Protein AF-A0A521ZVB1-F1 (afdb_monomer_lite)

Sequence (395 aa):
MKQEWLLQDIETSDVESHEQVLKEKLITLQVVFAEQMFGKMRAENPEATFAKSLKRYTAVGSELKESLRNYSEKISEIELNDYFEQFSAKVNGLFASAGEDGVSAVAEYITDELRRIRQSAPASILQRNQERREAMRLQRKDLGVFHYEIKHGEDGGVGRELYLHAEELYKSEGKSLGIEGLRESLGKIATEIVDRYPQIQKVRGQSWLMAHPLGKRLGFQITKVDTPEEALTHGSVWWQFMDKNGQLNAQKVEHLMTSGRVELTSAVGEMSVEDFLQRYLPAKRRGKIILKTITQESAREESEFREFAKKIKDDWERLSEDQIEGYFKANRLMAQFLATIQGEGIVPFFQQMKREGKTMDQIAIQGKDYTNAVNKDLERFLLDVLYVDLEVTID

Secondary structure (DSSP, 8-state):
-HHHHHHS----S-HHHHHHHHHHHHHHHHHHHHHHHHHHHHHH-TT--HHHHHHHH-SHHHHHHHHHHHHSS---HHHHHHHHHHHHHHHHHHHHHSGGGHHHHHHHHHHHHHHHHHHTS-HHHHHHHHHHHHHHHHHHHHHTTEEEEEEE-GGG--SEEEEEEEPPGGGSTT---SHHHHHHHHHHHHHHHHHH-TTEEEEEEEEHHHHSHHHHHTT-EEEEE--HHHHHTSHHHHGGGB-TTS-B-HHHHHHHHHHSS-SS--EEEEEEHHHHHHHHS-GGG-EEEEEEEE-HHHHHHHHHHHHHHHHHHHHTTT--TTHHHHHHHTSHHHHHHHTSTTTTTHHHHHHHHHHTT--HHHHHHHTHHHHHHHHHHHHHHHHHHSEEEEEEEE-

pLDDT: mean 89.29, std 8.47, range [45.84, 98.12]

Radius of gyration: 24.34 Å; chains: 1; bounding box: 61×48×66 Å

Foldseek 3Di:
DLVVLLQDDDPDPDPVSLVLVLVLSLLLLLLVLLVLVQVVVCVVPVPDASLNSSQQQAQLLVLLVVLLVLFDDDDDVVNSVVVSVVLSVVLRVQLVPVVVCSSVSNSVVSSVSSVCSNVPGDPVSVVVVVVVVVVQVVQCVQLPQKDWDWDADPPLHFWIAIEIDGDQLLVRPPQDPPPVSVLSSLQSVLVCCQPPNLRHFKYKYKALVCQPVVVVVLPWDWPFWDDQRRQNNDNRLSCVQADNNRGGNPVQSVCCNVVVGHPTGITMTMDTSQRSCLRRHPPVPFFKTKGKYFDPVLRVLVVVVVVLVVVCQVCVVVDALVCQVVSQCVRPLSVVCCVDPLNVCVSVVSSVCVVVVHHPVNCCVVVVVVVVSSVVSSVVSSSVPGIDIDIDGRD

Structure (mmCIF, N/CA/C/O backbone):
data_AF-A0A521ZVB1-F1
#
_entry.id   AF-A0A521ZVB1-F1
#
loop_
_atom_site.group_PDB
_atom_site.id
_atom_site.type_symbol
_atom_site.label_atom_id
_atom_site.label_alt_id
_atom_site.label_comp_id
_atom_site.label_asym_id
_atom_site.label_entity_id
_atom_site.label_seq_id
_atom_site.pdbx_PDB_ins_code
_atom_site.Cartn_x
_atom_site.Cartn_y
_atom_site.Cartn_z
_atom_site.occupancy
_atom_site.B_iso_or_equiv
_atom_site.auth_seq_id
_atom_site.auth_comp_id
_atom_site.auth_asym_id
_atom_site.auth_atom_id
_atom_site.pdbx_PDB_model_num
ATOM 1 N N . MET A 1 1 ? 15.147 -14.597 -29.418 1.00 45.84 1 MET A N 1
ATOM 2 C CA . MET A 1 1 ? 15.718 -14.947 -28.101 1.00 45.84 1 MET A CA 1
ATOM 3 C C . MET A 1 1 ? 15.016 -14.299 -26.906 1.00 45.84 1 MET A C 1
ATOM 5 O O . MET A 1 1 ? 14.565 -15.041 -26.050 1.00 45.84 1 MET A O 1
ATOM 9 N N . LYS A 1 2 ? 14.892 -12.965 -26.771 1.00 54.66 2 LYS A N 1
ATOM 10 C CA . LYS A 1 2 ? 14.506 -12.355 -25.468 1.00 54.66 2 LYS A CA 1
ATOM 11 C C . LYS A 1 2 ? 12.999 -12.221 -25.185 1.00 54.66 2 LYS A C 1
ATOM 13 O O . LYS A 1 2 ? 12.588 -12.376 -24.041 1.00 54.66 2 LYS A O 1
ATOM 18 N N . GLN A 1 3 ? 12.163 -12.034 -26.209 1.00 59.12 3 GLN A N 1
ATOM 19 C CA . GLN A 1 3 ? 10.703 -12.170 -26.060 1.00 59.12 3 GLN A CA 1
ATOM 20 C C . GLN A 1 3 ? 10.286 -13.622 -25.769 1.00 59.12 3 GLN A C 1
ATOM 22 O O . GLN A 1 3 ? 9.272 -13.850 -25.119 1.00 59.12 3 GLN A O 1
ATOM 27 N N . GLU A 1 4 ? 11.093 -14.597 -26.200 1.00 69.50 4 GLU A N 1
ATOM 28 C CA . GLU A 1 4 ? 10.803 -16.020 -26.002 1.00 69.50 4 GLU A CA 1
ATOM 29 C C . GLU A 1 4 ? 10.942 -16.414 -24.528 1.00 69.50 4 GLU A C 1
ATOM 31 O O . GLU A 1 4 ? 10.026 -17.036 -24.007 1.00 69.50 4 GLU A O 1
ATOM 36 N N . TRP A 1 5 ? 11.997 -15.985 -23.812 1.00 83.44 5 TRP A N 1
ATOM 37 C CA . TRP A 1 5 ? 12.088 -16.232 -22.361 1.00 83.44 5 TRP A CA 1
ATOM 38 C C . TRP A 1 5 ? 10.974 -15.532 -21.584 1.00 83.44 5 TRP A C 1
ATOM 40 O O . TRP A 1 5 ? 10.429 -16.100 -20.642 1.00 83.44 5 TRP A O 1
ATOM 50 N N . LEU A 1 6 ? 10.598 -14.311 -21.975 1.00 84.81 6 LEU A N 1
ATOM 51 C CA . LEU A 1 6 ? 9.546 -13.567 -21.287 1.00 84.81 6 LEU A CA 1
ATOM 52 C C . LEU A 1 6 ? 8.214 -14.336 -21.287 1.00 84.81 6 LEU A C 1
ATOM 54 O O . LEU A 1 6 ? 7.530 -14.375 -20.267 1.00 84.81 6 LEU A O 1
ATOM 58 N N . LEU A 1 7 ? 7.894 -14.984 -22.407 1.00 87.25 7 LEU A N 1
ATOM 59 C CA . LEU A 1 7 ? 6.643 -15.713 -22.620 1.00 87.25 7 LEU A CA 1
ATOM 60 C C . LEU A 1 7 ? 6.744 -17.224 -22.363 1.00 87.25 7 LEU A C 1
ATOM 62 O O . LEU A 1 7 ? 5.744 -17.919 -22.504 1.00 87.25 7 LEU A O 1
ATOM 66 N N . GLN A 1 8 ? 7.918 -17.739 -21.986 1.00 90.69 8 GLN A N 1
ATOM 67 C CA . GLN A 1 8 ? 8.042 -19.109 -21.487 1.00 90.69 8 GLN A CA 1
ATOM 68 C C . GLN A 1 8 ? 7.253 -19.271 -20.189 1.00 90.69 8 GLN A C 1
ATOM 70 O O . GLN A 1 8 ? 7.299 -18.393 -19.319 1.00 90.69 8 GLN A O 1
ATOM 75 N N . ASP A 1 9 ? 6.587 -20.412 -20.049 1.00 91.75 9 ASP A N 1
ATOM 76 C CA . ASP A 1 9 ? 5.887 -20.755 -18.820 1.00 91.75 9 ASP A CA 1
ATOM 77 C C . ASP A 1 9 ? 6.872 -20.854 -17.646 1.00 91.75 9 ASP A C 1
ATOM 79 O O . ASP A 1 9 ? 8.028 -21.264 -17.775 1.00 91.75 9 ASP A O 1
ATOM 83 N N . ILE A 1 10 ? 6.408 -20.435 -16.476 1.00 91.44 10 ILE A N 1
ATOM 84 C CA . ILE A 1 10 ? 7.110 -20.592 -15.209 1.00 91.44 10 ILE A CA 1
ATOM 85 C C . ILE A 1 10 ? 6.928 -22.044 -14.753 1.00 91.44 10 ILE A C 1
ATOM 87 O O . ILE A 1 10 ? 5.837 -22.441 -14.346 1.00 91.44 10 ILE A O 1
ATOM 91 N N . GLU A 1 11 ? 8.004 -22.827 -14.823 1.00 89.56 11 GLU A N 1
ATOM 92 C CA . GLU A 1 11 ? 8.028 -24.252 -14.477 1.00 89.56 11 GLU A CA 1
ATOM 93 C C . GLU A 1 11 ? 8.473 -24.472 -13.020 1.00 89.56 11 GLU A C 1
ATOM 95 O O . GLU A 1 11 ? 9.568 -24.959 -12.740 1.00 89.56 11 GLU A O 1
ATOM 100 N N . THR A 1 12 ? 7.630 -24.100 -12.055 1.00 87.38 12 THR A N 1
ATOM 101 C CA . THR A 1 12 ? 7.827 -24.482 -10.647 1.00 87.38 12 THR A CA 1
ATOM 102 C C . THR A 1 12 ? 6.496 -24.732 -9.952 1.00 87.38 12 THR A C 1
ATOM 104 O O . THR A 1 12 ? 5.500 -24.070 -10.227 1.00 87.38 12 THR A O 1
ATOM 107 N N . SER A 1 13 ? 6.472 -25.712 -9.049 1.00 79.81 13 SER A N 1
ATOM 108 C CA . SER A 1 13 ? 5.310 -26.002 -8.202 1.00 79.81 13 SER A CA 1
ATOM 109 C C . SER A 1 13 ? 5.298 -25.192 -6.904 1.00 79.81 13 SER A C 1
ATOM 111 O O . SER A 1 13 ? 4.302 -25.211 -6.186 1.00 79.81 13 SER A O 1
ATOM 113 N N . ASP A 1 14 ? 6.409 -24.534 -6.564 1.00 89.62 14 ASP A N 1
ATOM 114 C CA . ASP A 1 14 ? 6.522 -23.716 -5.359 1.00 89.62 14 ASP A CA 1
ATOM 115 C C . ASP A 1 14 ? 6.015 -22.291 -5.623 1.00 89.62 14 ASP A C 1
ATOM 117 O O . ASP A 1 14 ? 6.534 -21.589 -6.491 1.00 89.62 14 ASP A O 1
ATOM 121 N N . VAL A 1 15 ? 5.004 -21.856 -4.864 1.00 85.75 15 VAL A N 1
ATOM 122 C CA . VAL A 1 15 ? 4.321 -20.566 -5.067 1.00 85.75 15 VAL A CA 1
ATOM 123 C C . VAL A 1 15 ? 5.266 -19.380 -4.860 1.00 85.75 15 VAL A C 1
ATOM 125 O O . VAL A 1 15 ? 5.160 -18.385 -5.580 1.00 85.75 15 VAL A O 1
ATOM 128 N N . GLU A 1 16 ? 6.198 -19.470 -3.907 1.00 87.25 16 GLU A N 1
ATOM 129 C CA . GLU A 1 16 ? 7.157 -18.392 -3.637 1.00 87.25 16 GLU A CA 1
ATOM 130 C C . GLU A 1 16 ? 8.178 -18.256 -4.771 1.00 87.25 16 GLU A C 1
ATOM 132 O O . GLU A 1 16 ? 8.421 -17.150 -5.262 1.00 87.25 16 GLU A O 1
ATOM 137 N N . SER A 1 17 ? 8.720 -19.382 -5.236 1.00 90.19 17 SER A N 1
ATOM 138 C CA . SER A 1 17 ? 9.604 -19.440 -6.402 1.00 90.19 17 SER A CA 1
ATOM 139 C C . SER A 1 17 ? 8.888 -18.954 -7.661 1.00 90.19 17 SER A C 1
ATOM 141 O O . SER A 1 17 ? 9.459 -18.185 -8.434 1.00 90.19 17 SER A O 1
ATOM 143 N N . HIS A 1 18 ? 7.621 -19.339 -7.850 1.00 91.38 18 HIS A N 1
ATOM 144 C CA . HIS A 1 18 ? 6.798 -18.874 -8.969 1.00 91.38 18 HIS A CA 1
ATOM 145 C C . HIS A 1 18 ? 6.648 -17.356 -8.940 1.00 91.38 18 HIS A C 1
ATOM 147 O O . HIS A 1 18 ? 6.891 -16.681 -9.939 1.00 91.38 18 HIS A O 1
ATOM 153 N N . GLU A 1 19 ? 6.271 -16.805 -7.785 1.00 90.56 19 GLU A N 1
ATOM 154 C CA . GLU A 1 19 ? 6.132 -15.363 -7.593 1.00 90.56 19 GLU A CA 1
ATOM 155 C C . GLU A 1 19 ? 7.437 -14.621 -7.886 1.00 90.56 19 GLU A C 1
ATOM 157 O O . GLU A 1 19 ? 7.407 -13.552 -8.500 1.00 90.56 19 GLU A O 1
ATOM 162 N N . GLN A 1 20 ? 8.578 -15.170 -7.466 1.00 91.19 20 GLN A N 1
ATOM 163 C CA . GLN A 1 20 ? 9.874 -14.565 -7.743 1.00 91.19 20 GLN A CA 1
ATOM 164 C C . GLN A 1 20 ? 10.147 -14.500 -9.250 1.00 91.19 20 GLN A C 1
ATOM 166 O O . GLN A 1 20 ? 10.424 -13.416 -9.761 1.00 91.19 20 GLN A O 1
ATOM 171 N N . VAL A 1 21 ? 10.009 -15.618 -9.968 1.00 93.19 21 VAL A N 1
ATOM 172 C CA . VAL A 1 21 ? 10.240 -15.655 -11.422 1.00 93.19 21 VAL A CA 1
ATOM 173 C C . VAL A 1 21 ? 9.264 -14.732 -12.157 1.00 93.19 21 VAL A C 1
ATOM 175 O O . VAL A 1 21 ? 9.651 -14.031 -13.093 1.00 93.19 21 VAL A O 1
ATOM 178 N N . LEU A 1 22 ? 8.002 -14.669 -11.722 1.00 93.19 22 LEU A N 1
ATOM 179 C CA . LEU A 1 22 ? 7.013 -13.762 -12.303 1.00 93.19 22 LEU A CA 1
ATOM 180 C C . LEU A 1 22 ? 7.410 -12.291 -12.120 1.00 93.19 22 LEU A C 1
ATOM 182 O O . LEU A 1 22 ? 7.305 -11.513 -13.067 1.00 93.19 22 LEU A O 1
ATOM 186 N N . LYS A 1 23 ? 7.905 -11.903 -10.938 1.00 93.06 23 LYS A N 1
ATOM 187 C CA . LYS A 1 23 ? 8.414 -10.542 -10.697 1.00 93.06 23 LYS A CA 1
ATOM 188 C C . LYS A 1 23 ? 9.604 -10.216 -11.594 1.00 93.06 23 LYS A C 1
ATOM 190 O O . LYS A 1 23 ? 9.635 -9.140 -12.181 1.00 93.06 23 LYS A O 1
ATOM 195 N N . GLU A 1 24 ? 10.537 -11.150 -11.761 1.00 93.50 24 GLU A N 1
ATOM 196 C CA . GLU A 1 24 ? 11.693 -10.993 -12.657 1.00 93.50 24 GLU A CA 1
ATOM 197 C C . GLU A 1 24 ? 11.253 -10.811 -14.122 1.00 93.50 24 GLU A C 1
ATOM 199 O O . GLU A 1 24 ? 11.733 -9.915 -14.827 1.00 93.50 24 GLU A O 1
ATOM 204 N N . LYS A 1 25 ? 10.264 -11.593 -14.572 1.00 94.94 25 LYS A N 1
ATOM 205 C CA . LYS A 1 25 ? 9.644 -11.429 -15.894 1.00 94.94 25 LYS A CA 1
ATOM 206 C C . LYS A 1 25 ? 8.936 -10.079 -16.033 1.00 94.94 25 LYS A C 1
ATOM 208 O O . LYS A 1 25 ? 9.112 -9.413 -17.050 1.00 94.94 25 LYS A O 1
ATOM 213 N N . LEU A 1 26 ? 8.187 -9.627 -15.026 1.00 95.31 26 LEU A N 1
ATOM 214 C CA . LEU A 1 26 ? 7.522 -8.318 -15.043 1.00 95.31 26 LEU A CA 1
ATOM 215 C C . LEU A 1 26 ? 8.522 -7.155 -15.085 1.00 95.31 26 LEU A C 1
ATOM 217 O O . LEU A 1 26 ? 8.319 -6.219 -15.855 1.00 95.31 26 LEU A O 1
ATOM 221 N N . ILE A 1 27 ? 9.618 -7.217 -14.324 1.00 95.81 27 ILE A N 1
ATOM 222 C CA . ILE A 1 27 ? 10.713 -6.234 -14.403 1.00 95.81 27 ILE A CA 1
ATOM 223 C C . ILE A 1 27 ? 11.316 -6.236 -15.810 1.00 95.81 27 ILE A C 1
ATOM 225 O O . ILE A 1 27 ? 11.509 -5.181 -16.410 1.00 95.81 27 ILE A O 1
ATOM 229 N N . THR A 1 28 ? 11.559 -7.414 -16.382 1.00 95.50 28 THR A N 1
ATOM 230 C CA . THR A 1 28 ? 12.098 -7.531 -17.743 1.00 95.50 28 THR A CA 1
ATOM 231 C C . THR A 1 28 ? 11.153 -6.913 -18.776 1.00 95.50 28 THR A C 1
ATOM 233 O O . THR A 1 28 ? 11.598 -6.127 -19.612 1.00 95.50 28 THR A O 1
ATOM 236 N N . LEU A 1 29 ? 9.847 -7.191 -18.691 1.00 96.06 29 LEU A N 1
ATOM 237 C CA . LEU A 1 29 ? 8.826 -6.568 -19.539 1.00 96.06 29 LEU A CA 1
ATOM 238 C C . LEU A 1 29 ? 8.853 -5.037 -19.422 1.00 96.06 29 LEU A C 1
ATOM 240 O O . LEU A 1 29 ? 8.823 -4.346 -20.439 1.00 96.06 29 LEU A O 1
ATOM 244 N N . GLN A 1 30 ? 8.953 -4.511 -18.199 1.00 96.81 30 GLN A N 1
ATOM 245 C CA . GLN A 1 30 ? 9.067 -3.076 -17.938 1.00 96.81 30 GLN A CA 1
ATOM 246 C C . GLN A 1 30 ? 10.289 -2.461 -18.635 1.00 96.81 30 GLN A C 1
ATOM 248 O O . GLN A 1 30 ? 10.169 -1.428 -19.294 1.00 96.81 30 GLN A O 1
ATOM 253 N N . VAL A 1 31 ? 11.462 -3.093 -18.536 1.00 96.75 31 VAL A N 1
ATOM 254 C CA . VAL A 1 31 ? 12.703 -2.594 -19.158 1.00 96.75 31 VAL A CA 1
ATOM 255 C C . VAL A 1 31 ? 12.630 -2.655 -20.688 1.00 96.75 31 VAL A C 1
ATOM 257 O O . VAL A 1 31 ? 13.007 -1.686 -21.348 1.00 96.75 31 VAL A O 1
ATOM 260 N N . VAL A 1 32 ? 12.092 -3.740 -21.257 1.00 95.62 32 VAL A N 1
ATOM 261 C CA . VAL A 1 32 ? 11.847 -3.872 -22.708 1.00 95.62 32 VAL A CA 1
ATOM 262 C C . VAL A 1 32 ? 10.918 -2.760 -23.204 1.00 95.62 32 VAL A C 1
ATOM 264 O O . VAL A 1 32 ? 11.185 -2.112 -24.217 1.00 95.62 32 VAL A O 1
ATOM 267 N N . PHE A 1 33 ? 9.836 -2.493 -22.471 1.00 95.75 33 PHE A N 1
ATOM 268 C CA . PHE A 1 33 ? 8.914 -1.415 -22.810 1.00 95.75 33 PHE A CA 1
ATOM 269 C C . PHE A 1 33 ? 9.589 -0.036 -22.726 1.00 95.75 33 PHE A C 1
ATOM 271 O O . PHE A 1 33 ? 9.446 0.794 -23.629 1.00 95.75 33 PHE A O 1
ATOM 278 N N . ALA A 1 34 ? 10.390 0.199 -21.682 1.00 96.62 34 ALA A N 1
ATOM 279 C CA . ALA A 1 34 ? 11.155 1.431 -21.528 1.00 96.62 34 ALA A CA 1
ATOM 280 C C . ALA A 1 34 ? 12.162 1.647 -22.668 1.00 96.62 34 ALA A C 1
ATOM 282 O O . ALA A 1 34 ? 12.374 2.794 -23.059 1.00 96.62 34 ALA A O 1
ATOM 283 N N . GLU A 1 35 ? 12.765 0.592 -23.222 1.00 96.38 35 GLU A N 1
ATOM 284 C CA . GLU A 1 35 ? 13.682 0.682 -24.371 1.00 96.38 35 GLU A CA 1
ATOM 285 C C . GLU A 1 35 ? 12.948 1.152 -25.624 1.00 96.38 35 GLU A C 1
ATOM 287 O O . GLU A 1 35 ? 13.374 2.102 -26.289 1.00 96.38 35 GLU A O 1
ATOM 292 N N . GLN A 1 36 ? 11.794 0.552 -25.908 1.00 94.62 36 GLN A N 1
ATOM 293 C CA . GLN A 1 36 ? 10.971 0.964 -27.038 1.00 94.62 36 GLN A CA 1
ATOM 294 C C . GLN A 1 36 ? 10.556 2.439 -26.919 1.00 94.62 36 GLN A C 1
ATOM 296 O O . GLN A 1 36 ? 10.623 3.200 -27.891 1.00 94.62 36 GLN A O 1
ATOM 301 N N . MET A 1 37 ? 10.138 2.859 -25.723 1.00 95.19 37 MET A N 1
ATOM 302 C CA . MET A 1 37 ? 9.752 4.246 -25.466 1.00 95.19 37 MET A CA 1
ATOM 303 C C . MET A 1 37 ? 10.951 5.194 -25.472 1.00 95.19 37 MET A C 1
ATOM 305 O O . MET A 1 37 ? 10.826 6.330 -25.928 1.00 95.19 37 MET A O 1
ATOM 309 N N . PHE A 1 38 ? 12.127 4.724 -25.067 1.00 96.31 38 PHE A N 1
ATOM 310 C CA . PHE A 1 38 ? 13.366 5.487 -25.121 1.00 96.31 38 PHE A CA 1
ATOM 311 C C . PHE A 1 38 ? 13.749 5.846 -26.559 1.00 96.31 38 PHE A C 1
ATOM 313 O O . PHE A 1 38 ? 14.109 6.994 -26.819 1.00 96.31 38 PHE A O 1
ATOM 320 N N . GLY A 1 39 ? 13.591 4.915 -27.506 1.00 94.00 39 GLY A N 1
ATOM 321 C CA . GLY A 1 39 ? 13.793 5.194 -28.931 1.00 94.00 39 GLY A CA 1
ATOM 322 C C . GLY A 1 39 ? 12.907 6.339 -29.438 1.00 94.00 39 GLY A C 1
ATOM 323 O O . GLY A 1 39 ? 13.391 7.240 -30.124 1.00 94.00 39 GLY A O 1
ATOM 324 N N . LYS A 1 40 ? 11.631 6.362 -29.027 1.00 94.38 40 LYS A N 1
ATOM 325 C CA . LYS A 1 40 ? 10.693 7.455 -29.347 1.00 94.38 40 LYS A CA 1
ATOM 326 C C . LYS A 1 40 ? 11.104 8.767 -28.676 1.00 94.38 40 LYS A C 1
ATOM 328 O O . LYS A 1 40 ? 11.175 9.797 -29.337 1.00 94.38 40 LYS A O 1
ATOM 333 N N . MET A 1 41 ? 11.454 8.723 -27.389 1.00 95.12 41 MET A N 1
ATOM 334 C CA . MET A 1 41 ? 11.920 9.900 -26.650 1.00 95.12 41 MET A CA 1
ATOM 335 C C . MET A 1 41 ? 13.177 10.516 -27.264 1.00 95.12 41 MET A C 1
ATOM 337 O O . MET A 1 41 ? 13.271 11.737 -27.321 1.00 95.12 41 MET A O 1
ATOM 341 N N . ARG A 1 42 ? 14.140 9.704 -27.721 1.00 95.88 42 ARG A N 1
ATOM 342 C CA . ARG A 1 42 ? 15.368 10.206 -28.355 1.00 95.88 42 ARG A CA 1
ATOM 343 C C . ARG A 1 42 ? 15.127 10.849 -29.712 1.00 95.88 42 ARG A C 1
ATOM 345 O O . ARG A 1 42 ? 15.856 11.772 -30.062 1.00 95.88 42 ARG A O 1
ATOM 352 N N . ALA A 1 43 ? 14.125 10.383 -30.456 1.00 95.81 43 ALA A N 1
ATOM 353 C CA . ALA A 1 43 ? 13.738 11.010 -31.716 1.00 95.81 43 ALA A CA 1
ATOM 354 C C . ALA A 1 43 ? 13.228 12.449 -31.504 1.00 95.81 43 ALA A C 1
ATOM 356 O O . ALA A 1 43 ? 13.468 13.313 -32.342 1.00 95.81 43 ALA A O 1
ATOM 357 N N . GLU A 1 44 ? 12.569 12.713 -30.373 1.00 95.00 44 GLU A N 1
ATOM 358 C CA . GLU A 1 44 ? 12.055 14.040 -30.003 1.00 95.00 44 GLU A CA 1
ATOM 359 C C . GLU A 1 44 ? 13.081 14.886 -29.231 1.00 95.00 44 GLU A C 1
ATOM 361 O O . GLU A 1 44 ? 13.136 16.106 -29.377 1.00 95.00 44 GLU A O 1
ATOM 366 N N . ASN A 1 45 ? 13.898 14.244 -28.397 1.00 96.00 45 ASN A N 1
ATOM 367 C CA . ASN A 1 45 ? 14.912 14.870 -27.561 1.00 96.00 45 ASN A CA 1
ATOM 368 C C . ASN A 1 45 ? 16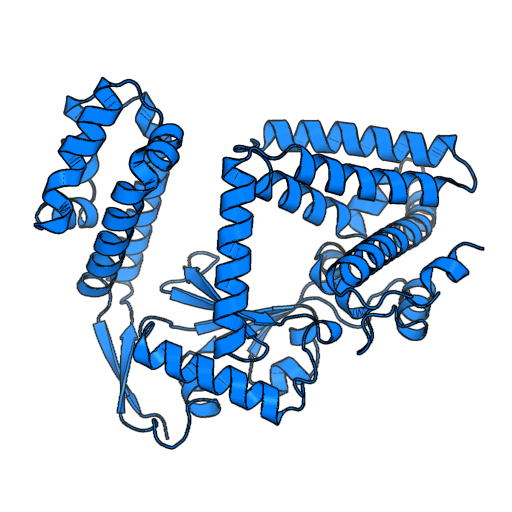.188 14.008 -27.549 1.00 96.00 45 ASN A C 1
ATOM 370 O O . ASN A 1 45 ? 16.273 13.064 -26.757 1.00 96.00 45 ASN A O 1
ATOM 374 N N . PRO A 1 46 ? 17.201 14.340 -28.372 1.00 94.94 46 PRO A N 1
ATOM 375 C CA . PRO A 1 46 ? 18.427 13.550 -28.493 1.00 94.94 46 PRO A CA 1
ATOM 376 C C . PRO A 1 46 ? 19.200 13.332 -27.185 1.00 94.94 46 PRO A C 1
ATOM 378 O O . PRO A 1 46 ? 19.886 12.311 -27.078 1.00 94.94 46 PRO A O 1
ATOM 381 N N . GLU A 1 47 ? 19.042 14.241 -26.213 1.00 95.88 47 GLU A N 1
ATOM 382 C CA . GLU A 1 47 ? 19.659 14.225 -24.874 1.00 95.88 47 GLU A CA 1
ATOM 383 C C . GLU A 1 47 ? 18.858 13.405 -23.845 1.00 95.88 47 GLU A C 1
ATOM 385 O O . GLU A 1 47 ? 19.215 13.333 -22.666 1.00 95.88 47 GLU A O 1
ATOM 390 N N . ALA A 1 48 ? 17.734 12.800 -24.245 1.00 96.25 48 ALA A N 1
ATOM 391 C CA . ALA A 1 48 ? 17.010 11.886 -23.375 1.00 96.25 48 ALA A CA 1
ATOM 392 C C . ALA A 1 48 ? 17.920 10.720 -22.953 1.00 96.25 48 ALA A C 1
ATOM 394 O O . ALA A 1 48 ? 18.682 10.180 -23.754 1.00 96.25 48 ALA A O 1
ATOM 395 N N . THR A 1 49 ? 17.795 10.301 -21.693 1.00 97.38 49 THR A N 1
ATOM 396 C CA . THR A 1 49 ? 18.529 9.164 -21.124 1.00 97.38 49 THR A CA 1
ATOM 397 C C . THR A 1 49 ? 17.609 7.967 -20.911 1.00 97.38 49 THR A C 1
ATOM 399 O O . THR A 1 49 ? 16.395 8.124 -20.742 1.00 97.38 49 THR A O 1
ATOM 402 N N . PHE A 1 50 ? 18.182 6.763 -20.891 1.00 97.81 50 PHE A N 1
ATOM 403 C CA . PHE A 1 50 ? 17.407 5.541 -20.693 1.00 97.81 50 PHE A CA 1
ATOM 404 C C . PHE A 1 50 ? 16.743 5.512 -19.310 1.00 97.81 50 PHE A C 1
ATOM 406 O O . PHE A 1 50 ? 15.552 5.226 -19.201 1.00 97.81 50 PHE A O 1
ATOM 413 N N . ALA A 1 51 ? 17.460 5.940 -18.267 1.00 97.56 51 ALA A N 1
ATOM 414 C CA . ALA A 1 51 ? 16.914 6.080 -16.917 1.00 97.56 51 ALA A CA 1
ATOM 415 C C . ALA A 1 51 ? 15.690 7.017 -16.862 1.00 97.56 51 ALA A C 1
ATOM 417 O O . ALA A 1 51 ? 14.752 6.760 -16.107 1.00 97.56 51 ALA A O 1
ATOM 418 N N . LYS A 1 52 ? 15.649 8.075 -17.689 1.00 96.50 52 LYS A N 1
ATOM 419 C CA . LYS A 1 52 ? 14.477 8.961 -17.788 1.00 96.50 52 LYS A CA 1
ATOM 420 C C . LYS A 1 52 ? 13.277 8.250 -18.416 1.00 96.50 52 LYS A C 1
ATOM 422 O O . LYS A 1 52 ? 12.159 8.467 -17.958 1.00 96.50 52 LYS A O 1
ATOM 427 N N . SER A 1 53 ? 13.503 7.408 -19.428 1.00 96.75 53 SER A N 1
ATOM 428 C CA . SER A 1 53 ? 12.452 6.562 -20.011 1.00 96.75 53 SER A CA 1
ATOM 429 C C . SER A 1 53 ? 11.918 5.564 -18.985 1.00 96.75 53 SER A C 1
ATOM 431 O O . SER A 1 53 ? 10.712 5.500 -18.765 1.00 96.75 53 SER A O 1
ATOM 433 N N . LEU A 1 54 ? 12.818 4.871 -18.279 1.00 96.94 54 LEU A N 1
ATOM 434 C CA . LEU A 1 54 ? 12.467 3.921 -17.225 1.00 96.94 54 LEU A CA 1
ATOM 435 C C . LEU A 1 54 ? 11.608 4.588 -16.140 1.00 96.94 54 LEU A C 1
ATOM 437 O O . LEU A 1 54 ? 10.517 4.123 -15.845 1.00 96.94 54 LEU A O 1
ATOM 441 N N . LYS A 1 55 ? 12.040 5.742 -15.619 1.00 95.44 55 LYS A N 1
ATOM 442 C CA . LYS A 1 55 ? 11.284 6.509 -14.614 1.00 95.44 55 LYS A CA 1
ATOM 443 C C . LYS A 1 55 ? 9.889 6.930 -15.091 1.00 95.44 55 LYS A C 1
ATOM 445 O O . LYS A 1 55 ? 8.983 7.049 -14.273 1.00 95.44 55 LYS A O 1
ATOM 450 N N . ARG A 1 56 ? 9.738 7.235 -16.381 1.00 94.19 56 ARG A N 1
ATOM 451 C CA . ARG A 1 56 ? 8.500 7.781 -16.951 1.00 94.19 56 ARG A CA 1
ATOM 452 C C . ARG A 1 56 ? 7.489 6.699 -17.321 1.00 94.19 56 ARG A C 1
ATOM 454 O O . ARG A 1 56 ? 6.293 6.927 -17.200 1.00 94.19 56 ARG A O 1
ATOM 461 N N . TYR A 1 57 ? 7.967 5.558 -17.807 1.00 95.38 57 TYR A N 1
ATOM 462 C CA . TYR A 1 57 ? 7.131 4.543 -18.446 1.00 95.38 57 TYR A CA 1
ATOM 463 C C . TYR A 1 57 ? 7.089 3.214 -17.694 1.00 95.38 57 TYR A C 1
ATOM 465 O O . TYR A 1 57 ? 6.558 2.248 -18.238 1.00 95.38 57 TYR A O 1
ATOM 473 N N . THR A 1 58 ? 7.635 3.140 -16.477 1.00 95.88 58 THR A N 1
ATOM 474 C CA . THR A 1 58 ? 7.611 1.928 -15.648 1.00 95.88 58 THR A CA 1
ATOM 475 C C . THR A 1 58 ? 7.424 2.235 -14.164 1.00 95.88 58 THR A C 1
ATOM 477 O O . THR A 1 58 ? 7.558 3.378 -13.721 1.00 95.88 58 THR A O 1
ATOM 480 N N . ALA A 1 59 ? 7.124 1.194 -13.385 1.00 95.19 59 ALA A N 1
ATOM 481 C CA . ALA A 1 59 ? 6.975 1.256 -11.936 1.00 95.19 59 ALA A CA 1
ATOM 482 C C . ALA A 1 59 ? 8.283 0.951 -11.183 1.00 95.19 59 ALA A C 1
ATOM 484 O O . ALA A 1 59 ? 8.312 1.013 -9.959 1.00 95.19 59 ALA A O 1
ATOM 485 N N . VAL A 1 60 ? 9.396 0.689 -11.878 1.00 95.62 60 VAL A N 1
ATOM 486 C CA . VAL A 1 60 ? 10.678 0.327 -11.240 1.00 95.62 60 VAL A CA 1
ATOM 487 C C . VAL A 1 60 ? 11.100 1.345 -10.175 1.00 95.62 60 VAL A C 1
ATOM 489 O O . VAL A 1 60 ? 11.534 0.976 -9.085 1.00 95.62 60 VAL A O 1
ATOM 492 N N . GLY A 1 61 ? 10.943 2.642 -10.456 1.00 93.31 61 GLY A N 1
ATOM 493 C CA . GLY A 1 61 ? 11.285 3.691 -9.496 1.00 93.31 61 GLY A CA 1
ATOM 494 C C . GLY A 1 61 ? 10.418 3.661 -8.232 1.00 93.31 61 GLY A C 1
ATOM 495 O O . GLY A 1 61 ? 10.938 3.8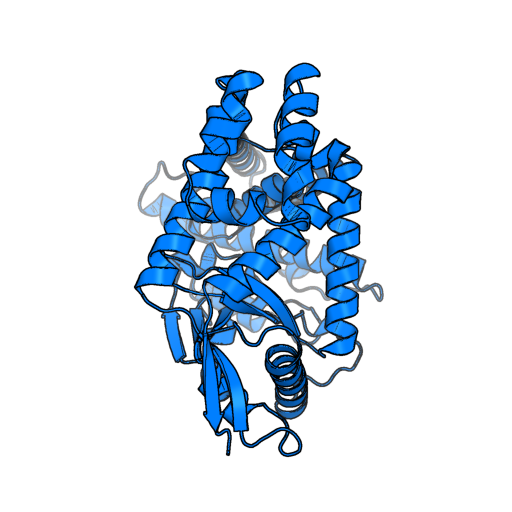40 -7.129 1.00 93.31 61 GLY A O 1
ATOM 496 N N . SER A 1 62 ? 9.111 3.419 -8.368 1.00 91.69 62 SER A N 1
ATOM 497 C CA . SER A 1 62 ? 8.196 3.334 -7.224 1.00 91.69 62 SER A CA 1
ATOM 498 C C . SER A 1 62 ? 8.410 2.042 -6.430 1.00 91.69 62 SER A C 1
ATOM 500 O O . SER A 1 62 ? 8.471 2.106 -5.203 1.00 91.69 62 SER A O 1
ATOM 502 N N . GLU A 1 63 ? 8.652 0.912 -7.101 1.00 93.06 63 GLU A N 1
ATOM 503 C CA . GLU A 1 63 ? 8.979 -0.381 -6.481 1.00 93.06 63 GLU A CA 1
ATOM 504 C C . GLU A 1 63 ? 10.291 -0.337 -5.677 1.00 93.06 63 GLU A C 1
ATOM 506 O O . GLU A 1 63 ? 10.350 -0.835 -4.548 1.00 93.06 63 GLU A O 1
ATOM 511 N N . LEU A 1 64 ? 11.337 0.307 -6.211 1.00 93.62 64 LEU A N 1
ATOM 512 C CA . LEU A 1 64 ? 12.595 0.532 -5.489 1.00 93.62 64 LEU A CA 1
ATOM 513 C C . LEU A 1 64 ? 12.389 1.447 -4.283 1.00 93.62 64 LEU A C 1
ATOM 515 O O . LEU A 1 64 ? 12.868 1.145 -3.190 1.00 93.62 64 LEU A O 1
ATOM 519 N N . LYS A 1 65 ? 11.644 2.547 -4.454 1.00 92.44 65 LYS A N 1
ATOM 520 C CA . LYS A 1 65 ? 11.359 3.498 -3.369 1.00 92.44 65 LYS A CA 1
ATOM 521 C C . LYS A 1 65 ? 10.582 2.827 -2.237 1.00 92.44 65 LYS A C 1
ATOM 523 O O . LYS A 1 65 ? 10.906 3.028 -1.067 1.00 92.44 65 LYS A O 1
ATOM 528 N N . GLU A 1 66 ? 9.574 2.027 -2.572 1.00 90.50 66 GLU A N 1
ATOM 529 C CA . GLU A 1 66 ? 8.804 1.248 -1.606 1.00 90.50 66 GLU A CA 1
ATOM 530 C C . GLU A 1 66 ? 9.678 0.194 -0.915 1.00 90.50 66 GLU A C 1
ATOM 532 O O . GLU A 1 66 ? 9.651 0.087 0.310 1.00 90.50 66 GLU A O 1
ATOM 537 N N . SER A 1 67 ? 10.511 -0.530 -1.668 1.00 90.75 67 SER A N 1
ATOM 538 C CA . SER A 1 67 ? 11.429 -1.526 -1.107 1.00 90.75 67 SER A CA 1
ATOM 539 C C . SER A 1 67 ? 12.419 -0.897 -0.131 1.00 90.75 67 SER A C 1
ATOM 541 O O . SER A 1 67 ? 12.561 -1.388 0.986 1.00 90.75 67 SER A O 1
ATOM 543 N N . LEU A 1 68 ? 13.041 0.227 -0.490 1.00 91.19 68 LEU A N 1
ATOM 544 C CA . LEU A 1 68 ? 13.921 0.967 0.414 1.00 91.19 68 LEU A CA 1
ATOM 545 C C . LEU A 1 68 ? 13.178 1.380 1.683 1.00 91.19 68 LEU A C 1
ATOM 547 O O . LEU A 1 68 ? 13.654 1.109 2.779 1.00 91.19 68 LEU A O 1
ATOM 551 N N . ARG A 1 69 ? 11.981 1.959 1.568 1.00 87.44 69 ARG A N 1
ATOM 552 C CA . ARG A 1 69 ? 11.179 2.358 2.738 1.00 87.44 69 ARG A CA 1
ATOM 553 C C . ARG A 1 69 ? 10.766 1.175 3.621 1.00 87.44 69 ARG A C 1
ATOM 555 O O . ARG A 1 69 ? 10.688 1.333 4.835 1.00 87.44 69 ARG A O 1
ATOM 562 N N . ASN A 1 70 ? 10.520 0.007 3.030 1.00 84.75 70 ASN A N 1
ATOM 563 C CA . ASN A 1 70 ? 10.094 -1.198 3.745 1.00 84.75 70 ASN A CA 1
ATOM 564 C C . ASN A 1 70 ? 11.252 -1.995 4.368 1.00 84.75 70 ASN A C 1
ATOM 566 O O . ASN A 1 70 ? 11.006 -2.793 5.276 1.00 84.75 70 ASN A O 1
ATOM 570 N N . TYR A 1 71 ? 12.482 -1.824 3.874 1.00 84.38 71 TYR A N 1
ATOM 571 C CA . TYR A 1 71 ? 13.632 -2.663 4.232 1.00 84.38 71 TYR A CA 1
ATOM 572 C C . TYR A 1 71 ? 14.847 -1.898 4.773 1.00 84.38 71 TYR A C 1
ATOM 574 O O . TYR A 1 71 ? 15.773 -2.533 5.267 1.00 84.38 71 TYR A O 1
ATOM 582 N N . SER A 1 72 ? 14.845 -0.565 4.754 1.00 81.75 72 SER A N 1
ATOM 583 C CA . SER A 1 72 ? 15.876 0.254 5.406 1.00 81.75 72 SER A CA 1
ATOM 584 C C . SER A 1 72 ? 15.394 0.824 6.741 1.00 81.75 72 SER A C 1
ATOM 586 O O . SER A 1 72 ? 14.205 1.095 6.941 1.00 81.75 72 SER A O 1
ATOM 588 N N . GLU A 1 73 ? 16.328 1.041 7.667 1.00 71.94 73 GLU A N 1
ATOM 589 C CA . GLU A 1 73 ? 16.081 1.931 8.800 1.00 71.94 73 GLU A CA 1
ATOM 590 C C . GLU A 1 73 ? 15.983 3.351 8.252 1.00 71.94 73 GLU A C 1
ATOM 592 O O . GLU A 1 73 ? 16.978 3.895 7.798 1.00 71.94 73 GLU A O 1
ATOM 597 N N . LYS A 1 74 ? 14.767 3.909 8.237 1.00 72.19 74 LYS A N 1
ATOM 598 C CA . LYS A 1 74 ? 14.463 5.320 7.942 1.00 72.19 74 LYS A CA 1
ATOM 599 C C . LYS A 1 74 ? 15.429 5.997 6.970 1.00 72.19 74 LYS A C 1
ATOM 601 O O . LYS A 1 74 ? 16.237 6.828 7.361 1.00 72.19 74 LYS A O 1
ATOM 606 N N . ILE A 1 75 ? 15.251 5.709 5.694 1.00 81.06 75 ILE A N 1
ATOM 607 C CA . ILE A 1 75 ? 15.911 6.468 4.641 1.00 81.06 75 ILE A CA 1
ATOM 608 C C . ILE A 1 75 ? 15.272 7.863 4.507 1.00 81.06 75 ILE A C 1
ATOM 610 O O . ILE A 1 75 ? 14.051 7.998 4.352 1.00 81.06 75 ILE A O 1
ATOM 614 N N . SER A 1 76 ? 16.082 8.914 4.621 1.00 83.81 76 SER A N 1
ATOM 615 C CA . SER A 1 76 ? 15.653 10.301 4.412 1.00 83.81 76 SER A CA 1
ATOM 616 C C . SER A 1 76 ? 15.378 10.584 2.929 1.00 83.81 76 SER A C 1
ATOM 618 O O . SER A 1 76 ? 15.832 9.860 2.046 1.00 83.81 76 SER A O 1
ATOM 620 N N . GLU A 1 77 ? 14.646 11.660 2.614 1.00 86.50 77 GLU A N 1
ATOM 621 C CA . GLU A 1 77 ? 14.434 12.037 1.204 1.00 86.50 77 GLU A CA 1
ATOM 622 C C . GLU A 1 77 ? 15.742 12.469 0.513 1.00 86.50 77 GLU A C 1
ATOM 624 O O . GLU A 1 77 ? 15.862 12.286 -0.693 1.00 86.50 77 GLU A O 1
ATOM 629 N N . ILE A 1 78 ? 16.742 12.977 1.250 1.00 88.12 78 ILE A N 1
ATOM 630 C CA . ILE A 1 78 ? 18.071 13.290 0.692 1.00 88.12 78 ILE A CA 1
ATOM 631 C C . ILE A 1 78 ? 18.781 11.994 0.289 1.00 88.12 78 ILE A C 1
ATOM 633 O O . ILE A 1 78 ? 19.183 11.855 -0.859 1.00 88.12 78 ILE A O 1
ATOM 637 N N . GLU A 1 79 ? 18.840 11.010 1.189 1.00 89.12 79 GLU A N 1
ATOM 638 C CA . GLU A 1 79 ? 19.448 9.704 0.896 1.00 89.12 79 GLU A CA 1
ATOM 639 C C . GLU A 1 79 ? 18.714 8.963 -0.230 1.00 89.12 79 GLU A C 1
ATOM 641 O O . GLU A 1 79 ? 19.348 8.309 -1.057 1.00 89.12 79 GLU A O 1
ATOM 646 N N . LEU A 1 80 ? 17.382 9.085 -0.303 1.00 91.12 80 LEU A N 1
ATOM 647 C CA . LEU A 1 80 ? 16.603 8.559 -1.426 1.00 91.12 80 LEU A CA 1
ATOM 648 C C . LEU A 1 80 ? 16.995 9.227 -2.746 1.00 91.12 80 LEU A C 1
ATOM 650 O O . LEU A 1 80 ? 17.135 8.535 -3.753 1.00 91.12 80 LEU A O 1
ATOM 654 N N . ASN A 1 81 ? 17.161 10.549 -2.762 1.00 92.88 81 ASN A N 1
ATOM 655 C CA . ASN A 1 81 ? 17.564 11.267 -3.969 1.00 92.88 81 ASN A CA 1
ATOM 656 C C . ASN A 1 81 ? 18.971 10.850 -4.413 1.00 92.88 81 ASN A C 1
ATOM 658 O O . ASN A 1 81 ? 19.132 10.458 -5.569 1.00 92.88 81 ASN A O 1
ATOM 662 N N . ASP A 1 82 ? 19.938 10.822 -3.494 1.00 95.12 82 ASP A N 1
ATOM 663 C CA . ASP A 1 82 ? 21.315 10.389 -3.768 1.00 95.12 82 ASP A CA 1
ATOM 664 C C . ASP A 1 82 ? 21.354 8.952 -4.309 1.00 95.12 82 ASP A C 1
ATOM 666 O O . ASP A 1 82 ? 22.074 8.642 -5.264 1.00 95.12 82 ASP A O 1
ATOM 670 N N . TYR A 1 83 ? 20.539 8.067 -3.729 1.00 95.56 83 TYR A N 1
ATOM 671 C CA . TYR A 1 83 ? 20.369 6.704 -4.214 1.00 95.56 83 TYR A CA 1
ATOM 672 C C . TYR A 1 83 ? 19.850 6.676 -5.658 1.00 95.56 83 TYR A C 1
ATOM 674 O O . TYR A 1 83 ? 20.422 5.994 -6.511 1.00 95.56 83 TYR A O 1
ATOM 682 N N . PHE A 1 84 ? 18.783 7.422 -5.963 1.00 96.88 84 PHE A N 1
ATOM 683 C CA . PHE A 1 84 ? 18.184 7.423 -7.300 1.00 96.88 84 PHE A CA 1
ATOM 684 C C . PHE A 1 84 ? 19.065 8.094 -8.359 1.00 96.88 84 PHE A C 1
ATOM 686 O O . PHE A 1 84 ? 18.992 7.710 -9.532 1.00 96.88 84 PHE A O 1
ATOM 693 N N . GLU A 1 85 ? 19.919 9.043 -7.977 1.00 96.75 85 GLU A N 1
ATOM 694 C CA . GLU A 1 85 ? 20.950 9.600 -8.857 1.00 96.75 85 GLU A CA 1
ATOM 695 C C . GLU A 1 85 ? 21.990 8.538 -9.235 1.00 96.75 85 GLU A C 1
ATOM 697 O O . GLU A 1 85 ? 22.246 8.318 -10.425 1.00 96.75 85 GLU A O 1
ATOM 702 N N . GLN A 1 86 ? 22.522 7.810 -8.247 1.00 97.44 86 GLN A N 1
ATOM 703 C CA . GLN A 1 86 ? 23.479 6.720 -8.474 1.00 97.44 86 GLN A CA 1
ATOM 704 C C . GLN A 1 86 ? 22.866 5.581 -9.294 1.00 97.44 86 GLN A C 1
ATOM 706 O O . GLN A 1 86 ? 23.474 5.107 -10.258 1.00 97.44 86 GLN A O 1
ATOM 711 N N . PHE A 1 87 ? 21.638 5.182 -8.958 1.00 97.75 87 PHE A N 1
ATOM 712 C CA . PHE A 1 87 ? 20.875 4.188 -9.704 1.00 97.75 87 PHE A CA 1
ATOM 713 C C . PHE A 1 87 ? 20.696 4.613 -11.168 1.00 97.75 87 PHE A C 1
ATOM 715 O O . PHE A 1 87 ? 20.988 3.840 -12.081 1.00 97.75 87 PHE A O 1
ATOM 722 N N . SER A 1 88 ? 20.296 5.865 -11.413 1.00 98.06 88 SER A N 1
ATOM 723 C CA . SER A 1 88 ? 20.104 6.392 -12.771 1.00 98.06 88 SER A CA 1
ATOM 724 C C . SER A 1 88 ? 21.406 6.404 -13.573 1.00 98.06 88 SER A C 1
ATOM 726 O O . SER A 1 88 ? 21.414 6.015 -14.745 1.00 98.06 88 SER A O 1
ATOM 728 N N . ALA A 1 89 ? 22.517 6.814 -12.955 1.00 97.94 89 ALA A N 1
ATOM 729 C CA . ALA A 1 89 ? 23.835 6.786 -13.584 1.00 97.94 89 ALA A CA 1
ATOM 730 C C . ALA A 1 89 ? 24.254 5.352 -13.949 1.00 97.94 89 ALA A C 1
ATOM 732 O O . ALA A 1 89 ? 24.715 5.109 -15.068 1.00 97.94 89 ALA A O 1
ATOM 733 N N . LYS A 1 90 ? 24.033 4.389 -13.045 1.00 98.12 90 LYS A N 1
ATOM 734 C CA . LYS A 1 90 ? 24.349 2.975 -13.275 1.00 98.12 90 LYS A CA 1
ATOM 735 C C . LYS A 1 90 ? 23.500 2.366 -14.390 1.00 98.12 90 LYS A C 1
ATOM 737 O O . LYS A 1 90 ? 24.063 1.715 -15.267 1.00 98.12 90 LYS A O 1
ATOM 742 N N . VAL A 1 91 ? 22.190 2.620 -14.399 1.00 98.06 91 VAL A N 1
ATOM 743 C CA . VAL A 1 91 ? 21.267 2.174 -15.459 1.00 98.06 91 VAL A CA 1
ATOM 744 C C . VAL A 1 91 ? 21.705 2.698 -16.824 1.00 98.06 91 VAL A C 1
ATOM 746 O O . VAL A 1 91 ? 21.811 1.922 -17.771 1.00 98.06 91 VAL A O 1
ATOM 749 N N . ASN A 1 92 ? 22.014 3.994 -16.929 1.00 97.88 92 ASN A N 1
ATOM 750 C CA . ASN A 1 92 ? 22.489 4.578 -18.184 1.00 97.88 92 ASN A CA 1
ATOM 751 C C . ASN A 1 92 ? 23.820 3.960 -18.634 1.00 97.88 92 ASN A C 1
ATOM 753 O O . ASN A 1 92 ? 23.982 3.656 -19.814 1.00 97.88 92 ASN A O 1
ATOM 757 N N . GLY A 1 93 ? 24.753 3.747 -17.700 1.00 97.56 93 GLY A N 1
ATOM 758 C CA . GLY A 1 93 ? 26.044 3.123 -17.985 1.00 97.56 93 GLY A CA 1
ATOM 759 C C . GLY A 1 93 ? 25.913 1.687 -18.492 1.00 97.56 93 GLY A C 1
ATOM 760 O O . GLY A 1 93 ? 26.531 1.352 -19.497 1.00 97.56 93 GLY A O 1
ATOM 761 N N . LEU A 1 94 ? 25.087 0.863 -17.837 1.00 97.19 94 LEU A N 1
ATOM 762 C CA . LEU A 1 94 ? 24.823 -0.524 -18.243 1.00 97.19 94 LEU A CA 1
ATOM 763 C C . LEU A 1 94 ? 24.157 -0.598 -19.617 1.00 97.19 94 LEU A C 1
ATOM 765 O O . LEU A 1 94 ? 24.592 -1.368 -20.469 1.00 97.19 94 LEU A O 1
ATOM 769 N N . PHE A 1 95 ? 23.134 0.228 -19.846 1.00 95.88 95 PHE A N 1
ATOM 770 C CA . PHE A 1 95 ? 22.426 0.246 -21.122 1.00 95.88 95 PHE A CA 1
ATOM 771 C C . PHE A 1 95 ? 23.347 0.661 -22.280 1.00 95.88 95 PHE A C 1
ATOM 773 O O . PHE A 1 95 ? 23.288 0.075 -23.356 1.00 95.88 95 PHE A O 1
ATOM 780 N N . ALA A 1 96 ? 24.232 1.639 -22.059 1.00 94.19 96 ALA A N 1
ATOM 781 C CA . ALA A 1 96 ? 25.160 2.113 -23.083 1.00 94.19 96 ALA A CA 1
ATOM 782 C C . ALA A 1 96 ? 26.313 1.135 -23.370 1.00 94.19 96 ALA A C 1
ATOM 784 O O . ALA A 1 96 ? 26.740 1.025 -24.518 1.00 94.19 96 ALA A O 1
ATOM 785 N N . SER A 1 97 ? 26.843 0.447 -22.351 1.00 93.94 97 SER A N 1
ATOM 786 C CA . SER A 1 97 ? 28.032 -0.403 -22.505 1.00 93.94 97 SER A CA 1
ATOM 787 C C . SER A 1 97 ? 27.731 -1.823 -22.983 1.00 93.94 97 SER A C 1
ATOM 789 O O . SER A 1 97 ? 28.597 -2.438 -23.601 1.00 93.94 97 SER A O 1
ATOM 791 N N . ALA A 1 98 ? 26.530 -2.344 -22.720 1.00 88.19 98 ALA A N 1
ATOM 792 C CA . ALA A 1 98 ? 26.167 -3.722 -23.051 1.00 88.19 98 ALA A CA 1
ATOM 793 C C . ALA A 1 98 ? 25.611 -3.905 -24.479 1.00 88.19 98 ALA A C 1
ATOM 795 O O . ALA A 1 98 ? 25.344 -5.034 -24.885 1.00 88.19 98 ALA A O 1
ATOM 796 N N . GLY A 1 99 ? 25.445 -2.832 -25.263 1.00 87.56 99 GLY A N 1
ATOM 797 C CA . GLY A 1 99 ? 24.973 -2.918 -26.650 1.00 87.56 99 GLY A CA 1
ATOM 798 C C . GLY A 1 99 ? 23.613 -3.620 -26.762 1.00 87.56 99 GLY A C 1
ATOM 799 O O . GLY A 1 99 ? 22.657 -3.224 -26.100 1.00 87.56 99 GLY A O 1
ATOM 800 N N . GLU A 1 100 ? 23.533 -4.687 -27.563 1.00 86.12 100 GLU A N 1
ATOM 801 C CA . GLU A 1 100 ? 22.315 -5.509 -27.738 1.00 86.12 100 GLU A CA 1
ATOM 802 C C . GLU A 1 100 ? 21.856 -6.222 -26.443 1.00 86.12 100 GLU A C 1
ATOM 804 O O . GLU A 1 100 ? 20.713 -6.684 -26.331 1.00 86.12 100 GLU A O 1
ATOM 809 N N . ASP A 1 101 ? 22.725 -6.282 -25.429 1.00 89.88 101 ASP A N 1
ATOM 810 C CA . ASP A 1 101 ? 22.434 -6.845 -24.111 1.00 89.88 101 ASP A CA 1
ATOM 811 C C . ASP A 1 101 ? 22.022 -5.812 -23.054 1.00 89.88 101 ASP A C 1
ATOM 813 O O . ASP A 1 101 ? 21.728 -6.192 -21.918 1.00 89.88 101 ASP A O 1
ATOM 817 N N . GLY A 1 102 ? 21.891 -4.533 -23.431 1.00 91.12 102 GLY A N 1
ATOM 818 C CA . GLY A 1 102 ? 21.508 -3.429 -22.540 1.00 91.12 102 GLY A CA 1
ATOM 819 C C . GLY A 1 102 ? 20.270 -3.707 -21.687 1.00 91.12 102 GLY A C 1
ATOM 820 O O . GLY A 1 102 ? 20.302 -3.520 -20.471 1.00 91.12 102 GLY A O 1
ATOM 821 N N . VAL A 1 103 ? 19.195 -4.215 -22.295 1.00 91.81 103 VAL A N 1
ATOM 822 C CA . VAL A 1 103 ? 17.954 -4.568 -21.581 1.00 91.81 103 VAL A CA 1
ATOM 823 C C . VAL A 1 103 ? 18.186 -5.633 -20.515 1.00 91.81 103 VAL A C 1
ATOM 825 O O . VAL A 1 103 ? 17.732 -5.478 -19.384 1.00 91.81 103 VAL A O 1
ATOM 828 N N . SER A 1 104 ? 18.890 -6.711 -20.863 1.00 92.19 104 SER A N 1
ATOM 829 C CA . SER A 1 104 ? 19.133 -7.833 -19.952 1.00 92.19 104 SER A CA 1
ATOM 830 C C . SER A 1 104 ? 20.002 -7.395 -18.778 1.00 92.19 104 SER A C 1
ATOM 832 O O . SER A 1 104 ? 19.633 -7.636 -17.633 1.00 92.19 104 SER A O 1
ATOM 834 N N . ALA A 1 105 ? 21.083 -6.663 -19.058 1.00 95.31 105 ALA A N 1
ATOM 835 C CA . ALA A 1 105 ? 21.975 -6.135 -18.032 1.00 95.31 105 ALA A CA 1
ATOM 836 C C . ALA A 1 105 ? 21.250 -5.184 -17.064 1.00 95.31 105 ALA A C 1
ATOM 838 O O . ALA A 1 105 ? 21.497 -5.214 -15.859 1.00 95.31 105 ALA A O 1
ATOM 839 N N . VAL A 1 106 ? 20.335 -4.344 -17.566 1.00 97.44 106 VAL A N 1
ATOM 840 C CA . VAL A 1 106 ? 19.543 -3.451 -16.707 1.00 97.44 106 VAL A CA 1
ATOM 841 C C . VAL A 1 106 ? 18.495 -4.219 -15.898 1.00 97.44 106 VAL A C 1
ATOM 843 O O . VAL A 1 106 ? 18.349 -3.948 -14.708 1.00 97.44 106 VAL A O 1
ATOM 846 N N . ALA A 1 107 ? 17.773 -5.169 -16.498 1.00 96.19 107 ALA A N 1
ATOM 847 C CA . ALA A 1 107 ? 16.763 -5.960 -15.791 1.00 96.19 107 ALA A CA 1
ATOM 848 C C . ALA A 1 107 ? 17.375 -6.825 -14.674 1.00 96.19 107 ALA A C 1
ATOM 850 O O . ALA A 1 107 ? 16.832 -6.874 -13.567 1.00 96.19 107 ALA A O 1
ATOM 851 N N . GLU A 1 108 ? 18.526 -7.450 -14.940 1.00 95.88 108 GLU A N 1
ATOM 852 C CA . GLU A 1 108 ? 19.308 -8.193 -13.946 1.00 95.88 108 GLU A CA 1
ATOM 853 C C . GLU A 1 108 ? 19.764 -7.266 -12.817 1.00 95.88 108 GLU A C 1
ATOM 855 O O . GLU A 1 108 ? 19.497 -7.544 -11.650 1.00 95.88 108 GLU A O 1
ATOM 860 N N . TYR A 1 109 ? 20.327 -6.099 -13.156 1.00 97.69 109 TYR A N 1
ATOM 861 C CA . TYR A 1 109 ? 20.729 -5.106 -12.161 1.00 97.69 109 TYR A CA 1
ATOM 862 C C . TYR A 1 109 ? 19.565 -4.660 -11.264 1.00 97.69 109 TYR A C 1
ATOM 864 O O . TYR A 1 109 ? 19.725 -4.619 -10.049 1.00 97.69 109 TYR A O 1
ATOM 872 N N . ILE A 1 110 ? 18.388 -4.360 -11.824 1.00 97.56 110 ILE A N 1
ATOM 873 C CA . ILE A 1 110 ? 17.201 -3.966 -11.041 1.00 97.56 110 ILE A CA 1
ATOM 874 C C . ILE A 1 110 ? 16.756 -5.099 -10.109 1.00 97.56 110 ILE A C 1
ATOM 876 O O . ILE A 1 110 ? 16.441 -4.860 -8.942 1.00 97.56 110 ILE A O 1
ATOM 880 N N . THR A 1 111 ? 16.736 -6.331 -10.618 1.00 95.56 111 THR A N 1
ATOM 881 C CA . THR A 1 111 ? 16.353 -7.520 -9.847 1.00 95.56 111 THR A CA 1
ATOM 882 C C . THR A 1 111 ? 17.305 -7.748 -8.675 1.00 95.56 111 THR A C 1
ATOM 884 O O . THR A 1 111 ? 16.867 -7.932 -7.534 1.00 95.56 111 THR A O 1
ATOM 887 N N . ASP A 1 112 ? 18.608 -7.696 -8.937 1.00 96.31 112 ASP A N 1
ATOM 888 C CA . ASP A 1 112 ? 19.646 -7.844 -7.922 1.00 96.31 112 ASP A CA 1
ATOM 889 C C . ASP A 1 112 ? 19.596 -6.719 -6.897 1.00 96.31 112 ASP A C 1
ATOM 891 O O . ASP A 1 112 ? 19.790 -6.957 -5.707 1.00 96.31 112 ASP A O 1
ATOM 895 N N . GLU A 1 113 ? 19.273 -5.507 -7.332 1.00 96.19 113 GLU A N 1
ATOM 896 C CA . GLU A 1 113 ? 19.156 -4.350 -6.463 1.00 96.19 113 GLU A CA 1
ATOM 897 C C . GLU A 1 113 ? 17.978 -4.481 -5.486 1.00 96.19 113 GLU A C 1
ATOM 899 O O . GLU A 1 113 ? 18.151 -4.300 -4.277 1.00 96.19 113 GLU A O 1
ATOM 904 N N . LEU A 1 114 ? 16.803 -4.899 -5.966 1.00 93.88 114 LEU A N 1
ATOM 905 C CA . LEU A 1 114 ? 15.652 -5.218 -5.111 1.00 93.88 114 LEU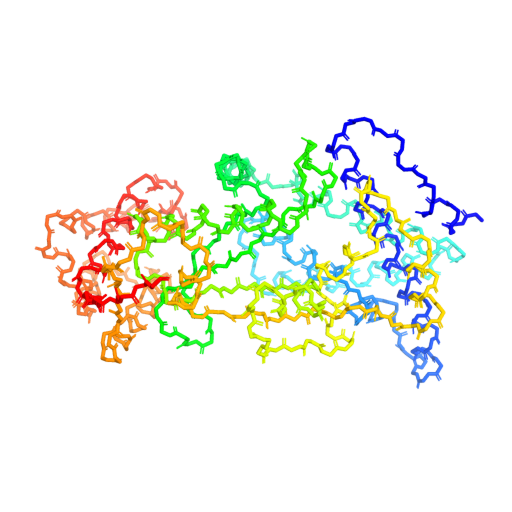 A CA 1
ATOM 906 C C . LEU A 1 114 ? 15.977 -6.349 -4.123 1.00 93.88 114 LEU A C 1
ATOM 908 O O . LEU A 1 114 ? 15.615 -6.280 -2.941 1.00 93.88 114 LEU A O 1
ATOM 912 N N . ARG A 1 115 ? 16.695 -7.383 -4.582 1.00 93.06 115 ARG A N 1
ATOM 913 C CA . ARG A 1 115 ? 17.148 -8.493 -3.732 1.00 93.06 115 ARG A CA 1
ATOM 914 C C . ARG A 1 115 ? 18.122 -8.006 -2.658 1.00 93.06 115 ARG A C 1
ATOM 916 O O . ARG A 1 115 ? 17.950 -8.349 -1.488 1.00 93.06 115 ARG A O 1
ATOM 923 N N . ARG A 1 116 ? 19.094 -7.173 -3.036 1.00 93.81 116 ARG A N 1
ATOM 924 C CA . ARG A 1 116 ? 20.106 -6.578 -2.155 1.00 93.81 116 ARG A CA 1
ATOM 925 C C . ARG A 1 116 ? 19.463 -5.738 -1.063 1.00 93.81 116 ARG A C 1
ATOM 927 O O . ARG A 1 116 ? 19.772 -5.951 0.106 1.00 93.81 116 ARG A O 1
ATOM 934 N N . ILE A 1 117 ? 18.526 -4.858 -1.421 1.00 92.25 117 ILE A N 1
ATOM 935 C CA . ILE A 1 117 ? 17.771 -4.036 -0.465 1.00 92.25 117 ILE A CA 1
ATOM 936 C C . ILE A 1 117 ? 17.110 -4.929 0.591 1.00 92.25 117 ILE A C 1
ATOM 938 O O . ILE A 1 117 ? 17.316 -4.729 1.789 1.00 92.25 117 ILE A O 1
ATOM 942 N N . ARG A 1 118 ? 16.391 -5.974 0.163 1.00 88.50 118 ARG A N 1
ATOM 943 C CA . ARG A 1 118 ? 15.722 -6.914 1.075 1.00 88.50 118 ARG A CA 1
ATOM 944 C C . ARG A 1 118 ? 16.702 -7.687 1.963 1.00 88.50 118 ARG A C 1
ATOM 946 O O . ARG A 1 118 ? 16.404 -7.901 3.133 1.00 88.50 118 ARG A O 1
ATOM 953 N N . GLN A 1 119 ? 17.837 -8.127 1.422 1.00 89.38 119 GLN A N 1
ATOM 954 C CA . GLN A 1 119 ? 18.847 -8.900 2.157 1.00 89.38 119 GLN A CA 1
ATOM 955 C C . GLN A 1 119 ? 19.666 -8.046 3.132 1.00 89.38 119 GLN A C 1
ATOM 957 O O . GLN A 1 119 ? 20.119 -8.556 4.151 1.00 89.38 119 GLN A O 1
ATOM 962 N N . SER A 1 120 ? 19.831 -6.754 2.841 1.00 88.31 120 SER A N 1
ATOM 963 C CA . SER A 1 120 ? 20.521 -5.797 3.715 1.00 88.31 120 SER A CA 1
ATOM 964 C C . SER A 1 120 ? 19.675 -5.308 4.894 1.00 88.31 120 SER A C 1
ATOM 966 O O . SER A 1 120 ? 20.177 -4.572 5.742 1.00 88.31 120 SER A O 1
ATOM 968 N N . ALA A 1 121 ? 18.400 -5.698 4.954 1.00 88.00 121 ALA A N 1
ATOM 969 C CA . ALA A 1 121 ? 17.492 -5.239 5.989 1.00 88.00 121 ALA A CA 1
ATOM 970 C C . ALA A 1 121 ? 17.923 -5.736 7.383 1.00 88.00 121 ALA A C 1
ATOM 972 O O . ALA A 1 121 ? 18.217 -6.925 7.546 1.00 88.00 121 ALA A O 1
ATOM 973 N N . PRO A 1 122 ? 17.896 -4.875 8.416 1.00 86.44 122 PRO A N 1
ATOM 974 C CA . PRO A 1 122 ? 18.129 -5.296 9.791 1.00 86.44 122 PRO A CA 1
ATOM 975 C C . PRO A 1 122 ? 17.168 -6.410 10.216 1.00 86.44 122 PRO A C 1
ATOM 977 O O . PRO A 1 122 ? 15.996 -6.427 9.827 1.00 86.44 122 PRO A O 1
ATOM 980 N N . ALA A 1 123 ? 17.631 -7.301 11.098 1.00 84.06 123 ALA A N 1
ATOM 981 C CA . ALA A 1 123 ? 16.836 -8.424 11.602 1.00 84.06 123 ALA A CA 1
ATOM 982 C C . ALA A 1 123 ? 15.489 -7.981 12.209 1.00 84.06 123 ALA A C 1
ATOM 984 O O . ALA A 1 123 ? 14.474 -8.645 12.015 1.00 84.06 123 ALA A O 1
ATOM 985 N N . SER A 1 124 ? 15.458 -6.823 12.874 1.00 79.12 124 SER A N 1
ATOM 986 C CA . SER A 1 124 ? 14.242 -6.229 13.444 1.00 79.12 124 SER A CA 1
ATOM 987 C C . SER A 1 124 ? 13.194 -5.867 12.380 1.00 79.12 124 SER A C 1
ATOM 989 O O . SER A 1 124 ? 11.994 -6.051 12.601 1.00 79.12 124 SER A O 1
ATOM 991 N N . ILE A 1 125 ? 13.628 -5.380 11.214 1.00 81.38 125 ILE A N 1
ATOM 992 C CA . ILE A 1 125 ? 12.758 -5.057 10.077 1.00 81.38 125 ILE A CA 1
ATOM 993 C C . ILE A 1 125 ? 12.298 -6.339 9.384 1.00 81.38 125 ILE A C 1
ATOM 995 O O . ILE A 1 125 ? 11.114 -6.471 9.070 1.00 81.38 125 ILE A O 1
ATOM 999 N N . LEU A 1 126 ? 13.200 -7.305 9.189 1.00 83.88 126 LEU A N 1
ATOM 1000 C CA . LEU A 1 126 ? 12.855 -8.611 8.621 1.00 83.88 126 LEU A CA 1
ATOM 1001 C C . LEU A 1 126 ? 11.790 -9.322 9.458 1.00 83.88 126 LEU A C 1
ATOM 1003 O O . LEU A 1 126 ? 10.775 -9.749 8.906 1.00 83.88 126 LEU A O 1
ATOM 1007 N N . GLN A 1 127 ? 11.975 -9.367 10.779 1.00 81.94 127 GLN A N 1
ATOM 1008 C CA . GLN A 1 127 ? 11.007 -9.941 11.709 1.00 81.94 127 GLN A CA 1
ATOM 1009 C C . GLN A 1 127 ? 9.657 -9.218 11.627 1.00 81.94 127 GLN A C 1
ATOM 1011 O O . GLN A 1 127 ? 8.626 -9.862 11.465 1.00 81.94 127 GLN A O 1
ATOM 1016 N N . ARG A 1 128 ? 9.644 -7.879 11.656 1.00 81.69 128 ARG A N 1
ATOM 1017 C CA . ARG A 1 128 ? 8.404 -7.091 11.531 1.00 81.69 128 ARG A CA 1
ATOM 1018 C C . ARG A 1 128 ? 7.670 -7.370 10.218 1.00 81.69 128 ARG A C 1
ATOM 1020 O O . ARG A 1 128 ? 6.448 -7.500 10.202 1.00 81.69 128 ARG A O 1
ATOM 1027 N N . ASN A 1 129 ? 8.406 -7.457 9.112 1.00 81.38 129 ASN A N 1
ATOM 1028 C CA . ASN A 1 129 ? 7.834 -7.760 7.805 1.00 81.38 129 ASN A CA 1
ATOM 1029 C C . ASN A 1 129 ? 7.296 -9.198 7.743 1.00 81.38 129 ASN A C 1
ATOM 1031 O O . ASN A 1 129 ? 6.267 -9.423 7.106 1.00 81.38 129 ASN A O 1
ATOM 1035 N N . GLN A 1 130 ? 7.937 -10.153 8.422 1.00 83.81 130 GLN A N 1
ATOM 1036 C CA . GLN A 1 130 ? 7.428 -11.517 8.567 1.00 83.81 130 GLN A CA 1
ATOM 1037 C C . GLN A 1 130 ? 6.141 -11.555 9.404 1.00 83.81 130 GLN A C 1
ATOM 1039 O O . GLN A 1 130 ? 5.136 -12.077 8.926 1.00 83.81 130 GLN A O 1
ATOM 1044 N N . GLU A 1 131 ? 6.128 -10.926 10.584 1.00 83.06 131 GLU A N 1
ATOM 1045 C CA . GLU A 1 131 ? 4.940 -10.798 11.446 1.00 83.06 131 GLU A CA 1
ATOM 1046 C C . GLU A 1 131 ? 3.759 -10.187 10.671 1.00 83.06 131 GLU A C 1
ATOM 1048 O O . GLU A 1 131 ? 2.644 -10.710 10.705 1.00 83.06 131 GLU A O 1
ATOM 1053 N N . ARG A 1 132 ? 4.004 -9.119 9.894 1.00 82.75 132 ARG A N 1
ATOM 1054 C CA . ARG A 1 132 ? 2.982 -8.488 9.043 1.00 82.75 132 ARG A CA 1
ATOM 1055 C C . ARG A 1 132 ? 2.463 -9.446 7.970 1.00 82.75 132 ARG A C 1
ATOM 1057 O O . ARG A 1 132 ? 1.256 -9.511 7.747 1.00 82.75 132 ARG A O 1
ATOM 1064 N N . ARG A 1 133 ? 3.343 -10.193 7.295 1.00 81.44 133 ARG A N 1
ATOM 1065 C CA . ARG A 1 133 ? 2.944 -11.186 6.279 1.00 81.44 133 ARG A CA 1
ATOM 1066 C C . ARG A 1 133 ? 2.102 -12.303 6.880 1.00 81.44 133 ARG A C 1
ATOM 1068 O O . ARG A 1 133 ? 1.082 -12.660 6.295 1.00 81.44 133 ARG A O 1
ATOM 1075 N N . GLU A 1 134 ? 2.486 -12.816 8.042 1.00 82.62 134 GLU A N 1
ATOM 1076 C CA . GLU A 1 134 ? 1.729 -13.844 8.755 1.00 82.62 134 GLU A CA 1
ATOM 1077 C C . GLU A 1 134 ? 0.360 -13.328 9.208 1.00 82.62 134 GLU A C 1
ATOM 1079 O O . GLU A 1 134 ? -0.644 -14.002 8.978 1.00 82.62 134 GLU A O 1
ATOM 1084 N N . ALA A 1 135 ? 0.290 -12.109 9.750 1.00 81.75 135 ALA A N 1
ATOM 1085 C CA . ALA A 1 135 ? -0.971 -11.465 10.114 1.00 81.75 135 ALA A CA 1
ATOM 1086 C C . ALA A 1 135 ? -1.896 -11.290 8.898 1.00 81.75 135 ALA A C 1
ATOM 1088 O O . ALA A 1 135 ? -3.068 -11.663 8.954 1.00 81.75 135 ALA A O 1
ATOM 1089 N N . MET A 1 136 ? -1.365 -10.814 7.765 1.00 79.56 136 MET A N 1
ATOM 1090 C CA . MET A 1 136 ? -2.128 -10.715 6.515 1.00 79.56 136 MET A CA 1
ATOM 1091 C C . MET A 1 136 ? -2.580 -12.088 6.007 1.00 79.56 136 MET A C 1
ATOM 1093 O O . MET A 1 136 ? -3.681 -12.211 5.474 1.00 79.56 136 MET A O 1
ATOM 1097 N N . ARG A 1 137 ? -1.754 -13.131 6.148 1.00 79.81 137 ARG A N 1
ATOM 1098 C CA . ARG A 1 137 ? -2.104 -14.504 5.754 1.00 79.81 137 ARG A CA 1
ATOM 1099 C C . ARG A 1 137 ? -3.241 -15.060 6.614 1.00 79.81 137 ARG A C 1
ATOM 1101 O O . ARG A 1 137 ? -4.150 -15.695 6.083 1.00 79.81 137 ARG A O 1
ATOM 1108 N N . LEU A 1 138 ? -3.211 -14.808 7.922 1.00 80.12 138 LEU A N 1
ATOM 1109 C CA . LEU A 1 138 ? -4.287 -15.183 8.843 1.00 80.12 138 LEU A CA 1
ATOM 1110 C C . LEU A 1 138 ? -5.581 -14.435 8.512 1.00 80.12 138 LEU A C 1
ATOM 1112 O O . LEU A 1 138 ? -6.616 -15.071 8.341 1.00 80.12 138 LEU A O 1
ATOM 1116 N N . GLN A 1 139 ? -5.508 -13.118 8.299 1.00 78.12 139 GLN A N 1
ATOM 1117 C CA . GLN A 1 139 ? -6.663 -12.314 7.893 1.00 78.12 139 GLN A CA 1
ATOM 1118 C C . GLN A 1 139 ? -7.287 -12.843 6.588 1.00 78.12 139 GLN A C 1
ATOM 1120 O O . GLN A 1 139 ? -8.502 -12.989 6.492 1.00 78.12 139 GLN A O 1
ATOM 1125 N N . ARG A 1 140 ? -6.470 -13.224 5.598 1.00 74.62 140 ARG A N 1
ATOM 1126 C CA . ARG A 1 140 ? -6.940 -13.835 4.339 1.00 74.62 140 ARG A CA 1
ATOM 1127 C C . ARG A 1 140 ? -7.615 -15.188 4.528 1.00 74.62 140 ARG A C 1
ATOM 1129 O O . ARG A 1 140 ? -8.572 -15.506 3.819 1.00 74.62 140 ARG A O 1
ATOM 1136 N N . LYS A 1 141 ? -7.119 -16.014 5.453 1.00 74.75 141 LYS A N 1
ATOM 1137 C CA . LYS A 1 141 ? -7.751 -17.303 5.765 1.00 74.75 141 LYS A CA 1
ATOM 1138 C C . LYS A 1 141 ? -9.203 -17.094 6.196 1.00 74.75 141 LYS A C 1
ATOM 1140 O O . LYS A 1 141 ? -10.074 -17.834 5.743 1.00 74.75 141 LYS A O 1
ATOM 1145 N N . ASP A 1 142 ? -9.443 -16.044 6.970 1.00 78.81 142 ASP A N 1
ATOM 1146 C CA . ASP A 1 142 ? -10.759 -15.743 7.519 1.00 78.81 142 ASP A CA 1
ATOM 1147 C C . ASP A 1 142 ? -11.638 -14.957 6.532 1.00 78.81 142 ASP A C 1
ATOM 1149 O O . ASP A 1 142 ? -12.838 -15.207 6.462 1.00 78.81 142 ASP A O 1
ATOM 1153 N N . LEU A 1 143 ? -11.062 -14.071 5.709 1.00 84.88 143 LEU A N 1
ATOM 1154 C CA . LEU A 1 143 ? -11.806 -13.163 4.819 1.00 84.88 143 LEU A CA 1
ATOM 1155 C C . LEU A 1 143 ? -11.919 -13.608 3.355 1.00 84.88 143 LEU A C 1
ATOM 1157 O O . LEU A 1 143 ? -12.626 -12.967 2.582 1.00 84.88 143 LEU A O 1
ATOM 1161 N N . GLY A 1 144 ? -11.278 -14.708 2.953 1.00 84.38 144 GLY A N 1
ATOM 1162 C CA . GLY A 1 144 ? -11.378 -15.239 1.590 1.00 84.38 144 GLY A CA 1
ATOM 1163 C C . GLY A 1 144 ? -10.252 -14.759 0.674 1.00 84.38 144 GLY A C 1
ATOM 1164 O O . GLY A 1 144 ? -9.117 -15.199 0.852 1.00 84.38 144 GLY A O 1
ATOM 1165 N N . VAL A 1 145 ? -10.573 -13.967 -0.356 1.00 83.62 145 VAL A N 1
ATOM 1166 C CA . VAL A 1 145 ? -9.593 -13.461 -1.354 1.00 83.62 145 VAL A CA 1
ATOM 1167 C C . VAL A 1 145 ? -9.159 -12.011 -1.117 1.00 83.62 145 VAL A C 1
ATOM 1169 O O . VAL A 1 145 ? -8.264 -11.505 -1.794 1.00 83.62 145 VAL A O 1
ATOM 1172 N N . PHE A 1 146 ? -9.811 -11.337 -0.171 1.00 88.19 146 PHE A N 1
ATOM 1173 C CA . PHE A 1 146 ? -9.496 -9.969 0.208 1.00 88.19 146 PHE A CA 1
ATOM 1174 C C . PHE A 1 146 ? -8.794 -9.933 1.562 1.00 88.19 146 PHE A C 1
ATOM 1176 O O . PHE A 1 146 ? -9.027 -10.768 2.436 1.00 88.19 146 PHE A O 1
ATOM 1183 N N . HIS A 1 147 ? -7.971 -8.912 1.736 1.00 89.75 147 HIS A N 1
ATOM 1184 C CA . HIS A 1 147 ? -7.521 -8.423 3.030 1.00 89.75 147 HIS A CA 1
ATOM 1185 C C . HIS A 1 147 ? -7.704 -6.908 3.065 1.00 89.75 147 HIS A C 1
ATOM 1187 O O . HIS A 1 147 ? -8.014 -6.297 2.035 1.00 89.75 147 HIS A O 1
ATOM 1193 N N . TYR A 1 148 ? -7.562 -6.304 4.241 1.00 92.19 148 TYR A N 1
ATOM 1194 C CA . TYR A 1 148 ? -7.761 -4.869 4.365 1.00 92.19 148 TYR A CA 1
ATOM 1195 C C . TYR A 1 148 ? -6.800 -4.201 5.331 1.00 92.19 148 TYR A C 1
ATOM 1197 O O . TYR A 1 148 ? -6.349 -4.798 6.310 1.00 92.19 148 TYR A O 1
ATOM 1205 N N . GLU A 1 149 ? -6.567 -2.921 5.072 1.00 90.56 149 GLU A N 1
ATOM 1206 C CA . GLU A 1 149 ? -5.905 -2.000 5.985 1.00 90.56 149 GLU A CA 1
ATOM 1207 C C . GLU A 1 149 ? -6.888 -0.905 6.393 1.00 90.56 149 GLU A C 1
ATOM 1209 O O . GLU A 1 149 ? -7.653 -0.402 5.570 1.00 90.56 149 GLU A O 1
ATOM 1214 N N . ILE A 1 150 ? -6.871 -0.523 7.667 1.00 88.81 150 ILE A N 1
ATOM 1215 C CA . ILE A 1 150 ? -7.642 0.624 8.142 1.00 88.81 150 ILE A CA 1
ATOM 1216 C C . ILE A 1 150 ? -6.717 1.823 8.141 1.00 88.81 150 ILE A C 1
ATOM 1218 O O . ILE A 1 150 ? -5.694 1.835 8.829 1.00 88.81 150 ILE A O 1
ATOM 1222 N N . LYS A 1 151 ? -7.093 2.837 7.375 1.00 86.56 151 LYS A N 1
ATOM 1223 C CA . LYS A 1 151 ? -6.372 4.100 7.301 1.00 86.56 151 LYS A CA 1
ATOM 1224 C C . LYS A 1 151 ? -7.272 5.227 7.770 1.00 86.56 151 LYS A C 1
ATOM 1226 O O . LYS A 1 151 ? -8.482 5.077 7.927 1.00 86.56 151 LYS A O 1
ATOM 1231 N N . HIS A 1 152 ? -6.656 6.365 8.023 1.00 78.75 152 HIS A N 1
ATOM 1232 C CA . HIS A 1 152 ? -7.401 7.612 8.094 1.00 78.75 152 HIS A CA 1
ATOM 1233 C C . HIS A 1 152 ? -7.654 8.125 6.693 1.00 78.75 152 HIS A C 1
ATOM 1235 O O . HIS A 1 152 ? -6.862 7.812 5.803 1.00 78.75 152 HIS A O 1
ATOM 1241 N N . GLY A 1 153 ? -8.728 8.897 6.526 1.00 68.81 153 GLY A N 1
ATOM 1242 C CA . GLY A 1 153 ? -9.034 9.540 5.257 1.00 68.81 153 GLY A CA 1
ATOM 1243 C C . GLY A 1 153 ? -7.798 10.197 4.646 1.00 68.81 153 GLY A C 1
ATOM 1244 O O . GLY A 1 153 ? -7.166 11.059 5.261 1.00 68.81 153 GLY A O 1
ATOM 1245 N N . GLU A 1 154 ? -7.419 9.745 3.449 1.00 63.47 154 GLU A N 1
ATOM 1246 C CA . GLU A 1 154 ? -6.391 10.417 2.650 1.00 63.47 154 GLU A CA 1
ATOM 1247 C C . GLU A 1 154 ? -6.889 11.828 2.256 1.00 63.47 154 GLU A C 1
ATOM 1249 O O . GLU A 1 154 ? -8.088 12.104 2.288 1.00 63.47 154 GLU A O 1
ATOM 1254 N N . ASP A 1 155 ? -5.970 12.747 1.944 1.00 51.66 155 ASP A N 1
ATOM 1255 C CA . ASP A 1 155 ? -6.268 14.123 1.494 1.00 51.66 155 ASP A CA 1
ATOM 1256 C C . ASP A 1 155 ? -7.071 15.007 2.471 1.00 51.66 155 ASP A C 1
ATOM 1258 O O . ASP A 1 155 ? -7.855 15.864 2.067 1.00 51.66 155 ASP A O 1
ATOM 1262 N N . GLY A 1 156 ? -6.874 14.822 3.781 1.00 50.50 156 GLY A N 1
ATOM 1263 C CA . GLY A 1 156 ? -7.635 15.564 4.796 1.00 50.50 156 GLY A CA 1
ATOM 1264 C C . GLY A 1 156 ? -9.064 15.044 4.968 1.00 50.50 156 GLY A C 1
ATOM 1265 O O . GLY A 1 156 ? -9.896 15.718 5.577 1.00 50.50 156 GLY A O 1
ATOM 1266 N N . GLY A 1 157 ? -9.341 13.845 4.441 1.00 56.19 157 GLY A N 1
ATOM 1267 C CA . GLY A 1 157 ? -10.568 13.112 4.691 1.00 56.19 157 GLY A CA 1
ATOM 1268 C C . GLY A 1 157 ? -10.781 12.876 6.184 1.00 56.19 157 GLY A C 1
ATOM 1269 O O . GLY A 1 157 ? -9.869 12.532 6.938 1.00 56.19 157 GLY A O 1
ATOM 1270 N N . VAL A 1 158 ? -12.018 13.085 6.606 1.00 63.22 158 VAL A N 1
ATOM 1271 C CA . VAL A 1 158 ? -12.468 12.872 7.977 1.00 63.22 158 VAL A CA 1
ATOM 1272 C C . VAL A 1 158 ? -12.758 11.382 8.185 1.00 63.22 158 VAL A C 1
ATOM 1274 O O . VAL A 1 158 ? -13.260 10.729 7.277 1.00 63.22 158 VAL A O 1
ATOM 1277 N N . GLY A 1 159 ? -12.449 10.849 9.371 1.00 76.88 159 GLY A N 1
ATOM 1278 C CA . GLY A 1 159 ? -12.829 9.492 9.766 1.00 76.88 159 GLY A CA 1
ATOM 1279 C C . GLY A 1 159 ? -11.862 8.376 9.355 1.00 76.88 159 GLY A C 1
ATOM 1280 O O . GLY A 1 159 ? -10.723 8.601 8.926 1.00 76.88 159 GLY A O 1
ATOM 1281 N N . ARG A 1 160 ? -12.314 7.132 9.553 1.00 88.06 160 ARG A N 1
ATOM 1282 C CA . ARG A 1 160 ? -11.570 5.908 9.223 1.00 88.06 160 ARG A CA 1
ATOM 1283 C C . ARG A 1 160 ? -12.093 5.308 7.918 1.00 88.06 160 ARG A C 1
ATOM 1285 O O . ARG A 1 160 ? -13.299 5.222 7.692 1.00 88.06 160 ARG A O 1
ATOM 1292 N N . GLU A 1 161 ? -11.176 4.832 7.091 1.00 92.50 161 GLU A N 1
ATOM 1293 C CA . GLU A 1 161 ? -11.452 4.201 5.803 1.00 92.50 161 GLU A CA 1
ATOM 1294 C C . GLU A 1 161 ? -10.855 2.793 5.772 1.00 92.50 161 GLU A C 1
ATOM 1296 O O . GLU A 1 161 ? -9.757 2.558 6.283 1.00 92.50 161 GLU A O 1
ATOM 1301 N N . LEU A 1 162 ? -11.569 1.858 5.148 1.00 94.44 162 LEU A N 1
ATOM 1302 C CA . LEU A 1 162 ? -11.102 0.492 4.938 1.00 94.44 162 LEU A CA 1
ATOM 1303 C C . LEU A 1 162 ? -10.588 0.351 3.504 1.00 94.44 162 LEU A C 1
ATOM 1305 O O . LEU A 1 162 ? -11.363 0.436 2.552 1.00 94.44 162 LEU A O 1
ATOM 1309 N N . TYR A 1 163 ? -9.286 0.123 3.351 1.00 93.81 163 TYR A N 1
ATOM 1310 C CA . TYR A 1 163 ? -8.630 -0.105 2.065 1.00 93.81 163 TYR A CA 1
ATOM 1311 C C . TYR A 1 163 ? -8.614 -1.596 1.761 1.00 93.81 163 TYR A C 1
ATOM 1313 O O . TYR A 1 163 ? -8.010 -2.377 2.491 1.00 93.81 163 TYR A O 1
ATOM 1321 N N . LEU A 1 164 ? -9.292 -1.991 0.688 1.00 92.81 164 LEU A N 1
ATOM 1322 C CA . LEU A 1 164 ? -9.349 -3.363 0.213 1.00 92.81 164 LEU A CA 1
ATOM 1323 C C . LEU A 1 164 ? -8.171 -3.686 -0.691 1.00 92.81 164 LEU A C 1
ATOM 1325 O O . LEU A 1 164 ? -7.877 -2.975 -1.655 1.00 92.81 164 LEU A O 1
ATOM 1329 N N . HIS A 1 165 ? -7.588 -4.847 -0.432 1.00 89.62 165 HIS A N 1
ATOM 1330 C CA . HIS A 1 165 ? -6.515 -5.421 -1.218 1.00 89.62 165 HIS A CA 1
ATOM 1331 C C . HIS A 1 165 ? -6.919 -6.830 -1.656 1.00 89.62 165 HIS A C 1
ATOM 1333 O O . HIS A 1 165 ? -7.365 -7.644 -0.845 1.00 89.62 165 HIS A O 1
ATOM 1339 N N . ALA A 1 166 ? -6.781 -7.114 -2.950 1.00 84.44 166 ALA A N 1
ATOM 1340 C CA . ALA A 1 166 ? -7.025 -8.434 -3.521 1.00 84.44 166 ALA A CA 1
ATOM 1341 C C . ALA A 1 166 ? -5.695 -9.169 -3.708 1.00 84.44 166 ALA A C 1
ATOM 1343 O O . ALA A 1 166 ? -4.720 -8.570 -4.159 1.00 84.44 166 ALA A O 1
ATOM 1344 N N . GLU A 1 167 ? -5.665 -10.452 -3.366 1.00 78.12 167 GLU A N 1
ATOM 1345 C CA . GLU A 1 167 ? -4.511 -11.314 -3.629 1.00 78.12 167 GLU A CA 1
ATOM 1346 C C . GLU A 1 167 ? -4.482 -11.796 -5.088 1.00 78.12 167 GLU A C 1
ATOM 1348 O O . GLU A 1 167 ? -5.516 -11.887 -5.758 1.00 78.12 167 GLU A O 1
ATOM 1353 N N . GLU A 1 168 ? -3.288 -12.120 -5.585 1.00 76.62 168 GLU A N 1
ATOM 1354 C CA . GLU A 1 168 ? -3.115 -12.721 -6.900 1.00 76.62 168 GLU A CA 1
ATOM 1355 C C . GLU A 1 168 ? -3.759 -14.115 -6.971 1.00 76.62 168 GLU A C 1
ATOM 1357 O O . GLU A 1 168 ? -3.548 -14.979 -6.121 1.00 76.62 168 GLU A O 1
ATOM 1362 N N . LEU A 1 169 ? -4.527 -14.356 -8.035 1.00 72.06 169 LEU A N 1
ATOM 1363 C CA . LEU A 1 169 ? -5.393 -15.535 -8.160 1.00 72.06 169 LEU A CA 1
ATOM 1364 C C . LEU A 1 169 ? -4.628 -16.864 -8.097 1.00 72.06 169 LEU A C 1
ATOM 1366 O O . LEU A 1 169 ? -5.117 -17.825 -7.508 1.00 72.06 169 LEU A O 1
ATOM 1370 N N . TYR A 1 170 ? -3.421 -16.922 -8.660 1.00 75.56 170 TYR A N 1
ATOM 1371 C CA . TYR A 1 170 ? -2.620 -18.150 -8.685 1.00 75.56 170 TYR A CA 1
ATOM 1372 C C . TYR A 1 170 ? -2.139 -18.585 -7.289 1.00 75.56 170 TYR A C 1
ATOM 1374 O O . TYR A 1 170 ? -1.843 -19.759 -7.091 1.00 75.56 170 TYR A O 1
ATOM 1382 N N . LYS A 1 171 ? -2.116 -17.673 -6.304 1.00 75.75 171 LYS A N 1
ATOM 1383 C CA . LYS A 1 171 ? -1.797 -17.986 -4.897 1.00 75.75 171 LYS A CA 1
ATOM 1384 C C . LYS A 1 171 ? -2.988 -18.577 -4.144 1.00 75.75 171 LYS A C 1
ATOM 1386 O O . LYS A 1 171 ? -2.846 -19.120 -3.051 1.00 75.75 171 LYS A O 1
ATOM 1391 N N . SER A 1 172 ? -4.188 -18.457 -4.705 1.00 66.56 172 SER A N 1
ATOM 1392 C CA . SER A 1 172 ? -5.425 -18.845 -4.043 1.00 66.56 172 SER A CA 1
ATOM 1393 C C . SER A 1 172 ? -5.788 -20.298 -4.377 1.00 66.56 172 SER A C 1
ATOM 1395 O O . SER A 1 172 ? -6.623 -20.547 -5.237 1.00 66.56 172 SER A O 1
ATOM 1397 N N . GLU A 1 173 ? -5.132 -21.255 -3.704 1.00 63.41 173 GLU A N 1
ATOM 1398 C CA . GLU A 1 173 ? -5.288 -22.726 -3.814 1.00 63.41 173 GLU A CA 1
ATOM 1399 C C . GLU A 1 173 ? -6.750 -23.200 -4.022 1.00 63.41 173 GLU A C 1
ATOM 1401 O O . GLU A 1 173 ? -7.459 -23.554 -3.080 1.00 63.41 173 GLU A O 1
ATOM 1406 N N . GLY A 1 174 ? -7.250 -23.185 -5.261 1.00 54.91 174 GLY A N 1
ATOM 1407 C CA . GLY A 1 174 ? -8.613 -23.611 -5.599 1.00 54.91 174 GLY A CA 1
ATOM 1408 C C . GLY A 1 174 ? -9.754 -22.715 -5.087 1.00 54.91 174 GLY A C 1
ATOM 1409 O O . GLY A 1 174 ? -10.920 -23.090 -5.232 1.00 54.91 174 GLY A O 1
ATOM 1410 N N . LYS A 1 175 ? -9.478 -21.529 -4.520 1.00 59.97 175 LYS A N 1
ATOM 1411 C CA . LYS A 1 175 ? -10.545 -20.588 -4.133 1.00 59.97 175 LYS A CA 1
ATOM 1412 C C . LYS A 1 175 ? -11.166 -19.996 -5.399 1.00 59.97 175 LYS A C 1
ATOM 1414 O O . LYS A 1 175 ? -10.501 -19.335 -6.191 1.00 59.97 175 LYS A O 1
ATOM 1419 N N . SER A 1 176 ? -12.463 -20.227 -5.609 1.00 55.72 176 SER A N 1
ATOM 1420 C CA . SER A 1 176 ? -13.141 -19.700 -6.794 1.00 55.72 176 SER A CA 1
ATOM 1421 C C . SER A 1 176 ? -13.255 -18.174 -6.708 1.00 55.72 176 SER A C 1
ATOM 1423 O O . SER A 1 176 ? -13.860 -17.640 -5.778 1.00 55.72 176 SER A O 1
ATOM 1425 N N . LEU A 1 177 ? -12.739 -17.478 -7.719 1.00 62.06 177 LEU A N 1
ATOM 1426 C CA . LEU A 1 177 ? -12.929 -16.034 -7.927 1.00 62.06 177 LEU A CA 1
ATOM 1427 C C . LEU A 1 177 ? -14.177 -15.729 -8.753 1.00 62.06 177 LEU A C 1
ATOM 1429 O O . LEU A 1 177 ? -14.303 -14.670 -9.370 1.00 62.06 177 LEU A O 1
ATOM 1433 N N . GLY A 1 178 ? -15.117 -16.676 -8.773 1.00 71.94 178 GLY A N 1
ATOM 1434 C CA . GLY A 1 178 ? -16.456 -16.400 -9.254 1.00 71.94 178 GLY A CA 1
ATOM 1435 C C . GLY A 1 178 ? -17.049 -15.223 -8.482 1.00 71.94 178 GLY A C 1
ATOM 1436 O O . GLY A 1 178 ? -16.686 -14.956 -7.335 1.00 71.94 178 GLY A O 1
ATOM 1437 N N . ILE A 1 179 ? -17.993 -14.527 -9.111 1.00 76.62 179 ILE A N 1
ATOM 1438 C CA . ILE A 1 179 ? -18.665 -13.370 -8.506 1.00 76.62 179 ILE A CA 1
ATOM 1439 C C . ILE A 1 179 ? -19.233 -13.688 -7.111 1.00 76.62 179 ILE A C 1
ATOM 1441 O O . ILE A 1 179 ? -19.216 -12.829 -6.236 1.00 76.62 179 ILE A O 1
ATOM 1445 N N . GLU A 1 180 ? -19.659 -14.933 -6.883 1.00 82.31 180 GLU A N 1
ATOM 1446 C CA . GLU A 1 180 ? -20.157 -15.408 -5.592 1.00 82.31 180 GLU A CA 1
ATOM 1447 C C . GLU A 1 180 ? -19.049 -15.546 -4.535 1.00 82.31 180 GLU A C 1
ATOM 1449 O O . GLU A 1 180 ? -19.245 -15.112 -3.406 1.00 82.31 180 GLU A O 1
ATOM 1454 N N . GLY A 1 181 ? -17.853 -16.028 -4.892 1.00 83.94 181 GLY A N 1
ATOM 1455 C CA . GLY A 1 181 ? -16.711 -16.077 -3.966 1.00 83.94 181 GLY A CA 1
ATOM 1456 C C . GLY A 1 181 ? -16.200 -14.683 -3.581 1.00 83.94 181 GLY A C 1
ATOM 1457 O O . GLY A 1 181 ? -15.842 -14.437 -2.423 1.00 83.94 181 GLY A O 1
ATOM 1458 N N . LEU A 1 182 ? -16.239 -13.735 -4.528 1.00 87.19 182 LEU A N 1
ATOM 1459 C CA . LEU A 1 182 ? -15.962 -12.322 -4.247 1.00 87.19 182 LEU A CA 1
ATOM 1460 C C . LEU A 1 182 ? -17.006 -11.737 -3.289 1.00 87.19 182 LEU A C 1
ATOM 1462 O O . LEU A 1 182 ? -16.642 -11.103 -2.302 1.00 87.19 182 LEU A O 1
ATOM 1466 N N . ARG A 1 183 ? -18.296 -11.980 -3.549 1.00 88.75 183 ARG A N 1
ATOM 1467 C CA . ARG A 1 183 ? -19.407 -11.535 -2.692 1.00 88.75 183 ARG A CA 1
ATOM 1468 C C . ARG A 1 183 ? -19.325 -12.111 -1.286 1.00 88.75 183 ARG A C 1
ATOM 1470 O O . ARG A 1 183 ? -19.510 -11.364 -0.333 1.00 88.75 183 ARG A O 1
ATOM 1477 N N . GLU A 1 184 ? -19.017 -13.397 -1.151 1.00 90.69 184 GLU A N 1
ATOM 1478 C CA . GLU A 1 184 ? -18.843 -14.040 0.152 1.00 90.69 184 GLU A CA 1
ATOM 1479 C C . GLU A 1 184 ? -17.705 -13.376 0.938 1.00 90.69 184 GLU A C 1
ATOM 1481 O O . GLU A 1 184 ? -17.883 -13.015 2.101 1.00 90.69 184 GLU A O 1
ATOM 1486 N N . SER A 1 185 ? -16.560 -13.149 0.287 1.00 91.50 185 SER A N 1
ATOM 1487 C CA . SER A 1 185 ? -15.401 -12.490 0.902 1.00 91.50 185 SER A CA 1
ATOM 1488 C C . SER A 1 185 ? -15.737 -11.060 1.358 1.00 91.50 185 SER A C 1
ATOM 1490 O O . SER A 1 185 ? -15.447 -10.676 2.492 1.00 91.50 185 SER A O 1
ATOM 1492 N N . LEU A 1 186 ? -16.432 -10.283 0.518 1.00 94.56 186 LEU A N 1
ATOM 1493 C CA . LEU A 1 186 ? -16.906 -8.940 0.875 1.00 94.56 186 LEU A CA 1
ATOM 1494 C C . LEU A 1 186 ? -17.955 -8.969 1.997 1.00 94.56 186 LEU A C 1
ATOM 1496 O O . LEU A 1 186 ? -17.962 -8.080 2.843 1.00 94.56 186 LEU A O 1
ATOM 1500 N N . GLY A 1 187 ? -18.797 -10.003 2.068 1.00 95.94 187 GLY A N 1
ATOM 1501 C CA . GLY A 1 187 ? -19.755 -10.180 3.160 1.00 95.94 187 GLY A CA 1
ATOM 1502 C C . GLY A 1 187 ? -19.103 -10.498 4.508 1.00 95.94 187 GLY A C 1
ATOM 1503 O O . GLY A 1 187 ? -19.589 -10.054 5.554 1.00 95.94 187 GLY A O 1
ATOM 1504 N N . LYS A 1 188 ? -17.964 -11.201 4.506 1.00 95.31 188 LYS A N 1
ATOM 1505 C CA . LYS A 1 188 ? -17.139 -11.388 5.713 1.00 95.31 188 LYS A CA 1
ATOM 1506 C C . LYS A 1 188 ? -16.530 -10.067 6.172 1.00 95.31 188 LYS A C 1
ATOM 1508 O O . LYS A 1 188 ? -16.584 -9.758 7.357 1.00 95.31 188 LYS A O 1
ATOM 1513 N N . ILE A 1 189 ? -16.054 -9.244 5.238 1.00 96.12 189 ILE A N 1
ATOM 1514 C CA . ILE A 1 189 ? -15.579 -7.888 5.548 1.00 96.12 189 ILE A CA 1
ATOM 1515 C C . ILE A 1 189 ? -16.716 -7.014 6.099 1.00 96.12 189 ILE A C 1
ATOM 1517 O O . ILE A 1 189 ? -16.520 -6.336 7.100 1.00 96.12 189 ILE A O 1
ATOM 1521 N N . ALA A 1 190 ? -17.918 -7.068 5.515 1.00 97.56 190 ALA A N 1
ATOM 1522 C CA . ALA A 1 190 ? -19.087 -6.337 6.017 1.00 97.56 190 ALA A CA 1
ATOM 1523 C C . ALA A 1 190 ? -19.421 -6.717 7.470 1.00 97.56 190 ALA A C 1
ATOM 1525 O O . ALA A 1 190 ? -19.733 -5.860 8.290 1.00 97.56 190 ALA A O 1
ATOM 1526 N N . THR A 1 191 ? -19.304 -8.006 7.794 1.00 96.75 191 THR A N 1
ATOM 1527 C CA . THR A 1 191 ? -19.488 -8.530 9.154 1.00 96.75 191 THR A CA 1
ATOM 1528 C C . THR A 1 191 ? -18.427 -7.969 10.111 1.00 96.75 191 THR A C 1
ATOM 1530 O O . THR A 1 191 ? -18.772 -7.485 11.184 1.00 96.75 191 THR A O 1
ATOM 1533 N N . GLU A 1 192 ? -17.154 -7.965 9.707 1.00 95.69 192 GLU A N 1
ATOM 1534 C CA . GLU A 1 192 ? -16.051 -7.408 10.506 1.00 95.69 192 GLU A CA 1
ATOM 1535 C C . GLU A 1 192 ? -16.176 -5.897 10.736 1.00 95.69 192 GLU A C 1
ATOM 1537 O O . GLU A 1 192 ? -15.862 -5.425 11.828 1.00 95.69 192 GLU A O 1
ATOM 1542 N N . ILE A 1 193 ? -16.665 -5.139 9.748 1.00 96.31 193 ILE A N 1
ATOM 1543 C CA . ILE A 1 193 ? -16.965 -3.712 9.921 1.00 96.31 193 ILE A CA 1
ATOM 1544 C C . ILE A 1 193 ? -17.974 -3.534 11.057 1.00 96.31 193 ILE A C 1
ATOM 1546 O O . ILE A 1 193 ? -17.700 -2.794 11.994 1.00 96.31 193 ILE A O 1
ATOM 1550 N N . VAL A 1 194 ? -19.100 -4.250 11.021 1.00 96.38 194 VAL A N 1
ATOM 1551 C CA . VAL A 1 194 ? -20.136 -4.131 12.060 1.00 96.38 194 VAL A CA 1
ATOM 1552 C C . VAL A 1 194 ? -19.613 -4.552 13.437 1.00 96.38 194 VAL A C 1
ATOM 1554 O O . VAL A 1 194 ? -19.914 -3.898 14.430 1.00 96.38 194 VAL A O 1
ATOM 1557 N N . ASP A 1 195 ? -18.826 -5.627 13.509 1.00 94.69 195 ASP A N 1
ATOM 1558 C CA . ASP A 1 195 ? -18.412 -6.205 14.793 1.00 94.69 195 ASP A CA 1
ATOM 1559 C C . ASP A 1 195 ? -17.233 -5.490 15.449 1.00 94.69 195 ASP A C 1
ATOM 1561 O O . ASP A 1 195 ? -17.140 -5.446 16.677 1.00 94.69 195 ASP A O 1
ATOM 1565 N N . ARG A 1 196 ? -16.288 -4.995 14.647 1.00 92.81 196 ARG A N 1
ATOM 1566 C CA . ARG A 1 196 ? -14.983 -4.542 15.150 1.00 92.81 196 ARG A CA 1
ATOM 1567 C C . ARG A 1 196 ? -14.626 -3.130 14.738 1.00 92.81 196 ARG A C 1
ATOM 1569 O O . ARG A 1 196 ? -13.850 -2.484 15.440 1.00 92.81 196 ARG A O 1
ATOM 1576 N N . TYR A 1 197 ? -15.160 -2.664 13.614 1.00 93.69 197 TYR A N 1
ATOM 1577 C CA . TYR A 1 197 ? -14.793 -1.375 13.042 1.00 93.69 197 TYR A CA 1
ATOM 1578 C C . TYR A 1 197 ? -16.020 -0.544 12.638 1.00 93.69 197 TYR A C 1
ATOM 1580 O O . TYR A 1 197 ? -16.084 -0.075 11.498 1.00 93.69 197 TYR A O 1
ATOM 1588 N N . PRO A 1 198 ? -16.996 -0.320 13.544 1.00 94.19 198 PRO A N 1
ATOM 1589 C CA . PRO A 1 198 ? -18.210 0.429 13.215 1.00 94.19 198 PRO A CA 1
ATOM 1590 C C . PRO A 1 198 ? -17.918 1.879 12.802 1.00 94.19 198 PRO A C 1
ATOM 1592 O O . PRO A 1 198 ? -18.769 2.528 12.208 1.00 94.19 198 PRO A O 1
ATOM 1595 N N . GLN A 1 199 ? -16.717 2.386 13.097 1.00 92.19 199 GLN A N 1
ATOM 1596 C CA . GLN A 1 199 ? -16.235 3.720 12.737 1.00 92.19 199 GLN A CA 1
ATOM 1597 C C . GLN A 1 199 ? -15.777 3.882 11.282 1.00 92.19 199 GLN A C 1
ATOM 1599 O O . GLN A 1 199 ? -15.366 4.977 10.893 1.00 92.19 199 GLN A O 1
ATOM 1604 N N . ILE A 1 200 ? -15.746 2.802 10.495 1.00 94.25 200 ILE A N 1
ATOM 1605 C CA . ILE A 1 200 ? -15.402 2.892 9.074 1.00 94.25 200 ILE A CA 1
ATOM 1606 C C . ILE A 1 200 ? -16.505 3.662 8.363 1.00 94.25 200 ILE A C 1
ATOM 1608 O O . ILE A 1 200 ? -17.651 3.236 8.368 1.00 94.25 200 ILE A O 1
ATOM 1612 N N . GLN A 1 201 ? -16.153 4.760 7.703 1.00 92.12 201 GLN A N 1
ATOM 1613 C CA . GLN A 1 201 ? -17.112 5.566 6.941 1.00 92.12 201 GLN A CA 1
ATOM 1614 C C . GLN A 1 201 ? -17.199 5.130 5.477 1.00 92.12 201 GLN A C 1
ATOM 1616 O O . GLN A 1 201 ? -18.178 5.405 4.779 1.00 92.12 201 GLN A O 1
ATOM 1621 N N . LYS A 1 202 ? -16.158 4.454 4.988 1.00 93.56 202 LYS A N 1
ATOM 1622 C CA . LYS A 1 202 ? -15.976 4.201 3.565 1.00 93.56 202 LYS A CA 1
ATOM 1623 C C . LYS A 1 202 ? -15.062 3.014 3.311 1.00 93.56 202 LYS A C 1
ATOM 1625 O O . LYS A 1 202 ? -14.067 2.818 4.010 1.00 93.56 202 LYS A O 1
ATOM 1630 N N . VAL A 1 203 ? -15.372 2.275 2.256 1.00 95.69 203 VAL A N 1
ATOM 1631 C CA . VAL A 1 203 ? -14.540 1.208 1.706 1.00 95.69 203 VAL A CA 1
ATOM 1632 C C . VAL A 1 203 ? -13.902 1.705 0.409 1.00 95.69 203 VAL A C 1
ATOM 1634 O O . VAL A 1 203 ? -14.600 2.175 -0.493 1.00 95.69 203 VAL A O 1
ATOM 1637 N N . ARG A 1 204 ? -12.575 1.627 0.310 1.00 94.69 204 ARG A N 1
ATOM 1638 C CA . ARG A 1 204 ? -11.794 2.101 -0.842 1.00 94.69 204 ARG A CA 1
ATOM 1639 C C . ARG A 1 204 ? -10.938 0.984 -1.413 1.00 94.69 204 ARG A C 1
ATOM 1641 O O . ARG A 1 204 ? -10.560 0.052 -0.713 1.00 94.69 204 ARG A O 1
ATOM 1648 N N . GLY A 1 205 ? -10.601 1.094 -2.687 1.00 92.44 205 GLY A N 1
ATOM 1649 C CA . GLY A 1 205 ? -9.595 0.261 -3.331 1.00 92.44 205 GLY A CA 1
ATOM 1650 C C . GLY A 1 205 ? -8.943 1.022 -4.474 1.00 92.44 205 GLY A C 1
ATOM 1651 O O . GLY A 1 205 ? -9.603 1.808 -5.151 1.00 92.44 205 GLY A O 1
ATOM 1652 N N . GLN A 1 206 ? -7.657 0.777 -4.707 1.00 91.12 206 GLN A N 1
ATOM 1653 C CA . GLN A 1 206 ? -6.933 1.335 -5.845 1.00 91.12 206 GLN A CA 1
ATOM 1654 C C . GLN A 1 206 ? -6.244 0.212 -6.610 1.00 91.12 206 GLN A C 1
ATOM 1656 O O . GLN A 1 206 ? -5.405 -0.508 -6.070 1.00 91.12 206 GLN A O 1
ATOM 1661 N N . SER A 1 207 ? -6.638 0.021 -7.865 1.00 90.12 207 SER A N 1
ATOM 1662 C CA . SER A 1 207 ? -6.104 -1.038 -8.721 1.00 90.12 207 SER A CA 1
ATOM 1663 C C . SER A 1 207 ? -6.547 -0.828 -10.165 1.00 90.12 207 SER A C 1
ATOM 1665 O O . SER A 1 207 ? -7.561 -0.179 -10.425 1.00 90.12 207 SER A O 1
ATOM 1667 N N . TRP A 1 208 ? -5.862 -1.470 -11.108 1.00 90.75 208 TRP A N 1
ATOM 1668 C CA . TRP A 1 208 ? -6.372 -1.639 -12.470 1.00 90.75 208 TRP A CA 1
ATOM 1669 C C . TRP A 1 208 ? -7.731 -2.357 -12.506 1.00 90.75 208 TRP A C 1
ATOM 1671 O O . TRP A 1 208 ? -8.553 -2.116 -13.391 1.00 90.75 208 TRP A O 1
ATOM 1681 N N . LEU A 1 209 ? -8.027 -3.190 -11.500 1.00 88.12 209 LEU A N 1
ATOM 1682 C CA . LEU A 1 209 ? -9.320 -3.866 -11.376 1.00 88.12 209 LEU A CA 1
ATOM 1683 C C . LEU A 1 209 ? -10.481 -2.881 -11.148 1.00 88.12 209 LEU A C 1
ATOM 1685 O O . LEU A 1 209 ? -11.619 -3.184 -11.505 1.00 88.12 209 LEU A O 1
ATOM 1689 N N . MET A 1 210 ? -10.208 -1.702 -10.578 1.00 91.81 210 MET A N 1
ATOM 1690 C CA . MET A 1 210 ? -11.222 -0.659 -10.394 1.00 91.81 210 MET A CA 1
ATOM 1691 C C . MET A 1 210 ? -11.571 0.041 -11.711 1.00 91.81 210 MET A C 1
ATOM 1693 O O . MET A 1 210 ? -12.713 0.458 -11.888 1.00 91.81 210 MET A O 1
ATOM 1697 N N . ALA A 1 211 ? -10.637 0.109 -12.666 1.00 90.19 211 ALA A N 1
ATOM 1698 C CA . ALA A 1 211 ? -10.926 0.593 -14.016 1.00 90.19 211 ALA A CA 1
ATOM 1699 C C . ALA A 1 211 ? -11.704 -0.441 -14.851 1.00 90.19 211 ALA A C 1
ATOM 1701 O O . ALA A 1 211 ? -12.451 -0.080 -15.762 1.00 90.19 211 ALA A O 1
ATOM 1702 N N . HIS A 1 212 ? -11.578 -1.730 -14.525 1.00 90.38 212 HIS A N 1
ATOM 1703 C CA . HIS A 1 212 ? -12.349 -2.794 -15.160 1.00 90.38 212 HIS A CA 1
ATOM 1704 C C . HIS A 1 212 ? -13.854 -2.688 -14.809 1.00 90.38 212 HIS A C 1
ATOM 1706 O O . HIS A 1 212 ? -14.200 -2.353 -13.671 1.00 90.38 212 HIS A O 1
ATOM 1712 N N . PRO A 1 213 ? -14.793 -3.074 -15.706 1.00 89.94 213 PRO A N 1
ATOM 1713 C CA . PRO A 1 213 ? -16.235 -3.077 -15.413 1.00 89.94 213 PRO A CA 1
ATOM 1714 C C . PRO A 1 213 ? -16.636 -3.853 -14.150 1.00 89.94 213 PRO A C 1
ATOM 1716 O O . PRO A 1 213 ? -17.709 -3.622 -13.589 1.00 89.94 213 PRO A O 1
ATOM 1719 N N . LEU A 1 214 ? -15.779 -4.768 -13.685 1.00 87.19 214 LEU A N 1
ATOM 1720 C CA . LEU A 1 214 ? -15.972 -5.485 -12.428 1.00 87.19 214 LEU A CA 1
ATOM 1721 C C . LEU A 1 214 ? -16.025 -4.540 -11.219 1.00 87.19 214 LEU A C 1
ATOM 1723 O O . LEU A 1 214 ? -16.871 -4.767 -10.363 1.00 87.19 214 LEU A O 1
ATOM 1727 N N . GLY A 1 215 ? -15.222 -3.470 -11.161 1.00 89.25 215 GLY A N 1
ATOM 1728 C CA . GLY A 1 215 ? -15.256 -2.504 -10.052 1.00 89.25 215 GLY A CA 1
ATOM 1729 C C . GLY A 1 215 ? -16.652 -1.899 -9.860 1.00 89.25 215 GLY A C 1
ATOM 1730 O O . GLY A 1 215 ? -17.244 -2.001 -8.784 1.00 89.25 215 GLY A O 1
ATOM 1731 N N . LYS A 1 216 ? -17.256 -1.407 -10.952 1.00 91.12 216 LYS A N 1
ATOM 1732 C CA . LYS A 1 216 ? -18.646 -0.907 -10.955 1.00 91.12 216 LYS A CA 1
ATOM 1733 C C . LYS A 1 216 ? -19.669 -2.007 -10.660 1.00 91.12 216 LYS A C 1
ATOM 1735 O O . LYS A 1 216 ? -20.633 -1.779 -9.934 1.00 91.12 216 LYS A O 1
ATOM 1740 N N . ARG A 1 217 ? -19.466 -3.228 -11.173 1.00 90.56 217 ARG A N 1
ATOM 1741 C CA . ARG A 1 217 ? -20.325 -4.392 -10.859 1.00 90.56 217 ARG A CA 1
ATOM 1742 C C . ARG A 1 217 ? -20.218 -4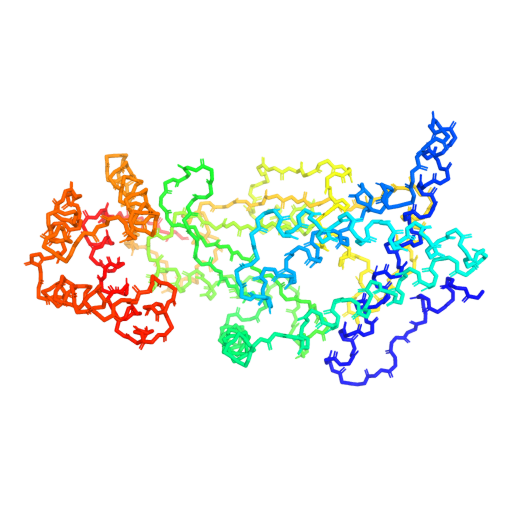.845 -9.404 1.00 90.56 217 ARG A C 1
ATOM 1744 O O . ARG A 1 217 ? -21.156 -5.466 -8.909 1.00 90.56 217 ARG A O 1
ATOM 1751 N N . LEU A 1 218 ? -19.118 -4.542 -8.726 1.00 90.44 218 LEU A N 1
ATOM 1752 C CA . LEU A 1 218 ? -18.962 -4.685 -7.282 1.00 90.44 218 LEU A CA 1
ATOM 1753 C C . LEU A 1 218 ? -19.497 -3.456 -6.527 1.00 90.44 218 LEU A C 1
ATOM 1755 O O . LEU A 1 218 ? -19.535 -3.474 -5.306 1.00 90.44 218 LEU A O 1
ATOM 1759 N N . GLY A 1 219 ? -19.989 -2.432 -7.224 1.00 92.38 219 GLY A N 1
ATOM 1760 C CA . GLY A 1 219 ? -20.658 -1.268 -6.647 1.00 92.38 219 GLY A CA 1
ATOM 1761 C C . GLY A 1 219 ? -19.754 -0.091 -6.316 1.00 92.38 219 GLY A C 1
ATOM 1762 O O . GLY A 1 219 ? -20.255 0.895 -5.793 1.00 92.38 219 GLY A O 1
ATOM 1763 N N . PHE A 1 220 ? -18.456 -0.170 -6.605 1.00 95.00 220 PHE A N 1
ATOM 1764 C CA . PHE A 1 220 ? -17.561 0.955 -6.369 1.00 95.00 220 PHE A CA 1
ATOM 1765 C C . PHE A 1 220 ? -17.881 2.101 -7.329 1.00 95.00 220 PHE A C 1
ATOM 1767 O O . PHE A 1 220 ? -17.976 1.914 -8.549 1.00 95.00 220 PHE A O 1
ATOM 1774 N N . GLN A 1 221 ? -18.004 3.299 -6.770 1.00 95.69 221 GLN A N 1
ATOM 1775 C CA . GLN A 1 221 ? -17.975 4.544 -7.510 1.00 95.69 221 GLN A CA 1
ATOM 1776 C C . GLN A 1 221 ? -16.520 4.879 -7.827 1.00 95.69 221 GLN A C 1
ATOM 1778 O O . GLN A 1 221 ? -15.684 4.985 -6.935 1.00 95.69 221 GLN A O 1
ATOM 1783 N N . ILE A 1 222 ? -16.211 5.038 -9.109 1.00 94.62 222 ILE A N 1
ATOM 1784 C CA . ILE A 1 222 ? -14.860 5.394 -9.540 1.00 94.62 222 ILE A CA 1
ATOM 1785 C C . ILE A 1 222 ? -14.702 6.906 -9.417 1.00 94.62 222 ILE A C 1
ATOM 1787 O O . ILE A 1 222 ? -15.412 7.648 -10.096 1.00 94.62 222 ILE A O 1
ATOM 1791 N N . THR A 1 223 ? -13.809 7.350 -8.536 1.00 92.25 223 THR A N 1
ATOM 1792 C CA . THR A 1 223 ? -13.612 8.772 -8.202 1.00 92.25 223 THR A CA 1
ATOM 1793 C C . THR A 1 223 ? -12.377 9.365 -8.858 1.00 92.25 223 THR A C 1
ATOM 1795 O O . THR A 1 223 ? -12.353 10.555 -9.161 1.00 92.25 223 THR A O 1
ATOM 1798 N N . LYS A 1 224 ? -11.377 8.529 -9.144 1.00 91.62 224 LYS A N 1
ATOM 1799 C CA . LYS A 1 224 ? -10.162 8.913 -9.858 1.00 91.62 224 LYS A CA 1
ATOM 1800 C C . LYS A 1 224 ? -9.751 7.802 -10.813 1.00 91.62 224 LYS A C 1
ATOM 1802 O O . LYS A 1 224 ? -9.801 6.628 -10.459 1.00 91.62 224 LYS A O 1
ATOM 1807 N N . VAL A 1 225 ? -9.329 8.180 -12.012 1.00 91.69 225 VAL A N 1
ATOM 1808 C CA . VAL A 1 225 ? -8.715 7.277 -12.989 1.00 91.69 225 VAL A CA 1
ATOM 1809 C C . VAL A 1 225 ? -7.372 7.880 -13.351 1.00 91.69 225 VAL A C 1
ATOM 1811 O O . VAL A 1 225 ? -7.321 9.044 -13.747 1.00 91.69 225 VAL A O 1
ATOM 1814 N N . ASP A 1 226 ? -6.305 7.107 -13.187 1.00 89.44 226 ASP A N 1
ATOM 1815 C CA . ASP A 1 226 ? -4.966 7.551 -13.546 1.00 89.44 226 ASP A CA 1
ATOM 1816 C C . ASP A 1 226 ? -4.885 7.723 -15.067 1.00 89.44 226 ASP A C 1
ATOM 1818 O O . ASP A 1 226 ? -5.465 6.945 -15.842 1.00 89.44 226 ASP A O 1
ATOM 1822 N N . THR A 1 227 ? -4.160 8.748 -15.512 1.00 88.44 227 THR A N 1
ATOM 1823 C CA . THR A 1 227 ? -3.842 8.891 -16.935 1.00 88.44 227 THR A CA 1
ATOM 1824 C C . THR A 1 227 ? -3.001 7.696 -17.408 1.00 88.44 227 THR A C 1
ATOM 1826 O O . THR A 1 227 ? -2.344 7.041 -16.596 1.00 88.44 227 THR A O 1
ATOM 1829 N N . PRO A 1 228 ? -2.961 7.389 -18.719 1.00 84.19 228 PRO A N 1
ATOM 1830 C CA . PRO A 1 228 ? -2.140 6.287 -19.222 1.00 84.19 228 PRO A CA 1
ATOM 1831 C C . PRO A 1 228 ? -0.658 6.380 -18.829 1.00 84.19 228 PRO A C 1
ATOM 1833 O O . PRO A 1 228 ? -0.026 5.354 -18.606 1.00 84.19 228 PRO A O 1
ATOM 1836 N N . GLU A 1 229 ? -0.111 7.596 -18.728 1.00 82.12 229 GLU A N 1
ATOM 1837 C CA . GLU A 1 229 ? 1.273 7.823 -18.300 1.00 82.12 229 GLU A CA 1
ATOM 1838 C C . GLU A 1 229 ? 1.448 7.566 -16.796 1.00 82.12 229 GLU A C 1
ATOM 1840 O O . GLU A 1 229 ? 2.336 6.815 -16.403 1.00 82.12 229 GLU A O 1
ATOM 1845 N N . GLU A 1 230 ? 0.560 8.105 -15.954 1.00 86.62 230 GLU A N 1
ATOM 1846 C CA . GLU A 1 230 ? 0.585 7.864 -14.503 1.00 86.62 230 GLU A CA 1
ATOM 1847 C C . GLU A 1 230 ? 0.399 6.378 -14.168 1.00 86.62 230 GLU A C 1
ATOM 1849 O O . GLU A 1 230 ? 1.104 5.843 -13.310 1.00 86.62 230 GLU A O 1
ATOM 1854 N N . ALA A 1 231 ? -0.492 5.688 -14.885 1.00 87.00 231 ALA A N 1
ATOM 1855 C CA . ALA A 1 231 ? -0.784 4.275 -14.677 1.00 87.00 231 ALA A CA 1
ATOM 1856 C C . ALA A 1 231 ? 0.467 3.390 -14.804 1.00 87.00 231 ALA A C 1
ATOM 1858 O O . ALA A 1 231 ? 0.646 2.466 -14.016 1.00 87.00 231 ALA A O 1
ATOM 1859 N N . LEU A 1 232 ? 1.360 3.686 -15.753 1.00 90.00 232 LEU A N 1
ATOM 1860 C CA . LEU A 1 232 ? 2.584 2.910 -15.975 1.00 90.00 232 LEU A CA 1
ATOM 1861 C C . LEU A 1 232 ? 3.582 3.013 -14.814 1.00 90.00 232 LEU A C 1
ATOM 1863 O O . LEU A 1 232 ? 4.393 2.107 -14.626 1.00 90.00 232 LEU A O 1
ATOM 1867 N N . THR A 1 233 ? 3.502 4.078 -14.014 1.00 89.81 233 THR A N 1
ATOM 1868 C CA . THR A 1 233 ? 4.332 4.259 -12.812 1.00 89.81 233 THR A CA 1
ATOM 1869 C C . THR A 1 233 ? 3.763 3.559 -11.574 1.00 89.81 233 THR A C 1
ATOM 1871 O O . THR A 1 233 ? 4.430 3.466 -10.537 1.00 89.81 233 THR A O 1
ATOM 1874 N N . HIS A 1 234 ? 2.541 3.029 -11.682 1.00 86.38 234 HIS A N 1
ATOM 1875 C CA . HIS A 1 234 ? 1.849 2.325 -10.615 1.00 86.38 234 HIS A CA 1
ATOM 1876 C C . HIS A 1 234 ? 2.120 0.816 -10.704 1.00 86.38 234 HIS A C 1
ATOM 1878 O O . HIS A 1 234 ? 1.667 0.151 -11.634 1.00 86.38 234 HIS A O 1
ATOM 1884 N N . GLY A 1 235 ? 2.815 0.244 -9.713 1.00 84.50 235 GLY A N 1
ATOM 1885 C CA . GLY A 1 235 ? 3.237 -1.168 -9.735 1.00 84.50 235 GLY A CA 1
ATOM 1886 C C . GLY A 1 235 ? 2.093 -2.158 -9.980 1.00 84.50 235 GLY A C 1
ATOM 1887 O O . GLY A 1 235 ? 2.246 -3.116 -10.732 1.00 84.50 235 GLY A O 1
ATOM 1888 N N . SER A 1 236 ? 0.900 -1.883 -9.438 1.00 85.94 236 SER A N 1
ATOM 1889 C CA . SER A 1 236 ? -0.287 -2.729 -9.622 1.00 85.94 236 SER A CA 1
ATOM 1890 C C . SER A 1 236 ? -0.666 -2.935 -11.094 1.00 85.94 236 SER A C 1
ATOM 1892 O O . SER A 1 236 ? -1.109 -4.025 -11.449 1.00 85.94 236 SER A O 1
ATOM 1894 N N . VAL A 1 237 ? -0.472 -1.934 -11.960 1.00 90.06 237 VAL A N 1
ATOM 1895 C CA . VAL A 1 237 ? -0.854 -1.972 -13.384 1.00 90.06 237 VAL A CA 1
ATOM 1896 C C . VAL A 1 237 ? -0.082 -3.049 -14.141 1.00 90.06 237 VAL A C 1
ATOM 1898 O O . VAL A 1 237 ? -0.653 -3.681 -15.027 1.00 90.06 237 VAL A O 1
ATOM 1901 N N . TRP A 1 238 ? 1.162 -3.334 -13.759 1.00 92.62 238 TRP A N 1
ATOM 1902 C CA . TRP A 1 238 ? 1.978 -4.373 -14.396 1.00 92.62 238 TRP A CA 1
ATOM 1903 C C . TRP A 1 238 ? 1.469 -5.789 -14.112 1.00 92.62 238 TRP A C 1
ATOM 1905 O O . TRP A 1 238 ? 1.620 -6.686 -14.938 1.00 92.62 238 TRP A O 1
ATOM 1915 N N . TRP A 1 239 ? 0.741 -5.991 -13.016 1.00 91.06 239 TRP A N 1
ATOM 1916 C CA . TRP A 1 239 ? 0.133 -7.285 -12.707 1.00 91.06 239 TRP A CA 1
ATOM 1917 C C . TRP A 1 239 ? -1.045 -7.644 -13.625 1.00 91.06 239 TRP A C 1
ATOM 1919 O O . TRP A 1 239 ? -1.472 -8.796 -13.639 1.00 91.06 239 TRP A O 1
ATOM 1929 N N . GLN A 1 240 ? -1.559 -6.713 -14.441 1.00 91.06 240 GLN A N 1
ATOM 1930 C CA . GLN A 1 240 ? -2.634 -7.010 -15.401 1.00 91.06 240 GLN A CA 1
ATOM 1931 C C . GLN A 1 240 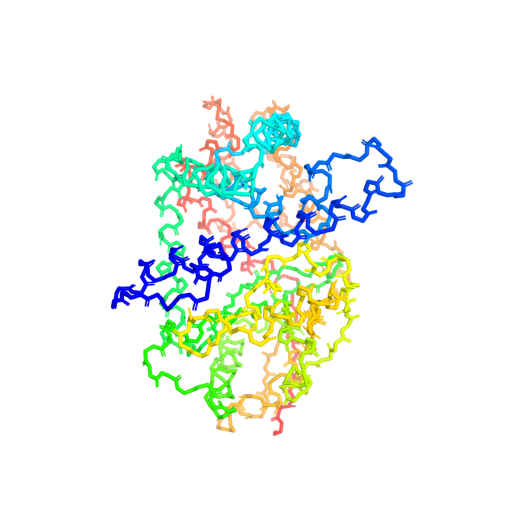? -2.189 -7.932 -16.550 1.00 91.06 240 GLN A C 1
ATOM 1933 O O . GLN A 1 240 ? -3.038 -8.524 -17.227 1.00 91.06 240 GLN A O 1
ATOM 1938 N N . PHE A 1 241 ? -0.875 -8.024 -16.786 1.00 93.31 241 PHE A N 1
ATOM 1939 C CA . PHE A 1 241 ? -0.273 -8.888 -17.802 1.00 93.31 241 PHE A CA 1
ATOM 1940 C C . PHE A 1 241 ? -0.221 -10.350 -17.372 1.00 93.31 241 PHE A C 1
ATOM 1942 O O . PHE A 1 241 ? 0.107 -11.200 -18.187 1.00 93.31 241 PHE A O 1
ATOM 1949 N N . MET A 1 242 ? -0.568 -10.651 -16.125 1.00 91.69 242 MET A N 1
ATOM 1950 C CA . MET A 1 242 ? -0.656 -12.007 -15.615 1.00 91.69 242 MET A CA 1
ATOM 1951 C C . MET A 1 242 ? -1.992 -12.659 -16.008 1.00 91.69 242 MET A C 1
ATOM 1953 O O . MET A 1 242 ? -3.050 -12.021 -15.984 1.00 91.69 242 MET A O 1
ATOM 1957 N N . ASP A 1 243 ? -1.961 -13.940 -16.358 1.00 88.81 243 ASP A N 1
ATOM 1958 C CA . ASP A 1 243 ? -3.145 -14.769 -16.544 1.00 88.81 243 ASP A CA 1
ATOM 1959 C C . ASP A 1 243 ? -3.597 -15.441 -15.229 1.00 88.81 243 ASP A C 1
ATOM 1961 O O . ASP A 1 243 ? -3.052 -15.221 -14.147 1.00 88.81 243 ASP A O 1
ATOM 1965 N N . LYS A 1 244 ? -4.637 -16.277 -15.299 1.00 83.50 244 LYS A N 1
ATOM 1966 C CA . LYS A 1 244 ? -5.182 -16.968 -14.118 1.00 83.50 244 LYS A CA 1
ATOM 1967 C C . LYS A 1 244 ? -4.225 -17.995 -13.489 1.00 83.50 244 LYS A C 1
ATOM 1969 O O . LYS A 1 244 ? -4.444 -18.372 -12.344 1.00 83.50 244 LYS A O 1
ATOM 1974 N N . ASN A 1 245 ? -3.224 -18.460 -14.235 1.00 85.94 245 ASN A N 1
ATOM 1975 C CA . ASN A 1 245 ? -2.247 -19.460 -13.808 1.00 85.94 245 ASN A CA 1
ATOM 1976 C C . ASN A 1 245 ? -0.950 -18.808 -13.301 1.00 85.94 245 ASN A C 1
ATOM 1978 O O . ASN A 1 245 ? 0.001 -19.515 -12.981 1.00 85.94 245 ASN A O 1
ATOM 1982 N N . GLY A 1 246 ? -0.887 -17.474 -13.253 1.00 88.19 246 GLY A N 1
ATOM 1983 C CA . GLY A 1 246 ? 0.328 -16.767 -12.868 1.00 88.19 246 GLY A CA 1
ATOM 1984 C C . GLY A 1 246 ? 1.361 -16.672 -13.991 1.00 88.19 246 GLY A C 1
ATOM 1985 O O . GLY A 1 246 ? 2.528 -16.439 -13.693 1.00 88.19 246 GLY A O 1
ATOM 1986 N N . GLN A 1 247 ? 0.969 -16.866 -15.253 1.00 92.44 247 GLN A N 1
ATOM 1987 C CA . GLN A 1 247 ? 1.848 -16.733 -16.420 1.00 92.44 247 GLN A CA 1
ATOM 1988 C C . GLN A 1 247 ? 1.669 -15.369 -17.087 1.00 92.44 247 GLN A C 1
ATOM 1990 O O . GLN A 1 247 ? 0.627 -14.730 -16.930 1.00 92.44 247 GLN A O 1
ATOM 1995 N N . LEU A 1 248 ? 2.655 -14.909 -17.861 1.00 93.75 248 LEU A N 1
ATOM 1996 C CA . LEU A 1 248 ? 2.471 -13.707 -18.675 1.00 93.75 248 LEU A CA 1
ATOM 1997 C C . LEU A 1 248 ? 1.567 -13.999 -19.878 1.00 93.75 248 LEU A C 1
ATOM 1999 O O . LEU A 1 248 ? 1.811 -14.896 -20.678 1.00 93.75 248 LEU A O 1
ATOM 2003 N N . ASN A 1 249 ? 0.525 -13.193 -20.035 1.00 93.69 249 ASN A N 1
ATOM 2004 C CA . ASN A 1 249 ? -0.410 -13.276 -21.139 1.00 93.69 249 ASN A CA 1
ATOM 2005 C C . ASN A 1 249 ? 0.202 -12.650 -22.401 1.00 93.69 249 ASN A C 1
ATOM 2007 O O . ASN A 1 249 ? 0.276 -11.425 -22.528 1.00 93.69 249 ASN A O 1
ATOM 2011 N N . ALA A 1 250 ? 0.590 -13.500 -23.355 1.00 92.31 250 ALA A N 1
ATOM 2012 C CA . ALA A 1 250 ? 1.233 -13.087 -24.601 1.00 92.31 250 ALA A CA 1
ATOM 2013 C C . ALA A 1 250 ? 0.433 -12.039 -25.392 1.00 92.31 250 ALA A C 1
ATOM 2015 O O . ALA A 1 250 ? 1.021 -11.082 -25.882 1.00 92.31 250 ALA A O 1
ATOM 2016 N N . GLN A 1 251 ? -0.899 -12.161 -25.460 1.00 93.25 251 GLN A N 1
ATOM 2017 C CA . GLN A 1 251 ? -1.746 -11.215 -26.198 1.00 93.25 251 GLN A CA 1
ATOM 2018 C C . GLN A 1 251 ? -1.727 -9.820 -25.566 1.00 93.25 251 GLN A C 1
ATOM 2020 O O . GLN A 1 251 ? -1.636 -8.817 -26.271 1.00 93.25 251 GLN A O 1
ATOM 2025 N N . LYS A 1 252 ? -1.781 -9.737 -24.231 1.00 93.06 252 LYS A N 1
ATOM 2026 C CA . LYS A 1 252 ? -1.699 -8.451 -23.525 1.00 93.06 252 LYS A CA 1
ATOM 2027 C C . LYS A 1 252 ? -0.314 -7.826 -23.641 1.00 93.06 252 LYS A C 1
ATOM 2029 O O . LYS A 1 252 ? -0.208 -6.614 -23.813 1.00 93.06 252 LYS A O 1
ATOM 2034 N N . VAL A 1 253 ? 0.738 -8.642 -23.564 1.00 94.50 253 VAL A N 1
ATOM 2035 C CA . VAL A 1 253 ? 2.119 -8.185 -23.773 1.00 94.50 253 VAL A CA 1
ATOM 2036 C C . VAL A 1 253 ? 2.290 -7.652 -25.196 1.00 94.50 253 VAL A C 1
ATOM 2038 O O . VAL A 1 253 ? 2.761 -6.534 -25.376 1.00 94.50 253 VAL A O 1
ATOM 2041 N N . GLU A 1 254 ? 1.846 -8.394 -26.210 1.00 93.25 254 GLU A N 1
ATOM 2042 C CA . GLU A 1 254 ? 1.874 -7.955 -27.608 1.00 93.25 254 GLU A CA 1
ATOM 2043 C C . GLU A 1 254 ? 1.084 -6.655 -27.804 1.00 93.25 254 GLU A C 1
ATOM 2045 O O . GLU A 1 254 ? 1.571 -5.720 -28.444 1.00 93.25 254 GLU A O 1
ATOM 2050 N N . HIS A 1 255 ? -0.102 -6.544 -27.203 1.00 93.69 255 HIS A N 1
ATOM 2051 C CA . HIS A 1 255 ? -0.894 -5.319 -27.245 1.00 93.69 255 HIS A CA 1
ATOM 2052 C C . HIS A 1 255 ? -0.147 -4.118 -26.651 1.00 93.69 255 HIS A C 1
ATOM 2054 O O . HIS A 1 255 ? -0.136 -3.049 -27.265 1.00 93.69 255 HIS A O 1
ATOM 2060 N N . LEU A 1 256 ? 0.511 -4.279 -25.498 1.00 94.00 256 LEU A N 1
ATOM 2061 C CA . LEU A 1 256 ? 1.331 -3.223 -24.897 1.00 94.00 256 LEU A CA 1
ATOM 2062 C C . LEU A 1 256 ? 2.454 -2.797 -25.848 1.00 94.00 256 LEU A C 1
ATOM 2064 O O . LEU A 1 256 ? 2.615 -1.607 -26.119 1.00 94.00 256 LEU A O 1
ATOM 2068 N N . MET A 1 257 ? 3.207 -3.765 -26.374 1.00 93.00 257 MET A N 1
ATOM 2069 C CA . MET A 1 257 ? 4.365 -3.504 -27.232 1.00 93.00 257 MET A CA 1
ATOM 2070 C C . MET 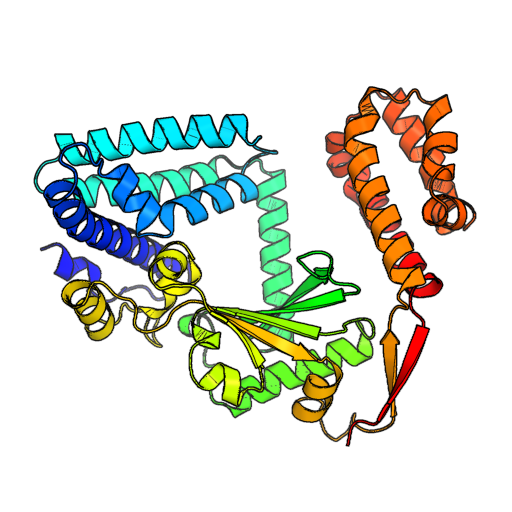A 1 257 ? 3.969 -2.858 -28.566 1.00 93.00 257 MET A C 1
ATOM 2072 O O . MET A 1 257 ? 4.685 -2.009 -29.093 1.00 93.00 257 MET A O 1
ATOM 2076 N N . THR A 1 258 ? 2.815 -3.217 -29.124 1.00 92.69 258 THR A N 1
ATOM 2077 C CA . THR A 1 258 ? 2.337 -2.658 -30.399 1.00 92.69 258 THR A CA 1
ATOM 2078 C C . THR A 1 258 ? 1.686 -1.288 -30.226 1.00 92.69 258 THR A C 1
ATOM 2080 O O . THR A 1 258 ? 1.993 -0.358 -30.973 1.00 92.69 258 THR A O 1
ATOM 2083 N N . SER A 1 259 ? 0.808 -1.131 -29.232 1.00 91.38 259 SER A N 1
ATOM 2084 C CA . SER A 1 259 ? 0.032 0.099 -29.028 1.00 91.38 259 SER A CA 1
ATOM 2085 C C . SER A 1 259 ? 0.772 1.168 -28.219 1.00 91.38 259 SER A C 1
ATOM 2087 O O . SER A 1 259 ? 0.439 2.353 -28.308 1.00 91.38 259 SER A O 1
ATOM 2089 N N . GLY A 1 260 ? 1.765 0.773 -27.419 1.00 90.25 260 GLY A N 1
ATOM 2090 C CA . GLY A 1 260 ? 2.400 1.645 -26.436 1.00 90.25 260 GLY A CA 1
ATOM 2091 C C . GLY A 1 260 ? 1.512 1.962 -25.228 1.00 90.25 260 GLY A C 1
ATOM 2092 O O . GLY A 1 260 ? 1.776 2.949 -24.541 1.00 90.25 260 GLY A O 1
ATOM 2093 N N . ARG A 1 261 ? 0.420 1.215 -25.011 1.00 89.69 261 ARG A N 1
ATOM 2094 C CA . ARG A 1 261 ? -0.600 1.506 -23.992 1.00 89.69 261 ARG A CA 1
ATOM 2095 C C . ARG A 1 261 ? -1.014 0.245 -23.240 1.00 89.69 261 ARG A C 1
ATOM 2097 O O . ARG A 1 261 ? -1.080 -0.842 -23.804 1.00 89.69 261 ARG A O 1
ATOM 2104 N N . VAL A 1 262 ? -1.323 0.417 -21.958 1.00 90.75 262 VAL A N 1
ATOM 2105 C CA . VAL A 1 262 ? -1.974 -0.609 -21.135 1.00 90.75 262 VAL A CA 1
ATOM 2106 C C . VAL A 1 262 ? -3.466 -0.672 -21.455 1.00 90.75 262 VAL A C 1
ATOM 2108 O O . VAL A 1 262 ? -4.077 0.352 -21.762 1.00 90.75 262 VAL A O 1
ATOM 2111 N N . GLU A 1 263 ? -4.054 -1.864 -21.361 1.00 89.25 263 GLU A N 1
ATOM 2112 C CA . GLU A 1 263 ? -5.494 -2.063 -21.571 1.00 89.25 263 GLU A CA 1
ATOM 2113 C C . GLU A 1 263 ? -6.307 -1.391 -20.456 1.00 89.25 263 GLU A C 1
ATOM 2115 O O . GLU A 1 263 ? -7.318 -0.735 -20.710 1.00 89.25 263 GLU A O 1
ATOM 2120 N N . LEU A 1 264 ? -5.837 -1.531 -19.215 1.00 90.94 264 LEU A N 1
ATOM 2121 C CA . LEU A 1 264 ? -6.466 -0.972 -18.028 1.00 90.94 264 LEU A CA 1
ATOM 2122 C C . LEU A 1 264 ? -5.481 -0.059 -17.301 1.00 90.94 264 LEU A C 1
ATOM 2124 O O . LEU A 1 264 ? -4.350 -0.448 -16.999 1.00 90.94 264 LEU A O 1
ATOM 2128 N N . THR A 1 265 ? -5.929 1.154 -16.993 1.00 92.12 265 THR A N 1
ATOM 2129 C CA . THR A 1 265 ? -5.220 2.064 -16.090 1.00 92.12 265 THR A CA 1
ATOM 2130 C C . THR A 1 265 ? -5.581 1.758 -14.642 1.00 92.12 265 THR A C 1
ATOM 2132 O O . THR A 1 265 ? -6.572 1.085 -14.365 1.00 92.12 265 THR A O 1
ATOM 2135 N N . SER A 1 266 ? -4.776 2.234 -13.695 1.00 91.19 266 SER A N 1
ATOM 2136 C CA . SER A 1 266 ? -5.153 2.205 -12.283 1.00 91.19 266 SER A CA 1
ATOM 2137 C C . SER A 1 266 ? -6.276 3.218 -12.022 1.00 91.19 266 SER A C 1
ATOM 2139 O O . SER A 1 266 ? -6.338 4.286 -12.634 1.00 91.19 266 SER A O 1
ATOM 2141 N N . ALA A 1 267 ? -7.207 2.861 -11.141 1.00 92.62 267 ALA A N 1
ATOM 2142 C CA . ALA A 1 267 ? -8.286 3.739 -10.716 1.00 92.62 267 ALA A CA 1
ATOM 2143 C C . ALA A 1 267 ? -8.554 3.576 -9.220 1.00 92.62 267 ALA A C 1
ATOM 2145 O O . ALA A 1 267 ? -8.321 2.507 -8.648 1.00 92.62 267 ALA A O 1
ATOM 2146 N N . VAL A 1 268 ? -9.080 4.634 -8.608 1.00 92.69 268 VAL A N 1
ATOM 2147 C CA . VAL A 1 268 ? -9.572 4.641 -7.231 1.00 92.69 268 VAL A CA 1
ATOM 2148 C C . VAL A 1 268 ? -11.080 4.421 -7.264 1.00 92.69 268 VAL A C 1
ATOM 2150 O O . VAL A 1 268 ? -11.827 5.173 -7.898 1.00 92.69 268 VAL A O 1
ATOM 2153 N N . GLY A 1 269 ? -11.508 3.352 -6.601 1.00 94.75 269 GLY A N 1
ATOM 2154 C CA . GLY A 1 269 ? -12.900 2.991 -6.395 1.00 94.75 269 GLY A CA 1
ATOM 2155 C C . GLY A 1 269 ? -13.289 3.169 -4.936 1.00 94.75 269 GLY A C 1
ATOM 2156 O O . GLY A 1 269 ? -12.535 2.833 -4.023 1.00 94.75 269 GLY A O 1
ATOM 2157 N N . GLU A 1 270 ? -14.486 3.693 -4.720 1.00 95.44 270 GLU A N 1
ATOM 2158 C CA . GLU A 1 270 ? -14.971 4.116 -3.416 1.00 95.44 270 GLU A CA 1
ATOM 2159 C C . GLU A 1 270 ? -16.423 3.691 -3.208 1.00 95.44 270 GLU A C 1
ATOM 2161 O O . GLU A 1 270 ? -17.229 3.732 -4.134 1.00 95.44 270 GLU A O 1
ATOM 2166 N N . MET A 1 271 ? -16.772 3.294 -1.990 1.00 95.94 271 MET A N 1
ATOM 2167 C CA . MET A 1 271 ? -18.142 2.977 -1.600 1.00 95.94 271 MET A CA 1
ATOM 2168 C C . MET A 1 271 ? -18.376 3.463 -0.172 1.00 95.94 271 MET A C 1
ATOM 2170 O O . MET A 1 271 ? -17.514 3.264 0.687 1.00 95.94 271 MET A O 1
ATOM 2174 N N . SER A 1 272 ? -19.514 4.112 0.087 1.00 94.94 272 SER A N 1
ATOM 2175 C CA . SER A 1 272 ? -19.898 4.436 1.464 1.00 94.94 272 SER A CA 1
ATOM 2176 C C . SER A 1 272 ? -20.046 3.143 2.272 1.00 94.94 272 SER A C 1
ATOM 2178 O O . SER A 1 272 ? -20.367 2.087 1.718 1.00 94.94 272 SER A O 1
ATOM 2180 N N . VAL A 1 273 ? -19.786 3.194 3.579 1.00 95.69 273 VAL A N 1
ATOM 2181 C CA . VAL A 1 273 ? -19.974 2.006 4.423 1.00 95.69 273 VAL A CA 1
ATOM 2182 C C . VAL A 1 273 ? -21.429 1.528 4.391 1.00 95.69 273 VAL A C 1
ATOM 2184 O O . VAL A 1 273 ? -21.670 0.329 4.328 1.00 95.69 273 VAL A O 1
ATOM 2187 N N . GLU A 1 274 ? -22.396 2.445 4.343 1.00 96.25 274 GLU A N 1
ATOM 2188 C CA . GLU A 1 274 ? -23.826 2.129 4.300 1.00 96.25 274 GLU A CA 1
ATOM 2189 C C . GLU A 1 274 ? -24.182 1.341 3.033 1.00 96.25 274 GLU A C 1
ATOM 2191 O O . GLU A 1 274 ? -24.729 0.240 3.130 1.00 96.25 274 GLU A O 1
ATOM 2196 N N . ASP A 1 275 ? -23.769 1.824 1.856 1.00 97.06 275 ASP A N 1
ATOM 2197 C CA . ASP A 1 275 ? -23.972 1.116 0.584 1.00 97.06 275 ASP A CA 1
ATOM 2198 C C . ASP A 1 275 ? -23.272 -0.249 0.579 1.00 97.06 275 ASP A C 1
ATOM 2200 O O . ASP A 1 275 ? -23.790 -1.236 0.041 1.00 97.06 275 ASP A O 1
ATOM 2204 N N . PHE A 1 276 ? -22.088 -0.324 1.194 1.00 97.56 276 PHE A N 1
ATOM 2205 C CA . PHE A 1 276 ? -21.330 -1.564 1.312 1.00 97.56 276 PHE A CA 1
ATOM 2206 C C . PHE A 1 276 ? -22.070 -2.599 2.152 1.00 97.56 276 PHE A C 1
ATOM 2208 O O . PHE A 1 276 ? -22.198 -3.755 1.735 1.00 97.56 276 PHE A O 1
ATOM 2215 N N . LEU A 1 277 ? -22.610 -2.194 3.301 1.00 97.88 277 LEU A N 1
ATOM 2216 C CA . LEU A 1 277 ? -23.396 -3.066 4.166 1.00 97.88 277 LEU A CA 1
ATOM 2217 C C . LEU A 1 277 ? -24.715 -3.470 3.498 1.00 97.88 277 LEU A C 1
ATOM 2219 O O . LEU A 1 277 ? -25.032 -4.659 3.468 1.00 97.88 277 LEU A O 1
ATOM 2223 N N . GLN A 1 278 ? -25.424 -2.538 2.859 1.00 97.00 278 GLN A N 1
ATOM 2224 C CA . GLN A 1 278 ? -26.645 -2.823 2.094 1.00 97.00 278 GLN A CA 1
ATOM 2225 C C . GLN A 1 278 ? -26.428 -3.907 1.035 1.00 97.00 278 GLN A C 1
ATOM 2227 O O . GLN A 1 278 ? -27.266 -4.790 0.810 1.00 97.00 278 GLN A O 1
ATOM 2232 N N . ARG A 1 279 ? -25.262 -3.876 0.394 1.00 96.00 279 ARG A N 1
ATOM 2233 C CA . ARG A 1 279 ? -24.921 -4.804 -0.677 1.00 96.00 279 ARG A CA 1
ATOM 2234 C C . ARG A 1 279 ? -24.390 -6.145 -0.185 1.00 96.00 279 ARG A C 1
ATOM 2236 O O . ARG A 1 279 ? -24.738 -7.169 -0.772 1.00 96.00 279 ARG A O 1
ATOM 2243 N N . TYR A 1 280 ? -23.541 -6.147 0.840 1.00 97.25 280 TYR A N 1
ATOM 2244 C CA . TYR A 1 280 ? -22.726 -7.315 1.188 1.00 97.25 280 TYR A CA 1
ATOM 2245 C C . TYR A 1 280 ? -22.997 -7.897 2.569 1.00 97.25 280 TYR A C 1
ATOM 2247 O O . TYR A 1 280 ? -22.646 -9.054 2.802 1.00 97.25 280 TYR A O 1
ATOM 2255 N N . LEU A 1 281 ? -23.647 -7.166 3.476 1.00 97.62 281 LEU A N 1
ATOM 2256 C CA . LEU A 1 281 ? -23.954 -7.703 4.794 1.00 97.62 281 LEU A CA 1
ATOM 2257 C C . LEU A 1 281 ? -24.915 -8.900 4.666 1.00 97.62 281 LEU A C 1
ATOM 2259 O O . LEU A 1 281 ? -25.973 -8.768 4.030 1.00 97.62 281 LEU A O 1
ATOM 2263 N N . PRO A 1 282 ? -24.586 -10.068 5.256 1.00 96.12 282 PRO A N 1
ATOM 2264 C CA . PRO A 1 282 ? -25.445 -11.243 5.177 1.00 96.12 282 PRO A CA 1
ATOM 2265 C C . PRO A 1 282 ? -26.845 -10.963 5.726 1.00 96.12 282 PRO A C 1
ATOM 2267 O O . PRO A 1 282 ? -26.973 -10.374 6.794 1.00 96.12 282 PRO A O 1
ATOM 2270 N N . ALA A 1 283 ? -27.890 -11.453 5.048 1.00 95.12 283 ALA A N 1
ATOM 2271 C CA . ALA A 1 283 ? -29.294 -11.167 5.378 1.00 95.12 283 ALA A CA 1
ATOM 2272 C C . ALA A 1 283 ? -29.643 -11.373 6.865 1.00 95.12 283 ALA A C 1
ATOM 2274 O O . ALA A 1 283 ? -30.317 -10.549 7.467 1.00 95.12 283 ALA A O 1
ATOM 2275 N N . LYS A 1 284 ? -29.100 -12.424 7.498 1.00 95.69 284 LYS A N 1
ATOM 2276 C CA . LYS A 1 284 ? -29.297 -12.727 8.930 1.00 95.69 284 LYS A CA 1
ATOM 2277 C C . LYS A 1 284 ? -28.755 -11.667 9.904 1.00 95.69 284 LYS A C 1
ATOM 2279 O O . LYS A 1 284 ? -28.981 -11.782 11.102 1.00 95.69 284 LYS A O 1
ATOM 2284 N N . ARG A 1 285 ? -27.962 -10.715 9.411 1.00 95.19 285 ARG A N 1
ATOM 2285 C CA . ARG A 1 285 ? -27.320 -9.638 10.176 1.00 95.19 285 ARG A CA 1
ATOM 2286 C C . ARG A 1 285 ? -27.850 -8.249 9.820 1.00 95.19 285 ARG A C 1
ATOM 2288 O O . ARG A 1 285 ? -27.368 -7.275 10.386 1.00 95.19 285 ARG A O 1
ATOM 2295 N N . ARG A 1 286 ? -28.781 -8.167 8.869 1.00 96.06 286 ARG A N 1
ATOM 2296 C CA . ARG A 1 286 ? -29.433 -6.923 8.455 1.00 96.06 286 ARG A CA 1
ATOM 2297 C C . ARG A 1 286 ? -30.441 -6.453 9.506 1.00 96.06 286 ARG A C 1
ATOM 2299 O O . ARG A 1 286 ? -30.769 -7.194 10.434 1.00 96.06 286 ARG A O 1
ATOM 2306 N N . GLY A 1 287 ? -30.913 -5.222 9.354 1.00 95.44 287 GLY A N 1
ATOM 2307 C CA . GLY A 1 287 ? -31.755 -4.516 10.312 1.00 95.44 287 GLY A CA 1
ATOM 2308 C C . GLY A 1 287 ? -31.063 -3.274 10.869 1.00 95.44 287 GLY A C 1
ATOM 2309 O O . GLY A 1 287 ? -30.265 -2.634 10.186 1.00 95.44 287 GLY A O 1
ATOM 2310 N N . LYS A 1 288 ? -31.390 -2.927 12.117 1.00 96.75 288 LYS A N 1
ATOM 2311 C CA . LYS A 1 288 ? -30.807 -1.776 12.813 1.00 96.75 288 LYS A CA 1
ATOM 2312 C C . LYS A 1 288 ? -29.376 -2.073 13.240 1.00 96.75 288 LYS A C 1
ATOM 2314 O O . LYS A 1 288 ? -29.137 -3.013 13.999 1.00 96.75 288 LYS A O 1
ATOM 2319 N N . ILE A 1 289 ? -28.444 -1.261 12.764 1.00 96.25 289 ILE A N 1
ATOM 2320 C CA . ILE A 1 289 ? -27.014 -1.370 13.040 1.00 96.25 289 ILE A CA 1
ATOM 2321 C C . ILE A 1 289 ? -26.533 -0.034 13.580 1.00 96.25 289 ILE A C 1
ATOM 2323 O O . ILE A 1 289 ? -26.937 1.019 13.096 1.00 96.25 289 ILE A O 1
ATOM 2327 N N . ILE A 1 290 ? -25.659 -0.086 14.580 1.00 95.44 290 ILE A N 1
ATOM 2328 C CA . ILE A 1 290 ? -24.996 1.100 15.108 1.00 95.44 290 ILE A CA 1
ATOM 2329 C C . ILE A 1 290 ? -23.635 1.219 14.433 1.00 95.44 290 ILE A C 1
ATOM 2331 O O . ILE A 1 290 ? -22.746 0.396 14.653 1.00 95.44 290 ILE A O 1
ATOM 2335 N N . LEU A 1 291 ? -23.494 2.237 13.593 1.00 94.69 291 LEU A N 1
ATOM 2336 C CA . LEU A 1 291 ? -22.207 2.688 13.084 1.00 94.69 291 LEU A CA 1
ATOM 2337 C C . LEU A 1 291 ? -21.691 3.830 13.954 1.00 94.69 291 LEU A C 1
ATOM 2339 O O . LEU A 1 291 ? -22.439 4.438 14.713 1.00 94.69 291 LEU A O 1
ATOM 2343 N N . LYS A 1 292 ? -20.402 4.133 13.838 1.00 92.75 292 LYS A N 1
ATOM 2344 C CA . LYS A 1 292 ? -19.775 5.277 14.493 1.00 92.75 292 LYS A CA 1
ATOM 2345 C C . LYS A 1 292 ? -19.442 6.326 13.441 1.00 92.75 292 LYS A C 1
ATOM 2347 O O . LYS A 1 292 ? -18.757 6.043 12.461 1.00 92.75 292 LYS A O 1
ATOM 2352 N N . THR A 1 293 ? -19.901 7.552 13.652 1.00 90.94 293 THR A N 1
ATOM 2353 C CA . THR A 1 293 ? -19.590 8.695 12.787 1.00 90.94 293 THR A CA 1
ATOM 2354 C C . THR A 1 293 ? -18.897 9.792 13.578 1.00 90.94 293 THR A C 1
ATOM 2356 O O . THR A 1 293 ? -18.964 9.822 14.801 1.00 90.94 293 THR A O 1
ATOM 2359 N N . ILE A 1 294 ? -18.214 10.694 12.889 1.00 89.56 294 ILE A N 1
ATOM 2360 C CA . ILE A 1 294 ? -17.478 11.799 13.496 1.00 89.56 294 ILE A CA 1
ATOM 2361 C C . ILE A 1 294 ? -18.058 13.119 12.985 1.00 89.56 294 ILE A C 1
ATOM 2363 O O . ILE A 1 294 ? -18.353 13.271 11.797 1.00 89.56 294 ILE A O 1
ATOM 2367 N N . THR A 1 295 ? -18.269 14.069 13.894 1.00 87.81 295 THR A N 1
ATOM 2368 C CA . THR A 1 295 ? -18.780 15.401 13.538 1.00 87.81 295 THR A CA 1
ATOM 2369 C C . THR A 1 295 ? -17.678 16.255 12.909 1.00 87.81 295 THR A C 1
ATOM 2371 O O . THR A 1 295 ? -16.494 15.965 13.065 1.00 87.81 295 THR A O 1
ATOM 2374 N N . GLN A 1 296 ? -18.037 17.348 12.231 1.00 85.56 296 GLN A N 1
ATOM 2375 C CA . GLN A 1 296 ? -17.041 18.264 11.660 1.00 85.56 296 GLN A CA 1
ATOM 2376 C C . GLN A 1 296 ? -16.116 18.875 12.730 1.00 85.56 296 GLN A C 1
ATOM 2378 O O . GLN A 1 296 ? -14.926 19.063 12.481 1.00 85.56 296 GLN A O 1
ATOM 2383 N N . GLU A 1 297 ? -16.644 19.167 13.921 1.00 88.56 297 GLU A N 1
ATOM 2384 C CA . GLU A 1 297 ? -15.859 19.679 15.048 1.00 88.56 297 GLU A CA 1
ATOM 2385 C C . GLU A 1 297 ? -14.881 18.617 15.558 1.00 88.56 297 GLU A C 1
ATOM 2387 O O . GLU A 1 297 ? -13.674 18.846 15.569 1.00 88.56 297 GLU A O 1
ATOM 2392 N N . SER A 1 298 ? -15.376 17.417 15.865 1.00 90.00 298 SER A N 1
ATOM 2393 C CA . SER A 1 298 ? -14.548 16.294 16.319 1.00 90.00 298 SER A CA 1
ATOM 2394 C C . SER A 1 298 ? -13.481 15.904 15.288 1.00 90.00 298 SER A C 1
ATOM 2396 O O . SER A 1 298 ? -12.364 15.544 15.647 1.00 90.00 298 SER A O 1
ATOM 2398 N N . ALA A 1 299 ? -13.788 16.023 13.996 1.00 86.38 299 ALA A N 1
ATOM 2399 C CA . ALA A 1 299 ? -12.841 15.784 12.915 1.00 86.38 299 ALA A CA 1
ATOM 2400 C C . ALA A 1 299 ? -11.688 16.791 12.898 1.00 86.38 299 ALA A C 1
ATOM 2402 O O . ALA A 1 299 ? -10.530 16.422 12.686 1.00 86.38 299 ALA A O 1
ATOM 2403 N N . ARG A 1 300 ? -11.998 18.068 13.146 1.00 87.62 300 ARG A N 1
ATOM 2404 C CA . ARG A 1 300 ? -10.983 19.110 13.296 1.00 87.62 300 ARG A CA 1
ATOM 2405 C C . ARG A 1 300 ? -10.086 18.810 14.495 1.00 87.62 300 ARG A C 1
ATOM 2407 O O . ARG A 1 300 ? -8.867 18.883 14.361 1.00 87.62 300 ARG A O 1
ATOM 2414 N N . GLU A 1 301 ? -10.665 18.427 15.627 1.00 90.75 301 GLU A N 1
ATOM 2415 C CA . GLU A 1 301 ? -9.895 18.056 16.819 1.00 90.75 301 GLU A CA 1
ATOM 2416 C C . GLU A 1 301 ? -9.008 16.828 16.580 1.00 90.75 301 GLU A C 1
ATOM 2418 O O . GLU A 1 301 ? -7.852 16.807 17.008 1.00 90.75 301 GLU A O 1
ATOM 2423 N N . GLU A 1 302 ? -9.503 15.829 15.842 1.00 88.62 302 GLU A N 1
ATOM 2424 C CA . GLU A 1 302 ? -8.699 14.678 15.425 1.00 88.62 302 GLU A CA 1
ATOM 2425 C C . GLU A 1 302 ? -7.498 15.123 14.576 1.00 88.62 302 GLU A C 1
ATOM 2427 O O . GLU A 1 302 ? -6.378 14.651 14.779 1.00 88.62 302 GLU A O 1
ATOM 2432 N N . SER A 1 303 ? -7.708 16.052 13.639 1.00 86.94 303 SER A N 1
ATOM 2433 C CA . SER A 1 303 ? -6.636 16.607 12.805 1.00 86.94 303 SER A CA 1
ATOM 2434 C C . SER A 1 303 ? -5.591 17.357 13.634 1.00 86.94 303 SER A C 1
ATOM 2436 O O . SER A 1 303 ? -4.393 17.121 13.473 1.00 86.94 303 SER A O 1
ATOM 2438 N N . GLU A 1 304 ? -6.022 18.208 14.567 1.00 89.88 304 GLU A N 1
ATOM 2439 C CA . GLU A 1 304 ? -5.129 18.931 15.483 1.00 89.88 304 GLU A CA 1
ATOM 2440 C C . GLU A 1 304 ? -4.312 17.955 16.352 1.00 89.88 304 GLU A C 1
ATOM 2442 O O . GLU A 1 304 ? -3.107 18.142 16.551 1.00 89.88 304 GLU A O 1
ATOM 2447 N N . PHE A 1 305 ? -4.929 16.864 16.818 1.00 90.62 305 PHE A N 1
ATOM 2448 C CA . PHE A 1 305 ? -4.234 15.799 17.543 1.00 90.62 305 PHE A CA 1
ATOM 2449 C C . PHE A 1 305 ? -3.196 15.070 16.684 1.00 90.62 305 PHE A C 1
ATOM 2451 O O . PHE A 1 305 ? -2.087 14.805 17.147 1.00 90.62 305 PHE A O 1
ATOM 2458 N N . ARG A 1 306 ? -3.508 14.772 15.418 1.00 86.56 306 ARG A N 1
ATOM 2459 C CA . ARG A 1 306 ? -2.559 14.141 14.483 1.00 86.56 306 ARG A CA 1
ATOM 2460 C C . ARG A 1 306 ? -1.346 15.009 14.221 1.00 86.56 306 ARG A C 1
ATOM 2462 O O . ARG A 1 306 ? -0.227 14.500 14.169 1.00 86.56 306 ARG A O 1
ATOM 2469 N N . GLU A 1 307 ? -1.566 16.299 14.008 1.00 88.19 307 GLU A N 1
ATOM 2470 C CA . GLU A 1 307 ? -0.477 17.252 13.828 1.00 88.19 307 GLU A CA 1
ATOM 2471 C C . GLU A 1 307 ? 0.393 17.328 15.076 1.00 88.19 307 GLU A C 1
ATOM 2473 O O . GLU A 1 307 ? 1.617 17.281 14.965 1.00 88.19 307 GLU A O 1
ATOM 2478 N N . PHE A 1 308 ? -0.226 17.371 16.257 1.00 91.19 308 PHE A N 1
ATOM 2479 C CA . PHE A 1 308 ? 0.484 17.284 17.527 1.00 91.19 308 PHE A CA 1
ATOM 2480 C C . PHE A 1 308 ? 1.323 15.997 17.620 1.00 91.19 308 PHE A C 1
ATOM 2482 O O . PHE A 1 308 ? 2.526 16.075 17.856 1.00 91.19 308 PHE A O 1
ATOM 2489 N N . ALA A 1 309 ? 0.742 14.828 17.338 1.00 87.25 309 ALA A N 1
ATOM 2490 C CA . ALA A 1 309 ? 1.448 13.546 17.388 1.00 87.25 309 ALA A CA 1
ATOM 2491 C C . ALA A 1 309 ? 2.649 13.484 16.426 1.00 87.25 309 ALA A C 1
ATOM 2493 O O . ALA A 1 309 ? 3.692 12.929 16.774 1.00 87.25 309 ALA A O 1
ATOM 2494 N N . LYS A 1 310 ? 2.532 14.084 15.233 1.00 86.00 310 LYS A N 1
ATOM 2495 C CA . LYS A 1 310 ? 3.657 14.228 14.293 1.00 86.00 310 LYS A CA 1
ATOM 2496 C C . LYS A 1 310 ? 4.748 15.141 14.865 1.00 86.00 310 LYS A C 1
ATOM 2498 O O . LYS A 1 310 ? 5.918 14.769 14.825 1.00 86.00 310 LYS A O 1
ATOM 2503 N N . LYS A 1 311 ? 4.361 16.283 15.445 1.00 89.44 311 LYS A N 1
ATOM 2504 C CA . LYS A 1 311 ? 5.279 17.283 16.017 1.00 89.44 311 LYS A CA 1
ATOM 2505 C C . LYS A 1 311 ? 6.052 16.789 17.237 1.00 89.44 311 LYS A C 1
ATOM 2507 O O . LYS A 1 311 ? 7.201 17.190 17.381 1.00 89.44 311 LYS A O 1
ATOM 2512 N N . ILE A 1 312 ? 5.496 15.874 18.049 1.00 88.75 312 ILE A N 1
ATOM 2513 C CA . ILE A 1 312 ? 6.220 15.270 19.191 1.00 88.75 312 ILE A CA 1
ATOM 2514 C C . ILE A 1 312 ? 7.601 14.787 18.746 1.00 88.75 312 ILE A C 1
ATOM 2516 O O . ILE A 1 312 ? 8.592 15.021 19.432 1.00 88.75 312 ILE A O 1
ATOM 2520 N N . LYS A 1 313 ? 7.672 14.120 17.589 1.00 84.81 313 LYS A N 1
ATOM 2521 C CA . LYS A 1 313 ? 8.927 13.576 17.080 1.00 84.81 313 LYS A CA 1
ATOM 2522 C C . LYS A 1 313 ? 9.921 14.665 16.684 1.00 84.81 313 LYS A C 1
ATOM 2524 O O . LYS A 1 313 ? 11.105 14.521 16.973 1.00 84.81 313 LYS A O 1
ATOM 2529 N N . ASP A 1 314 ? 9.444 15.721 16.038 1.00 87.00 314 ASP A N 1
ATOM 2530 C CA . ASP A 1 314 ? 10.286 16.815 15.548 1.00 87.00 314 ASP A CA 1
ATOM 2531 C C . ASP A 1 314 ? 10.816 17.682 16.701 1.00 87.00 314 ASP A C 1
ATOM 2533 O O . ASP A 1 314 ? 11.949 18.165 16.662 1.00 87.00 314 ASP A O 1
ATOM 2537 N N . ASP A 1 315 ? 10.015 17.835 17.756 1.00 91.75 315 ASP A N 1
ATOM 2538 C CA . ASP A 1 315 ? 10.360 18.640 18.925 1.00 91.75 315 ASP A CA 1
ATOM 2539 C C . ASP A 1 315 ? 11.095 17.844 20.013 1.00 91.75 315 ASP A C 1
ATOM 2541 O O . ASP A 1 315 ? 11.719 18.452 20.883 1.00 91.75 315 ASP A O 1
ATOM 2545 N N . TRP A 1 316 ? 11.076 16.505 19.960 1.00 93.25 316 TRP A N 1
ATOM 2546 C CA . TRP A 1 316 ? 11.604 15.623 21.008 1.00 93.25 316 TRP A CA 1
ATOM 2547 C C . TRP A 1 316 ? 13.002 16.011 21.491 1.00 93.25 316 TRP A C 1
ATOM 2549 O O . TRP A 1 316 ? 13.247 16.111 22.694 1.00 93.25 316 TRP A O 1
ATOM 2559 N N . GLU A 1 317 ? 13.920 16.271 20.560 1.00 89.06 317 GLU A N 1
ATOM 2560 C CA . GLU A 1 317 ? 15.309 16.609 20.882 1.00 89.06 317 GLU A CA 1
ATOM 2561 C C . GLU A 1 317 ? 15.434 17.947 21.624 1.00 89.06 317 GLU A C 1
ATOM 2563 O O . GLU A 1 317 ? 16.320 18.107 22.462 1.00 89.06 317 GLU A O 1
ATOM 2568 N N . ARG A 1 318 ? 14.507 18.880 21.380 1.00 92.88 318 ARG A N 1
ATOM 2569 C CA . ARG A 1 318 ? 14.484 20.217 21.992 1.00 92.88 318 ARG A CA 1
ATOM 2570 C C . ARG A 1 318 ? 13.804 20.244 23.356 1.00 92.88 318 ARG A C 1
ATOM 2572 O O . ARG A 1 318 ? 14.079 21.152 24.135 1.00 92.88 318 ARG A O 1
ATOM 2579 N N . LEU A 1 319 ? 12.919 19.290 23.634 1.00 93.69 319 LEU A N 1
ATOM 2580 C CA . LEU A 1 319 ? 12.215 19.207 24.911 1.00 93.69 319 LEU A CA 1
ATOM 2581 C C . LEU A 1 319 ? 13.172 18.787 26.026 1.00 93.69 319 LEU A C 1
ATOM 2583 O O . LEU A 1 319 ? 13.905 17.811 25.876 1.00 93.69 319 LEU A O 1
ATOM 2587 N N . SER A 1 320 ? 13.142 19.485 27.160 1.00 94.81 320 SER A N 1
ATOM 2588 C CA . SER A 1 320 ? 13.711 18.984 28.413 1.00 94.81 320 SER A CA 1
ATOM 2589 C C . SER A 1 320 ? 12.743 18.018 29.109 1.00 94.81 320 SER A C 1
ATOM 2591 O O . SER A 1 320 ? 11.553 17.985 28.799 1.00 94.81 320 SER A O 1
ATOM 2593 N N . GLU A 1 321 ? 13.245 17.235 30.068 1.00 95.62 321 GLU A N 1
ATOM 2594 C CA . GLU A 1 321 ? 12.434 16.289 30.854 1.00 95.62 321 GLU A CA 1
ATOM 2595 C C . GLU A 1 321 ? 11.214 16.972 31.507 1.00 95.62 321 GLU A C 1
ATOM 2597 O O . GLU A 1 321 ? 10.081 16.512 31.354 1.00 95.62 321 GLU A O 1
ATOM 2602 N N . ASP A 1 322 ? 11.424 18.126 32.146 1.00 94.75 322 ASP A N 1
ATOM 2603 C CA . ASP A 1 322 ? 10.373 18.879 32.848 1.00 94.75 322 ASP A CA 1
ATOM 2604 C C . ASP A 1 322 ? 9.336 19.511 31.901 1.00 94.75 322 ASP A C 1
ATOM 2606 O O . ASP A 1 322 ? 8.237 19.874 32.318 1.00 94.75 322 ASP A O 1
ATOM 2610 N N . GLN A 1 323 ? 9.660 19.649 30.611 1.00 95.94 323 GLN A N 1
ATOM 2611 C CA . GLN A 1 323 ? 8.762 20.236 29.612 1.00 95.94 323 GLN A CA 1
ATOM 2612 C C . GLN A 1 323 ? 7.763 19.230 29.030 1.00 95.94 323 GLN A C 1
ATOM 2614 O O . GLN A 1 323 ? 6.759 19.651 28.454 1.00 95.94 323 GLN A O 1
ATOM 2619 N N . ILE A 1 324 ? 8.006 17.923 29.174 1.00 94.44 324 ILE A N 1
ATOM 2620 C CA . ILE A 1 324 ? 7.207 16.867 28.530 1.00 94.44 324 ILE A CA 1
ATOM 2621 C C . ILE A 1 324 ? 5.739 16.932 28.955 1.00 94.44 324 ILE A C 1
ATOM 2623 O O . ILE A 1 324 ? 4.849 16.899 28.106 1.00 94.44 324 ILE A O 1
ATOM 2627 N N . GLU A 1 325 ? 5.472 17.072 30.253 1.00 95.31 325 GLU A N 1
ATOM 2628 C CA . GLU A 1 325 ? 4.102 17.112 30.769 1.00 95.31 325 GLU A CA 1
ATOM 2629 C C . GLU A 1 325 ? 3.327 18.315 30.217 1.00 95.31 325 GLU A C 1
ATOM 2631 O O . GLU A 1 325 ? 2.215 18.164 29.710 1.00 95.31 325 GLU A O 1
ATOM 2636 N N . GLY A 1 326 ? 3.932 19.505 30.275 1.00 94.75 326 GLY A N 1
ATOM 2637 C CA . GLY A 1 326 ? 3.337 20.730 29.744 1.00 94.75 326 GLY A CA 1
ATOM 2638 C C . GLY A 1 326 ? 3.109 20.652 28.235 1.00 94.75 326 GLY A C 1
ATOM 2639 O O . GLY A 1 326 ? 2.049 21.053 27.757 1.00 94.75 326 GLY A O 1
ATOM 2640 N N . TYR A 1 327 ? 4.062 20.077 27.495 1.00 94.75 327 TYR A N 1
ATOM 2641 C CA . TYR A 1 327 ? 3.941 19.867 26.053 1.00 94.75 327 TYR A CA 1
ATOM 2642 C C . TYR A 1 327 ? 2.765 18.945 25.718 1.00 94.75 327 TYR A C 1
ATOM 2644 O O . TYR A 1 327 ? 1.964 19.261 24.841 1.00 94.75 327 TYR A O 1
ATOM 2652 N N . PHE A 1 328 ? 2.606 17.834 26.442 1.00 94.44 328 PHE A N 1
ATOM 2653 C CA . PHE A 1 328 ? 1.514 16.893 26.193 1.00 94.44 328 PHE A CA 1
ATOM 2654 C C . PHE A 1 328 ? 0.160 17.488 26.591 1.00 94.44 328 PHE A C 1
ATOM 2656 O O . PHE A 1 328 ? -0.813 17.354 25.850 1.00 94.44 328 PHE A O 1
ATOM 2663 N N . LYS A 1 329 ? 0.100 18.212 27.714 1.00 94.75 329 LYS A N 1
ATOM 2664 C CA . LYS A 1 329 ? -1.119 18.895 28.173 1.00 94.75 329 LYS A CA 1
ATOM 2665 C C . LYS A 1 329 ? -1.527 20.090 27.306 1.00 94.75 329 LYS A C 1
ATOM 2667 O O . LYS A 1 329 ? -2.664 20.543 27.418 1.00 94.75 329 LYS A O 1
ATOM 2672 N N . ALA A 1 330 ? -0.649 20.590 26.434 1.00 93.38 330 ALA A N 1
ATOM 2673 C CA . ALA A 1 330 ? -0.985 21.660 25.496 1.00 93.38 330 ALA A CA 1
ATOM 2674 C C . ALA A 1 330 ? -2.013 21.219 24.438 1.00 93.38 330 ALA A C 1
ATOM 2676 O O . ALA A 1 330 ? -2.743 22.055 23.907 1.00 93.38 330 ALA A O 1
ATOM 2677 N N . ASN A 1 331 ? -2.104 19.919 24.140 1.00 94.88 331 ASN A N 1
ATOM 2678 C CA . ASN A 1 331 ? -3.154 19.377 23.287 1.00 94.88 331 ASN A CA 1
ATOM 2679 C C . ASN A 1 331 ? -4.352 18.908 24.133 1.00 94.88 331 ASN A C 1
ATOM 2681 O O . ASN A 1 331 ? -4.196 18.096 25.042 1.00 94.88 331 ASN A O 1
ATOM 2685 N N . ARG A 1 332 ? -5.563 19.376 23.796 1.00 94.56 332 ARG A N 1
ATOM 2686 C CA . ARG A 1 332 ? -6.801 19.095 24.547 1.00 94.56 332 ARG A CA 1
ATOM 2687 C C . ARG A 1 332 ? -7.079 17.596 24.711 1.00 94.56 332 ARG A C 1
ATOM 2689 O O . ARG A 1 332 ? -7.377 17.151 25.817 1.00 94.56 332 ARG A O 1
ATOM 2696 N N . LEU A 1 333 ? -6.993 16.828 23.624 1.00 93.75 333 LEU A N 1
ATOM 2697 C CA . LEU A 1 333 ? -7.296 15.393 23.622 1.00 93.75 333 LEU A CA 1
ATOM 2698 C C . LEU A 1 333 ? -6.234 14.599 24.381 1.00 93.75 333 LEU A C 1
ATOM 2700 O O . LEU A 1 333 ? -6.579 13.723 25.168 1.00 93.75 333 LEU A O 1
ATOM 2704 N N . MET A 1 334 ? -4.957 14.955 24.217 1.00 94.56 334 MET A N 1
ATOM 2705 C CA . MET A 1 334 ? -3.882 14.351 25.003 1.00 94.56 334 MET A CA 1
ATOM 2706 C C . MET A 1 334 ? -4.042 14.668 26.497 1.00 94.56 334 MET A C 1
ATOM 2708 O O . MET A 1 334 ? -3.948 13.765 27.318 1.00 94.56 334 MET A O 1
ATOM 2712 N N . ALA A 1 335 ? -4.355 15.914 26.867 1.00 94.38 335 ALA A N 1
ATOM 2713 C CA . ALA A 1 335 ? -4.586 16.301 28.259 1.00 94.38 335 ALA A CA 1
ATOM 2714 C C . ALA A 1 335 ? -5.727 15.501 28.908 1.00 94.38 335 ALA A C 1
ATOM 2716 O O . ALA A 1 335 ? -5.606 15.074 30.055 1.00 94.38 335 ALA A O 1
ATOM 2717 N N . GLN A 1 336 ? -6.819 15.274 28.171 1.00 95.12 336 GLN A N 1
ATOM 2718 C CA . GLN A 1 336 ? -7.925 14.437 28.634 1.00 95.12 336 GLN A CA 1
ATOM 2719 C C . GLN A 1 336 ? -7.521 12.971 28.766 1.00 95.12 336 GLN A C 1
ATOM 2721 O O . GLN A 1 336 ? -7.847 12.351 29.774 1.00 95.12 336 GLN A O 1
ATOM 2726 N N . PHE A 1 337 ? -6.781 12.429 27.797 1.00 95.06 337 PHE A N 1
ATOM 2727 C CA . PHE A 1 337 ? -6.296 11.054 27.865 1.00 95.06 337 PHE A CA 1
ATOM 2728 C C . PHE A 1 337 ? -5.345 10.839 29.050 1.00 95.06 337 PHE A C 1
ATOM 2730 O O . PHE A 1 337 ? -5.500 9.871 29.789 1.00 95.06 337 PHE A O 1
ATOM 2737 N N . LEU A 1 338 ? -4.427 11.777 29.299 1.00 94.00 338 LEU A N 1
ATOM 2738 C CA . LEU A 1 338 ? -3.520 11.755 30.453 1.00 94.00 338 LEU A CA 1
ATOM 2739 C C . LEU A 1 338 ? -4.242 11.820 31.807 1.00 94.00 338 LEU A C 1
ATOM 2741 O O . LEU A 1 338 ? -3.665 11.424 32.813 1.00 94.00 338 LEU A O 1
ATOM 2745 N N . ALA A 1 339 ? -5.482 12.315 31.845 1.00 92.56 339 ALA A N 1
ATOM 2746 C CA . ALA A 1 339 ? -6.314 12.317 33.048 1.00 92.56 339 ALA A CA 1
ATOM 2747 C C . ALA A 1 339 ? -7.059 10.984 33.277 1.00 92.56 339 ALA A C 1
ATOM 2749 O O . ALA A 1 339 ? -7.760 10.843 34.278 1.00 92.56 339 ALA A O 1
ATOM 2750 N N . THR A 1 340 ? -6.940 10.020 32.358 1.00 93.00 340 THR A N 1
ATOM 2751 C CA . THR A 1 340 ? -7.479 8.661 32.511 1.00 93.00 340 THR A CA 1
ATOM 2752 C C . THR A 1 340 ? -6.444 7.728 33.136 1.00 93.00 340 THR A C 1
ATOM 2754 O O . THR A 1 340 ? -5.245 7.939 32.973 1.00 93.00 340 THR A O 1
ATOM 2757 N N . ILE A 1 341 ? -6.900 6.636 33.760 1.00 85.94 341 ILE A N 1
ATOM 2758 C CA . ILE A 1 341 ? -6.027 5.593 34.336 1.00 85.94 341 ILE A CA 1
ATOM 2759 C C . ILE A 1 341 ? -5.063 5.029 33.277 1.00 85.94 341 ILE A C 1
ATOM 2761 O O . ILE A 1 341 ? -3.905 4.741 33.566 1.00 85.94 341 ILE A O 1
ATOM 2765 N N . GLN A 1 342 ? -5.524 4.898 32.031 1.00 87.06 342 GLN A N 1
ATOM 2766 C CA . GLN A 1 342 ? -4.723 4.405 30.909 1.00 87.06 342 GLN A CA 1
ATOM 2767 C C . GLN A 1 342 ? -3.607 5.385 30.505 1.00 87.06 342 GLN A C 1
ATOM 2769 O O . GLN A 1 342 ? -2.584 4.966 29.963 1.00 87.06 342 GLN A O 1
ATOM 2774 N N . GLY A 1 343 ? -3.786 6.682 30.773 1.00 86.25 343 GLY A N 1
ATOM 2775 C CA . GLY A 1 343 ? -2.829 7.734 30.436 1.00 86.25 343 GLY A CA 1
ATOM 2776 C C . GLY A 1 343 ? -1.802 8.057 31.525 1.00 86.25 343 GLY A C 1
ATOM 2777 O O . GLY A 1 343 ? -0.770 8.653 31.212 1.00 86.25 343 GLY A O 1
ATOM 2778 N N . GLU A 1 344 ? -2.032 7.649 32.779 1.00 85.81 344 GLU A N 1
ATOM 2779 C CA . GLU A 1 344 ? -1.213 8.042 33.944 1.00 85.81 344 GLU A CA 1
ATOM 2780 C C . GLU A 1 344 ? 0.285 7.718 33.787 1.00 85.81 344 GLU A C 1
ATOM 2782 O O . GLU A 1 344 ? 1.143 8.484 34.225 1.00 85.81 344 GLU A O 1
ATOM 2787 N N . GLY A 1 345 ? 0.622 6.604 33.130 1.00 87.94 345 GLY A N 1
ATOM 2788 C CA . GLY A 1 345 ? 2.012 6.164 32.958 1.00 87.94 345 GLY A CA 1
ATOM 2789 C C . GLY A 1 345 ? 2.784 6.862 31.833 1.00 87.94 345 GLY A C 1
ATOM 2790 O O . GLY A 1 345 ? 4.008 6.741 31.774 1.00 87.94 345 GLY A O 1
ATOM 2791 N N . ILE A 1 346 ? 2.102 7.592 30.946 1.00 91.62 346 ILE A N 1
ATOM 2792 C CA . ILE A 1 346 ? 2.694 8.086 29.695 1.00 91.62 346 ILE A CA 1
ATOM 2793 C C . ILE A 1 346 ? 3.752 9.146 29.971 1.00 91.62 346 ILE A C 1
ATOM 2795 O O . ILE A 1 346 ? 4.877 9.037 29.488 1.00 91.62 346 ILE A O 1
ATOM 2799 N N . VAL A 1 347 ? 3.407 10.165 30.759 1.00 93.94 347 VAL A N 1
ATOM 2800 C CA . VAL A 1 347 ? 4.339 11.250 31.087 1.00 93.94 347 VAL A CA 1
ATOM 2801 C C . VAL A 1 347 ? 5.576 10.711 31.823 1.00 93.94 347 VAL A C 1
ATOM 2803 O O . VAL A 1 347 ? 6.676 10.959 31.326 1.00 93.94 347 VAL A O 1
ATOM 2806 N N . PRO A 1 348 ? 5.448 9.907 32.902 1.00 94.12 348 PRO A N 1
ATOM 2807 C CA . PRO A 1 348 ? 6.602 9.287 33.554 1.00 94.12 348 PRO A CA 1
ATOM 2808 C C . PRO A 1 348 ? 7.470 8.445 32.612 1.00 94.12 348 PRO A C 1
ATOM 2810 O O . PRO A 1 348 ? 8.697 8.528 32.669 1.00 94.12 348 PRO A O 1
ATOM 2813 N N . PHE A 1 349 ? 6.852 7.665 31.717 1.00 93.75 349 PHE A N 1
ATOM 2814 C CA . PHE A 1 349 ? 7.578 6.863 30.733 1.00 93.75 349 PHE A CA 1
ATOM 2815 C C . PHE A 1 349 ? 8.416 7.741 29.797 1.00 93.75 349 PHE A C 1
ATOM 2817 O O . PHE A 1 349 ? 9.618 7.519 29.653 1.00 93.75 349 PHE A O 1
ATOM 2824 N N . PHE A 1 350 ? 7.819 8.769 29.187 1.00 93.31 350 PHE A N 1
ATOM 2825 C CA . PHE A 1 350 ? 8.553 9.660 28.288 1.00 93.31 350 PHE A CA 1
ATOM 2826 C C . PHE A 1 350 ? 9.618 10.479 29.033 1.00 93.31 350 PHE A C 1
ATOM 2828 O O . PHE A 1 350 ? 10.716 10.653 28.510 1.00 93.31 350 PHE A O 1
ATOM 2835 N N . GLN A 1 351 ? 9.363 10.908 30.270 1.00 95.50 351 GLN A N 1
ATOM 2836 C CA . GLN A 1 351 ? 10.378 11.553 31.113 1.00 95.50 351 GLN A CA 1
ATOM 2837 C C . GLN A 1 351 ? 11.574 10.635 31.376 1.00 95.50 351 GLN A C 1
ATOM 2839 O O . GLN A 1 351 ? 12.718 11.050 31.192 1.00 95.50 351 GLN A O 1
ATOM 2844 N N . GLN A 1 352 ? 11.327 9.367 31.714 1.00 94.44 352 GLN A N 1
ATOM 2845 C CA . GLN A 1 352 ? 12.389 8.377 31.878 1.00 94.44 352 GLN A CA 1
ATOM 2846 C C . GLN A 1 352 ? 13.191 8.194 30.583 1.00 94.44 352 GLN A C 1
ATOM 2848 O O . GLN A 1 352 ? 14.419 8.254 30.609 1.00 94.44 352 GLN A O 1
ATOM 2853 N N . MET A 1 353 ? 12.517 8.019 29.445 1.00 93.88 353 MET A N 1
ATOM 2854 C CA . MET A 1 353 ? 13.191 7.858 28.153 1.00 93.88 353 MET A CA 1
ATOM 2855 C C . MET A 1 353 ? 14.033 9.086 27.790 1.00 93.88 353 MET A C 1
ATOM 2857 O O . MET A 1 353 ? 15.147 8.944 27.282 1.00 93.88 353 MET A O 1
ATOM 2861 N N . LYS A 1 354 ? 13.543 10.294 28.096 1.00 94.56 354 LYS A N 1
ATOM 2862 C CA . LYS A 1 354 ? 14.302 11.529 27.891 1.00 94.56 354 LYS A CA 1
ATOM 2863 C C . LYS A 1 354 ? 15.537 11.588 28.787 1.00 94.56 354 LYS A C 1
ATOM 2865 O O . LYS A 1 354 ? 16.612 11.929 28.297 1.00 94.56 354 LYS A O 1
ATOM 2870 N N . ARG A 1 355 ? 15.411 11.205 30.060 1.00 95.31 355 ARG A N 1
ATOM 2871 C CA . ARG A 1 355 ? 16.528 11.133 31.018 1.00 95.31 355 ARG A CA 1
ATOM 2872 C C . ARG A 1 355 ? 17.610 10.150 30.579 1.00 95.31 355 ARG A C 1
ATOM 2874 O O . ARG A 1 355 ? 18.797 10.409 30.747 1.00 95.31 355 ARG A O 1
ATOM 2881 N N . GLU A 1 356 ? 17.201 9.037 29.983 1.00 94.06 356 GLU A N 1
ATOM 2882 C CA . GLU A 1 356 ? 18.094 8.027 29.413 1.00 94.06 356 GLU A CA 1
ATOM 2883 C C . GLU A 1 356 ? 18.705 8.438 28.059 1.00 94.06 356 GLU A C 1
ATOM 2885 O O . GLU A 1 356 ? 19.445 7.657 27.457 1.00 94.06 356 GLU A O 1
ATOM 2890 N N . GLY A 1 357 ? 18.402 9.643 27.561 1.00 92.31 357 GLY A N 1
ATOM 2891 C CA . GLY A 1 357 ? 18.915 10.153 26.289 1.00 92.31 357 GLY A CA 1
ATOM 2892 C C . GLY A 1 357 ? 18.390 9.392 25.072 1.00 92.31 357 GLY A C 1
ATOM 2893 O O . GLY A 1 357 ? 19.071 9.335 24.048 1.00 92.31 357 GLY A O 1
ATOM 2894 N N . LYS A 1 358 ? 17.212 8.764 25.179 1.00 90.88 358 LYS A N 1
ATOM 2895 C CA . LYS A 1 358 ? 16.623 7.983 24.089 1.00 90.88 358 LYS A CA 1
ATOM 2896 C C . LYS A 1 358 ? 16.024 8.902 23.036 1.00 90.88 358 LYS A C 1
ATOM 2898 O O . LYS A 1 358 ? 15.311 9.847 23.366 1.00 90.88 358 LYS A O 1
ATOM 2903 N N . THR A 1 359 ? 16.238 8.577 21.767 1.00 88.00 359 THR A N 1
ATOM 2904 C CA . THR A 1 359 ? 15.503 9.194 20.653 1.00 88.00 359 THR A CA 1
ATOM 2905 C C . THR A 1 359 ? 14.114 8.562 20.520 1.00 88.00 359 THR A C 1
ATOM 2907 O O . THR A 1 359 ? 13.904 7.418 20.932 1.00 88.00 359 THR A O 1
ATOM 2910 N N . MET A 1 360 ? 13.163 9.243 19.871 1.00 84.56 360 MET A N 1
ATOM 2911 C CA . MET A 1 360 ? 11.829 8.671 19.595 1.00 84.56 360 MET A CA 1
ATOM 2912 C C . MET A 1 360 ? 11.877 7.330 18.854 1.00 84.56 360 MET A C 1
ATOM 2914 O O . MET A 1 360 ? 10.994 6.487 19.009 1.00 84.56 360 MET A O 1
ATOM 2918 N N . ASP A 1 361 ? 12.929 7.108 18.074 1.00 79.62 361 ASP A N 1
ATOM 2919 C CA . ASP A 1 361 ? 13.104 5.890 17.289 1.00 79.62 361 ASP A CA 1
ATOM 2920 C C . ASP A 1 361 ? 13.535 4.728 18.174 1.00 79.62 361 ASP A C 1
ATOM 2922 O O . ASP A 1 361 ? 13.021 3.617 18.048 1.00 79.62 361 ASP A O 1
ATOM 2926 N N . GLN A 1 362 ? 14.415 5.008 19.134 1.00 80.75 362 GLN A N 1
ATOM 2927 C CA . GLN A 1 362 ? 14.787 4.050 20.165 1.00 80.75 362 GLN A CA 1
ATOM 2928 C C . GLN A 1 362 ? 13.600 3.733 21.075 1.00 80.75 362 GLN A C 1
ATOM 2930 O O . GLN A 1 362 ? 13.414 2.568 21.413 1.00 80.75 362 GLN A O 1
ATOM 2935 N N . ILE A 1 363 ? 12.762 4.720 21.408 1.00 85.50 363 ILE A N 1
ATOM 2936 C CA . ILE A 1 363 ? 11.534 4.516 22.194 1.00 85.50 363 ILE A CA 1
ATOM 2937 C C . ILE A 1 363 ? 10.568 3.581 21.457 1.00 85.50 363 ILE A C 1
ATOM 2939 O O . ILE A 1 363 ? 10.067 2.629 22.052 1.00 85.50 363 ILE A O 1
ATOM 2943 N N . ALA A 1 364 ? 10.356 3.788 20.154 1.00 77.38 364 ALA A N 1
ATOM 2944 C CA . ALA A 1 364 ? 9.483 2.936 19.343 1.00 77.38 364 ALA A CA 1
ATOM 2945 C C . ALA A 1 364 ? 9.968 1.475 19.238 1.00 77.38 364 ALA A C 1
ATOM 2947 O O . ALA A 1 364 ? 9.170 0.574 18.977 1.00 77.38 364 ALA A O 1
ATOM 2948 N N . ILE A 1 365 ? 11.270 1.229 19.421 1.00 73.50 365 ILE A N 1
ATOM 2949 C CA . ILE A 1 365 ? 11.869 -0.111 19.364 1.00 73.50 365 ILE A CA 1
ATOM 2950 C C . ILE A 1 365 ? 11.931 -0.748 20.758 1.00 73.50 365 ILE A C 1
ATOM 2952 O O . ILE A 1 365 ? 11.451 -1.862 20.943 1.00 73.50 365 ILE A O 1
ATOM 2956 N N . GLN A 1 366 ? 12.517 -0.056 21.737 1.00 74.38 366 GLN A N 1
ATOM 2957 C CA . GLN A 1 366 ? 12.784 -0.577 23.086 1.00 74.38 366 GLN A CA 1
ATOM 2958 C C . GLN A 1 366 ? 11.533 -0.563 23.968 1.00 74.38 366 GLN A C 1
ATOM 2960 O O . GLN A 1 366 ? 11.358 -1.439 24.807 1.00 74.38 366 GLN A O 1
ATOM 2965 N N . GLY A 1 367 ? 10.640 0.400 23.743 1.00 75.25 367 GLY A N 1
ATOM 2966 C CA . GLY A 1 367 ? 9.341 0.503 24.396 1.00 75.25 367 GLY A CA 1
ATOM 2967 C C . GLY A 1 367 ? 8.196 -0.049 23.552 1.00 75.25 367 GLY A C 1
ATOM 2968 O O . GLY A 1 367 ? 7.058 0.339 23.798 1.00 75.25 367 GLY A O 1
ATOM 2969 N N . LYS A 1 368 ? 8.453 -0.896 22.539 1.00 77.25 368 LYS A N 1
ATOM 2970 C CA . LYS A 1 368 ? 7.437 -1.357 21.567 1.00 77.25 368 LYS A CA 1
ATOM 2971 C C . LYS A 1 368 ? 6.167 -1.873 22.250 1.00 77.25 368 LYS A C 1
ATOM 2973 O O . LYS A 1 368 ? 5.074 -1.476 21.867 1.00 77.25 368 LYS A O 1
ATOM 2978 N N . ASP A 1 369 ? 6.292 -2.701 23.282 1.00 79.25 369 ASP A N 1
ATOM 2979 C CA . ASP A 1 369 ? 5.124 -3.289 23.949 1.00 79.25 369 ASP A CA 1
ATOM 2980 C C . ASP A 1 369 ? 4.312 -2.245 24.721 1.00 79.25 369 ASP A C 1
ATOM 2982 O O . ASP A 1 369 ? 3.089 -2.186 24.587 1.00 79.25 369 ASP A O 1
ATOM 2986 N N . TYR A 1 370 ? 4.994 -1.367 25.462 1.00 81.50 370 TYR A N 1
ATOM 2987 C CA . TYR A 1 370 ? 4.349 -0.280 26.196 1.00 81.50 370 TYR A CA 1
ATOM 2988 C C . TYR A 1 370 ? 3.698 0.733 25.244 1.00 81.50 370 TYR A C 1
ATOM 2990 O O . TYR A 1 370 ? 2.525 1.065 25.388 1.00 81.50 370 TYR A O 1
ATOM 2998 N N . THR A 1 371 ? 4.427 1.170 24.217 1.00 80.12 371 THR A N 1
ATOM 2999 C CA . THR A 1 371 ? 3.929 2.116 23.209 1.00 80.12 371 THR A CA 1
ATOM 3000 C C . THR A 1 371 ? 2.777 1.533 22.392 1.00 80.12 371 THR A C 1
ATOM 3002 O O . THR A 1 371 ? 1.822 2.251 22.117 1.00 80.12 371 THR A O 1
ATOM 3005 N N . ASN A 1 372 ? 2.788 0.238 22.062 1.00 80.69 372 ASN A N 1
ATOM 3006 C CA . ASN A 1 372 ? 1.658 -0.426 21.407 1.00 80.69 372 ASN A CA 1
ATOM 3007 C C . ASN A 1 372 ? 0.420 -0.490 22.308 1.00 80.69 372 ASN A C 1
ATOM 3009 O O . ASN A 1 372 ? -0.686 -0.245 21.827 1.00 80.69 372 ASN A O 1
ATOM 3013 N N . ALA A 1 373 ? 0.592 -0.808 23.595 1.00 83.81 373 ALA A N 1
ATOM 3014 C CA . ALA A 1 373 ? -0.508 -0.820 24.556 1.00 83.81 373 ALA A CA 1
ATOM 3015 C C . ALA A 1 373 ? -1.120 0.581 24.715 1.00 83.81 373 ALA A C 1
ATOM 3017 O O . ALA A 1 373 ? -2.323 0.747 24.530 1.00 83.81 373 ALA A O 1
ATOM 3018 N N . VAL A 1 374 ? -0.277 1.596 24.928 1.00 85.75 374 VAL A N 1
ATOM 3019 C CA . VAL A 1 374 ? -0.694 3.003 25.020 1.00 85.75 374 VAL A CA 1
ATOM 3020 C C . VAL A 1 374 ? -1.388 3.467 23.743 1.00 85.75 374 VAL A C 1
ATOM 3022 O O . VAL A 1 374 ? -2.441 4.089 23.822 1.00 85.75 374 VAL A O 1
ATOM 3025 N N . ASN A 1 375 ? -0.846 3.148 22.565 1.00 85.00 375 ASN A N 1
ATOM 3026 C CA . ASN A 1 375 ? -1.470 3.515 21.293 1.00 85.00 375 ASN A CA 1
ATOM 3027 C C . ASN A 1 375 ? -2.856 2.883 21.149 1.00 85.00 375 ASN A C 1
ATOM 3029 O O . ASN A 1 375 ? -3.778 3.552 20.700 1.00 85.00 375 ASN A O 1
ATOM 3033 N N . LYS A 1 376 ? -3.027 1.623 21.562 1.00 87.12 376 LYS A N 1
ATOM 3034 C CA . LYS A 1 376 ? -4.329 0.948 21.531 1.00 87.12 376 LYS A CA 1
ATOM 3035 C C . LYS A 1 376 ? -5.339 1.608 22.474 1.00 87.12 376 LYS A C 1
ATOM 3037 O O . LYS A 1 376 ? -6.494 1.792 22.091 1.00 87.12 376 LYS A O 1
ATOM 3042 N N . ASP A 1 377 ? -4.915 1.970 23.682 1.00 90.50 377 ASP A N 1
ATOM 3043 C CA . ASP A 1 377 ? -5.775 2.652 24.654 1.00 90.50 377 ASP A CA 1
ATOM 3044 C C . ASP A 1 377 ? -6.132 4.070 24.197 1.00 90.50 377 ASP A C 1
ATOM 3046 O O . ASP A 1 377 ? -7.289 4.476 24.292 1.00 90.50 377 ASP A O 1
ATOM 3050 N N . LEU A 1 378 ? -5.170 4.789 23.619 1.00 89.31 378 LEU A N 1
ATOM 3051 C CA . LEU A 1 378 ? -5.377 6.099 23.015 1.00 89.31 378 LEU A CA 1
ATOM 3052 C C . LEU A 1 378 ? -6.335 6.019 21.823 1.00 89.31 378 LEU A C 1
ATOM 3054 O O . LEU A 1 378 ? -7.246 6.833 21.717 1.00 89.31 378 LEU A O 1
ATOM 3058 N N . GLU A 1 379 ? -6.173 5.042 20.928 1.00 87.12 379 GLU A N 1
ATOM 3059 C CA . GLU A 1 379 ? -7.097 4.849 19.808 1.00 87.12 379 GLU A CA 1
ATOM 3060 C C . GLU A 1 379 ? -8.518 4.583 20.297 1.00 87.12 379 GLU A C 1
ATOM 3062 O O . GLU A 1 379 ? -9.462 5.169 19.767 1.00 87.12 379 GLU A O 1
ATOM 3067 N N . ARG A 1 380 ? -8.679 3.752 21.331 1.00 89.25 380 ARG A N 1
ATOM 3068 C CA . ARG A 1 380 ? -9.984 3.505 21.950 1.00 89.25 380 ARG A CA 1
ATOM 3069 C C . ARG A 1 380 ? -10.573 4.779 22.550 1.00 89.25 380 ARG A C 1
ATOM 3071 O O . ARG A 1 380 ? -11.719 5.100 22.263 1.00 89.25 380 ARG A O 1
ATOM 3078 N N . PHE A 1 381 ? -9.774 5.526 23.310 1.00 93.25 381 PHE A N 1
ATOM 3079 C CA . PHE A 1 381 ? -10.170 6.811 23.879 1.00 93.25 381 PHE A CA 1
ATOM 3080 C C . PHE A 1 381 ? -10.647 7.788 22.795 1.00 93.25 381 PHE A C 1
ATOM 3082 O O . PHE A 1 381 ? -11.721 8.372 22.919 1.00 93.25 381 PHE A O 1
ATOM 3089 N N . LEU A 1 382 ? -9.900 7.922 21.695 1.00 90.69 382 LEU A N 1
ATOM 3090 C CA . LEU A 1 382 ? -10.283 8.790 20.579 1.00 90.69 382 LEU A CA 1
ATOM 3091 C C . LEU A 1 382 ? -11.600 8.337 19.931 1.00 90.69 382 LEU A C 1
ATOM 3093 O O . LEU A 1 382 ? -12.430 9.179 19.601 1.00 90.69 382 LEU A O 1
ATOM 3097 N N . LEU A 1 383 ? -11.827 7.027 19.783 1.00 88.62 383 LEU A N 1
ATOM 3098 C CA . LEU A 1 383 ? -13.093 6.486 19.268 1.00 88.62 383 LEU A CA 1
ATOM 3099 C C . LEU A 1 383 ? -14.284 6.711 20.206 1.00 88.62 383 LEU A C 1
ATOM 3101 O O . LEU A 1 383 ? -15.421 6.723 19.738 1.00 88.62 383 LEU A O 1
ATOM 3105 N N . ASP A 1 384 ? -14.056 6.848 21.505 1.00 90.75 384 ASP A N 1
ATOM 3106 C CA . ASP A 1 384 ? -15.127 7.067 22.480 1.00 90.75 384 ASP A CA 1
ATOM 3107 C C . ASP A 1 384 ? -15.433 8.557 22.674 1.00 90.75 384 ASP A C 1
ATOM 3109 O O . ASP A 1 384 ? -16.576 8.922 22.935 1.00 90.75 384 ASP A O 1
ATOM 3113 N N . VAL A 1 385 ? -14.431 9.426 22.511 1.00 92.50 385 VAL A N 1
ATOM 3114 C CA . VAL A 1 385 ? -14.585 10.879 22.678 1.00 92.50 385 VAL A CA 1
ATOM 3115 C C . VAL A 1 385 ? -15.017 11.577 21.390 1.00 92.50 385 VAL A C 1
ATOM 3117 O O . VAL A 1 385 ? -15.786 12.534 21.450 1.00 92.50 385 VAL A O 1
ATOM 3120 N N . LEU A 1 386 ? -14.512 11.142 20.232 1.00 91.62 386 LEU A N 1
ATOM 3121 C CA . LEU A 1 386 ? -14.714 11.859 18.967 1.00 91.62 386 LEU A CA 1
ATOM 3122 C C . LEU A 1 386 ? -15.837 11.289 18.105 1.00 91.62 386 LEU A C 1
ATOM 3124 O O . LEU A 1 386 ? -16.366 12.006 17.256 1.00 91.62 386 LEU A O 1
ATOM 3128 N N . TYR A 1 387 ? -16.185 10.014 18.284 1.00 92.56 387 TYR A N 1
ATOM 3129 C CA . TYR A 1 387 ? -17.181 9.356 17.449 1.00 92.56 387 TYR A CA 1
ATOM 3130 C C . TYR A 1 387 ? -18.490 9.185 18.208 1.00 92.56 387 TYR A C 1
ATOM 3132 O O . TYR A 1 387 ? -18.508 8.798 19.374 1.00 92.56 387 TYR A O 1
ATOM 3140 N N . VAL A 1 388 ? -19.588 9.440 17.508 1.00 93.50 388 VAL A N 1
ATOM 3141 C CA . VAL A 1 388 ? -20.953 9.294 18.004 1.00 93.50 388 VAL A CA 1
ATOM 3142 C C . VAL A 1 388 ? -21.648 8.143 17.294 1.00 93.50 388 VAL A C 1
ATOM 3144 O O . VAL A 1 388 ? -21.368 7.848 16.128 1.00 93.50 388 VAL A O 1
ATOM 3147 N N . ASP A 1 389 ? -22.568 7.505 18.006 1.00 95.31 389 ASP A N 1
ATOM 3148 C CA . ASP A 1 389 ? -23.372 6.418 17.468 1.00 95.31 389 ASP A CA 1
ATOM 3149 C C . ASP A 1 389 ? -24.373 6.948 16.430 1.00 95.31 389 ASP A C 1
ATOM 3151 O O . ASP A 1 389 ? -25.072 7.942 16.645 1.00 95.31 389 ASP A O 1
ATOM 3155 N N . LEU A 1 390 ? -24.445 6.254 15.300 1.00 93.88 390 LEU A N 1
ATOM 3156 C CA . LEU A 1 390 ? -25.368 6.488 14.201 1.00 93.88 390 LEU A CA 1
ATOM 3157 C C . LEU A 1 390 ? -26.142 5.194 13.947 1.00 93.88 390 LEU A C 1
ATOM 3159 O O . LEU A 1 390 ? -25.581 4.209 13.468 1.00 93.88 390 LEU A O 1
ATOM 3163 N N . GLU A 1 391 ? -27.437 5.192 14.266 1.00 96.56 391 GLU A N 1
ATOM 3164 C CA . GLU A 1 391 ? -28.318 4.083 13.901 1.00 96.56 391 GLU A CA 1
ATOM 3165 C C . GLU A 1 391 ? -28.633 4.158 12.404 1.00 96.56 391 GLU A C 1
ATOM 3167 O O . GLU A 1 391 ? -29.241 5.118 11.930 1.00 96.56 391 GLU A O 1
ATOM 3172 N N . VAL A 1 392 ? -28.244 3.119 11.672 1.00 95.50 392 VAL A N 1
ATOM 3173 C CA . VAL A 1 392 ? -28.590 2.920 10.265 1.00 95.50 392 VAL A CA 1
ATOM 3174 C C . VAL A 1 392 ? -29.456 1.674 10.131 1.00 95.50 392 VAL A C 1
ATOM 3176 O O . VAL A 1 392 ? -29.280 0.693 10.856 1.00 95.50 392 VAL A O 1
ATOM 3179 N N . THR A 1 393 ? -30.413 1.702 9.207 1.00 96.31 393 THR A N 1
ATOM 3180 C CA . THR A 1 393 ? -31.210 0.518 8.863 1.00 96.31 393 THR A CA 1
ATOM 3181 C C . THR A 1 393 ? -30.700 -0.039 7.547 1.00 96.31 393 THR A C 1
ATOM 3183 O O . THR A 1 393 ? -30.663 0.676 6.551 1.00 96.31 393 THR A O 1
ATOM 3186 N N . ILE A 1 394 ? -30.285 -1.303 7.573 1.00 96.56 394 ILE A N 1
ATOM 3187 C CA . ILE A 1 394 ? -29.836 -2.048 6.400 1.00 96.56 394 ILE A CA 1
ATOM 3188 C C . ILE A 1 394 ? -30.933 -3.045 6.029 1.00 96.56 394 ILE A C 1
ATOM 3190 O O . ILE A 1 394 ? -31.245 -3.916 6.844 1.00 96.56 394 ILE A O 1
ATOM 3194 N N . ASP A 1 395 ? -31.497 -2.917 4.828 1.00 91.00 395 ASP A N 1
ATOM 3195 C CA . ASP A 1 395 ? -32.654 -3.700 4.352 1.00 91.00 395 ASP A CA 1
ATOM 3196 C C . ASP A 1 395 ? -32.267 -5.032 3.702 1.00 91.00 395 ASP A C 1
ATOM 3198 O O . ASP A 1 395 ? -31.310 -5.054 2.893 1.00 91.00 395 ASP A O 1
#

=== Feature glossary ===
Feature key, reading from the visual/contextual features back to the raw sequence:

Rendered structure images. Structure images are PyMOL renders from six orthogonal camera directions. Cartoon representation draws helices as coils and strands as arrows; sticks shows the backbone as bonds; surface shows the solvent-excluded envelope. Rainbow coloring maps sequence position to hue (blue→red, N→C); chain coloring assigns a distinct color per polypeptide.

Contact-map, Ramachandran, and PAE plots. Three diagnostic plots accompany the record. The Cα contact map visualizes the tertiary structure as a 2D adjacency matrix (8 Å cutoff, sequence-local contacts suppressed). The Ramachandran plot shows the distribution of backbone (φ, ψ) torsions, with points in the α and β basins reflecting secondary structure content. The PAE plot shows AlphaFold's inter-residue confidence as a color matrix.

InterPro / GO / CATH / organism. The annotation block draws on four external resources. InterPro: which protein families and domains the sequence belongs to. GO: standardized terms for what the protein does, what process it participates in, and where in the cell it acts. CATH: which structural fold it has in the CATH hierarchy. Organism: the species of origin.

Nearest PDB structures. Structural nearest neighbors (via Foldseek easy-search vs the PDB). Reported per hit: target PDB id, E-value, and alignment TM-score. A TM-score above ~0.5 is the conventional threshold for 'same fold'.

Predicted aligned error. Predicted aligned error is AlphaFold's pairwise confidence. Unlike pLDDT (per-residue), PAE is per-residue-pair and captures whether two parts of the structure are correctly placed relative to each other. Units are ångströms of expected positional error.

Solvent-accessible surface area. SASA measures how much of the protein is reachable by solvent. It is computed by rolling a water-sized probe over the atomic surface and summing the exposed area (Å²). Per-residue SASA distinguishes core (buried, low SASA) from surface (exposed, high SASA) residues; total SASA is a whole-molecule size measure.

B-factor. Crystallographic B-factors measure how much each atom's electron density is smeared out, in Å². They rise in mobile loops and surface residues and fall in the buried interior. In AlphaFold models this column is repurposed to hold pLDDT instead.

pLDDT. For AlphaFold models, the B-factor field carries pLDDT — the model's own estimate of local accuracy on a 0–100 scale. Regions with pLDDT<50 should be treated as essentially unmodeled; they often correspond to intrinsically disordered segments.

Backbone torsions (φ/ψ). φ (phi) and ψ (psi) are the two rotatable backbone dihedrals per residue: φ is the C(i-1)–N–Cα–C torsion, ψ is the N–Cα–C–N(i+1) torsion, both in degrees on (−180°, 180°]. α-helical residues cluster near (−60°, −45°); β-strand residues near (−120°, +130°). A Ramachandran plot is simply a scatter of (φ, ψ) for every residue.

Radius of gyration, Cα contacts, bounding box. Radius of gyration (Rg) is the root-mean-square distance of Cα atoms from their centroid — a single number for overall size and compactness. A globular domain of N residues has Rg ≈ 2.2·N^0.38 Å; an extended or disordered chain has a much larger Rg. The Cα contact count is the number of residue pairs whose Cα atoms are within 8 Å and are more than four positions apart in sequence — a standard proxy for tertiary packing density. The bounding box is the smallest axis-aligned box enclosing all Cα atoms.

Secondary structure (3-state, P-SEA). Three-state secondary structure (P-SEA) collapses the eight DSSP classes into helix (a), strand (b), and coil (c). P-SEA assigns these from Cα geometry alone — distances and angles — without requiring backbone oxygens, so it works on any Cα trace.

Secondary structure (8-state, DSSP). Secondary structure is the local, repeating backbone conformation. DSSP classifies it into eight states by reading the hydrogen-bond network: three helix types (H, G, I), two β types (E, B), two non-regular types (T, S), and unstructured coil (-).

Foldseek 3Di. The Foldseek 3Di string encodes local tertiary geometry as a 20-letter alphabet — one character per residue — derived from the relative positions of nearby Cα atoms. Unlike the amino-acid sequence, 3Di is a direct function of the 3D structure, so two proteins with the same fold have similar 3Di strings even at low sequence identity.

mmCIF coordinates. Structure coordinates are given as an mmCIF _atom_site loop: one row per atom with element, residue name, chain id, sequence number, and x/y/z position in Å. Only the four main-chain atoms per residue are included here; side chains are omitted to keep the record compact.

Sequence. This is the polypeptide sequence — one letter per residue, N-terminus first. Length ranges from a few dozen residues for small domains to over a thousand for large multi-domain proteins.